Protein AF-0000000084805509 (afdb_homodimer)

Nearest PDB structures (foldseek):
  5auq-assembly4_F  TM=5.967E-01  e=1.387E-04  Thermococcus kodakarensis KOD1
  6g2g-assembly1_B  TM=5.019E-01  e=3.698E-04  Thermochaetoides thermophila DSM 1495
  4dzz-assembly3_A  TM=5.850E-01  e=2.343E-03  Escherichia coli
  4e07-assembly3_A  TM=5.932E-01  e=8.831E-03  Escherichia coli
  8p53-assembly1_A  TM=4.471E-01  e=2.087E-03  Pseudomonas aeruginosa PAO1

Solvent-accessible surface area (backbone atoms only — not comparable to full-atom values): 27156 Å² total; per-residue (Å²): 125,56,41,30,23,40,34,39,30,19,25,48,64,40,52,33,48,43,57,61,50,49,51,52,50,52,48,50,34,51,60,68,72,41,60,61,40,35,37,19,40,38,70,87,80,23,71,54,28,61,41,38,55,91,45,31,42,74,35,51,80,88,37,66,71,40,44,46,53,59,53,59,54,60,74,46,82,75,60,33,40,35,36,35,39,39,35,51,64,36,31,64,62,49,52,52,51,40,43,74,71,40,50,50,57,35,20,59,72,62,59,29,37,38,34,36,41,39,41,30,45,77,45,67,70,41,44,59,45,50,64,63,50,54,74,68,38,73,67,35,47,35,33,43,29,44,40,34,81,46,86,60,66,57,47,62,89,38,60,70,64,33,42,59,64,64,67,69,46,86,74,49,42,79,44,68,33,76,59,64,58,46,67,41,50,45,52,44,59,72,63,43,35,41,71,47,37,47,51,46,32,29,42,82,85,65,42,84,50,84,65,57,70,66,42,29,48,53,51,44,56,45,50,39,52,41,46,50,50,41,54,73,69,42,54,54,51,56,49,62,48,79,68,82,88,63,78,82,55,53,75,66,38,27,74,103,126,54,39,30,23,41,36,40,28,19,25,48,66,41,53,33,47,42,56,60,51,48,51,52,50,52,48,50,34,52,60,67,72,42,59,61,39,35,35,20,39,38,72,86,80,26,70,55,28,60,39,38,56,91,44,32,43,75,36,50,77,88,36,67,69,41,43,46,53,62,53,58,56,60,74,46,82,74,58,32,40,35,36,36,38,38,36,52,64,36,31,64,59,49,53,52,50,39,42,74,74,39,52,49,56,35,20,58,72,61,62,28,38,39,34,35,40,38,42,30,43,78,47,67,69,42,44,59,47,49,64,64,50,55,76,69,37,72,66,34,47,34,33,43,28,45,40,35,81,46,86,57,69,57,48,63,91,38,59,70,64,32,43,57,64,63,67,69,47,85,76,49,42,81,43,68,34,75,58,65,60,46,67,42,50,45,51,44,60,73,63,43,34,41,71,46,37,46,51,46,32,30,42,80,83,65,42,84,49,85,66,56,71,68,41,28,48,54,51,44,54,46,50,39,52,42,46,49,49,42,53,72,69,42,54,54,52,56,49,62,48,76,67,81,90,66,79,82,54,54,77,64,38,26,75,101

Secondary structure (DSSP, 8-state):
-PPPEEEEEE-SSSSS-HHHHHHHHHHHHHHTT--EEEEE-S-SS-HHHHH-TTTEEE--TTSHHHHHHHHHHHTSSS-PEEEEEPPTT-HHHHHHHHHHTTHHHHHHTTSSEEEEEEEE-SSHHHHHHHHHHHTT-TTSEEEEEEE-SSS--TTTT-HHHHHHHHSS-TTEEEEEEPPPPHHHHHHHHHHTS-HHHHHTTB-TTS-B----HHHHHHHHHHHHHHHHHHHHTTGGGGGT---TTPPPPHHHHHT-/-PPPEEEEEE-SSSSS-HHHHHHHHHHHHHHTT--EEEEE-S-SS-HHHHH-TTTEEE--TTSHHHHHHHHHHHTSSS-PEEEEEPPTT-HHHHHHHHHHTTHHHHHHTTSSEEEEEEEE-SSHHHHHHHHHHHTT-TTSEEEEEEE-SSS--TTTT-HHHHHHHHSS-TTEEEEEEPPPPHHHHHHHHHHTS-HHHHHTTB-TTS-B----HHHHHHHHHHHHHHHHHHHHTTGGGGGT---TTPPPPHHHHHT-

pLDDT: mean 86.61, std 10.71, range [47.91, 98.44]

Organism: Rhodopseudomonas palustris (strain HaA2) (NCBI:txid316058)

Sequence (512 aa):
MAKPAVIVVGADKGGVGKTTVSRTLLDYFSANNIPTRAFDTESPRGTLKRFHPGITEIVDMTTTADQMKIFDTLNTATPSVTVIDVRAGLLSPALASLRDIGFLDAARSGQITFAVFHILGPSIASLDEIAETANFMIGAKYYLVKNFINNTSFFEWDQATYNSYFHRIKDATELTIPKLNEMAYEQVEVSSVPFLKFVANKGVQDEPANYSFVLRGYVRHWLANVWSEFDRIKLTDLVGKDKGGRSTNVAEAGEKMAKPAVIVVGADKGGVGKTTVSRTLLDYFSANNIPTRAFDTESPRGTLKRFHPGITEIVDMTTTADQMKIFDTLNTATPSVTVIDVRAGLLSPALASLRDIGFLDAARSGQITFAVFHILGPSIASLDEIAETANFMIGAKYYLVKNFINNTSFFEWDQATYNSYFHRIKDATELTIPKLNEMAYEQVEVSSVPFLKFVANKGVQDEPANYSFVLRGYVRHWLANVWSEFDRIKLTDLVGKDKGGRSTNVAEAGEK

Foldseek 3Di:
DFFAEEEEFDDQDAPLCSLVLVLLVVLLCVLVVAAEAEEFAPPPPGLNCLAVVPRYDYANLVDPVRVCVLVVVSPDPDSYYYYYRDHHRCPLVNLVSCVVVCVLVCLQVPNYAYEYEQRADLDVSRLVRCVSCLVSCVSHAAEDEDEDQDDDPSPPVPVVNNCSSPVPRVRYHYHYQDHFDPVLVVVCSVQSYRLLQVLLQAGPVRHHHDDDPVSSVSSQVSSQRRQVRCLVVPVCVSRPPCPPSDGRHSNVSSND/DFFAEEEEFDDQDAPLCSLVLVLLVVLLCVLVVAAEAEEFAPPPPGLNCLAVVPRYDYAHLVDPVRVCVLVVVSPDPDNYYYYYRDHHRCPLVNLVSCVVVCVLVCLQVPNYAYEYEQRADLDVSRLVRCVSCLVSCVSHAAEDEDEDQDDDDSPPVPVVNNCSRPVPRVRYHYHYQDHFDPVLVVVCSVQSYRLLQVLLQAGPVRHHHDHDPVSSVSSQVSSLRRQVRCLVVPVVVSRPPCPPSDGRRSNVSSND

InterPro domains:
  IPR027417 P-loop containing nucleoside triphosphate hydrolase [G3DSA:3.40.50.300] (6-190)
  IPR027417 P-loop containing nucleoside triphosphate hydrolase [SSF52540] (4-179)

Radius of gyration: 23.4 Å; Cα contacts (8 Å, |Δi|>4): 948; chains: 2; bounding box: 48×68×58 Å

Structure (mmCIF, N/CA/C/O backbone):
data_AF-0000000084805509-model_v1
#
loop_
_entity.id
_entity.type
_entity.pdbx_description
1 polymer 'CobQ/CobB/MinD/ParA nucleotide binding domain-containing protein'
#
loop_
_atom_site.group_PDB
_atom_site.id
_atom_site.type_symbol
_atom_site.label_atom_id
_atom_site.label_alt_id
_atom_site.label_comp_id
_atom_site.label_asym_id
_atom_site.label_entity_id
_atom_site.label_seq_id
_atom_site.pdbx_PDB_ins_code
_atom_site.Cartn_x
_atom_site.Cartn_y
_atom_site.Cartn_z
_atom_site.occupancy
_atom_site.B_iso_or_equiv
_atom_site.auth_seq_id
_atom_site.auth_comp_id
_atom_site.auth_asym_id
_atom_site.auth_atom_id
_atom_site.pdbx_PDB_model_num
ATOM 1 N N . MET A 1 1 ? 10.461 35.469 13.797 1 49.62 1 MET A N 1
ATOM 2 C CA . MET A 1 1 ? 9.5 35.062 12.773 1 49.62 1 MET A CA 1
ATOM 3 C C . MET A 1 1 ? 9.305 33.562 12.758 1 49.62 1 MET A C 1
ATOM 5 O O .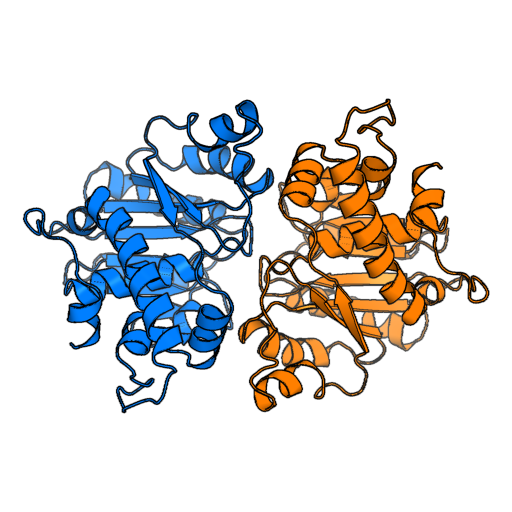 MET A 1 1 ? 10.203 32.812 13.156 1 49.62 1 MET A O 1
ATOM 9 N N . ALA A 1 2 ? 8.062 33.094 12.703 1 63 2 ALA A N 1
ATOM 10 C CA . ALA A 1 2 ? 7.84 31.656 12.789 1 63 2 ALA A CA 1
ATOM 11 C C . ALA A 1 2 ? 8.617 30.906 11.703 1 63 2 ALA A C 1
ATOM 13 O O . ALA A 1 2 ? 8.734 31.391 10.578 1 63 2 ALA A O 1
ATOM 14 N N . LYS A 1 3 ? 9.516 30.078 12.078 1 78.75 3 LYS A N 1
ATOM 15 C CA . LYS A 1 3 ? 10.32 29.266 11.172 1 78.75 3 LYS A CA 1
ATOM 16 C C . LYS A 1 3 ? 9.438 28.344 10.32 1 78.75 3 LYS A C 1
ATOM 18 O O . LYS A 1 3 ? 8.445 27.812 10.805 1 78.75 3 LYS A O 1
ATOM 23 N N . PRO A 1 4 ? 9.695 28.344 9.047 1 85.06 4 PRO A N 1
ATOM 24 C CA . PRO A 1 4 ? 8.938 27.406 8.203 1 85.06 4 PRO A CA 1
ATOM 25 C C . PRO A 1 4 ? 9.094 25.953 8.641 1 85.06 4 PRO A C 1
ATOM 27 O O . PRO A 1 4 ? 10.125 25.578 9.219 1 85.06 4 PRO A O 1
ATOM 30 N N . ALA A 1 5 ? 8.047 25.25 8.492 1 89.62 5 ALA A N 1
ATOM 31 C CA . ALA A 1 5 ? 8.078 23.828 8.867 1 89.62 5 ALA A CA 1
ATOM 32 C C . ALA A 1 5 ? 7.852 22.938 7.652 1 89.62 5 ALA A C 1
ATOM 34 O O . ALA A 1 5 ? 7.016 23.25 6.797 1 89.62 5 ALA A O 1
ATOM 35 N N . VAL A 1 6 ? 8.641 21.906 7.59 1 91.19 6 VAL A N 1
ATOM 36 C CA . VAL A 1 6 ? 8.484 20.891 6.551 1 91.19 6 VAL A CA 1
ATOM 37 C C . VAL A 1 6 ? 8.195 19.531 7.195 1 91.19 6 VAL A C 1
ATOM 39 O O . VAL A 1 6 ? 8.945 19.078 8.062 1 91.19 6 VAL A O 1
ATOM 42 N N . ILE A 1 7 ? 7.105 18.953 6.766 1 94.94 7 ILE A N 1
ATOM 43 C CA . ILE A 1 7 ? 6.703 17.641 7.258 1 94.94 7 ILE A CA 1
ATOM 44 C C . ILE A 1 7 ? 6.707 16.641 6.109 1 94.94 7 ILE A C 1
ATOM 46 O O . ILE A 1 7 ? 5.941 16.766 5.152 1 94.94 7 ILE A O 1
ATOM 50 N N . VAL A 1 8 ? 7.535 15.695 6.223 1 95.44 8 VAL A N 1
ATOM 51 C CA . VAL A 1 8 ? 7.562 14.594 5.262 1 95.44 8 VAL A CA 1
ATOM 52 C C . VAL A 1 8 ? 6.742 13.422 5.789 1 95.44 8 VAL A C 1
ATOM 54 O O . VAL A 1 8 ? 6.945 12.977 6.922 1 95.44 8 VAL A O 1
ATOM 57 N N . VAL A 1 9 ? 5.781 12.984 5.008 1 97.69 9 VAL A N 1
ATOM 58 C CA . VAL A 1 9 ? 5.012 11.781 5.316 1 97.69 9 VAL A CA 1
ATOM 59 C C . VAL A 1 9 ? 5.395 10.664 4.352 1 97.69 9 VAL A C 1
ATOM 61 O O . VAL A 1 9 ? 5.168 10.766 3.143 1 97.69 9 VAL A O 1
ATOM 64 N N . GLY A 1 10 ? 5.938 9.547 4.965 1 95.12 10 GLY A N 1
ATOM 65 C CA . GLY A 1 10 ? 6.414 8.555 4.02 1 95.12 10 GLY A CA 1
ATOM 66 C C . GLY A 1 10 ? 6.605 7.184 4.641 1 95.12 10 GLY A C 1
ATOM 67 O O . GLY A 1 10 ? 6.402 7.008 5.844 1 95.12 10 GLY A O 1
ATOM 68 N N . ALA A 1 11 ? 6.867 6.289 3.82 1 91.38 11 ALA A N 1
ATOM 69 C CA . ALA A 1 11 ? 7.25 4.898 4.027 1 91.38 11 ALA A CA 1
ATOM 70 C C . ALA A 1 11 ? 7.68 4.242 2.719 1 91.38 11 ALA A C 1
ATOM 72 O O . ALA A 1 11 ? 7.184 4.602 1.647 1 91.38 11 ALA A O 1
ATOM 73 N N . ASP A 1 12 ? 8.57 3.363 2.834 1 82.88 12 ASP A N 1
ATOM 74 C CA . ASP A 1 12 ? 8.93 2.654 1.61 1 82.88 12 ASP A CA 1
ATOM 75 C C . ASP A 1 12 ? 7.867 1.625 1.237 1 82.88 12 ASP A C 1
ATOM 77 O O . ASP A 1 12 ? 7.586 1.413 0.056 1 82.88 12 ASP A O 1
ATOM 81 N N . LYS A 1 13 ? 7.336 1.088 2.264 1 79.75 13 LYS A N 1
ATOM 82 C CA . LYS A 1 13 ? 6.246 0.146 2.016 1 79.75 13 LYS A CA 1
ATOM 83 C C . LYS A 1 13 ? 4.996 0.868 1.516 1 79.75 13 LYS A C 1
ATOM 85 O O . LYS A 1 13 ? 4.656 1.945 2.008 1 79.75 13 LYS A O 1
ATOM 90 N N . GLY A 1 14 ? 4.359 0.255 0.492 1 78.75 14 GLY A N 1
ATOM 91 C CA . GLY A 1 14 ? 3.115 0.808 -0.022 1 78.75 14 GLY A CA 1
ATOM 92 C C . GLY A 1 14 ? 1.892 0.339 0.744 1 78.75 14 GLY A C 1
ATOM 93 O O . GLY A 1 14 ? 1.92 -0.714 1.385 1 78.75 14 GLY A O 1
ATOM 94 N N . GLY A 1 15 ? 0.851 1.16 0.726 1 80.75 15 GLY A N 1
ATOM 95 C CA . GLY A 1 15 ? -0.447 0.741 1.231 1 80.75 15 GLY A CA 1
ATOM 96 C C . GLY A 1 15 ? -0.571 0.873 2.738 1 80.75 15 GLY A C 1
ATOM 97 O O . GLY A 1 15 ? -1.5 0.33 3.34 1 80.75 15 GLY A O 1
ATOM 98 N N . VAL A 1 16 ? 0.336 1.57 3.371 1 88.44 16 VAL A N 1
ATOM 99 C CA . VAL A 1 16 ? 0.323 1.667 4.828 1 88.44 16 VAL A CA 1
ATOM 100 C C . VAL A 1 16 ? -0.512 2.871 5.258 1 88.44 16 VAL A C 1
ATOM 102 O O . VAL A 1 16 ? -0.759 3.068 6.449 1 88.44 16 VAL A O 1
ATOM 105 N N . GLY A 1 17 ? -0.958 3.738 4.344 1 92.06 17 GLY A N 1
ATOM 106 C CA . GLY A 1 17 ? -1.859 4.836 4.656 1 92.06 17 GLY A CA 1
ATOM 107 C C . GLY A 1 17 ? -1.165 6.184 4.707 1 92.06 17 GLY A C 1
ATOM 108 O O . GLY A 1 17 ? -1.593 7.082 5.438 1 92.06 17 GLY A O 1
ATOM 109 N N . LYS A 1 18 ? -0.089 6.359 4.016 1 95.31 18 LYS A N 1
ATOM 110 C CA . LYS A 1 18 ? 0.655 7.617 3.984 1 95.31 18 LYS A CA 1
ATOM 111 C C . LYS A 1 18 ? -0.245 8.781 3.574 1 95.31 18 LYS A C 1
ATOM 113 O O . LYS A 1 18 ? -0.323 9.789 4.277 1 95.31 18 LYS A O 1
ATOM 118 N N . THR A 1 19 ? -0.953 8.625 2.502 1 94.88 19 THR A N 1
ATOM 119 C CA . THR A 1 19 ? -1.789 9.703 1.974 1 94.88 19 THR A CA 1
ATOM 120 C C . THR A 1 19 ? -2.945 10 2.924 1 94.88 19 THR A C 1
ATOM 122 O O . THR A 1 19 ? -3.338 11.156 3.082 1 94.88 19 THR A O 1
ATOM 125 N N . THR A 1 20 ? -3.477 8.984 3.477 1 95.88 20 THR A N 1
ATOM 126 C CA . THR A 1 20 ? -4.543 9.188 4.453 1 95.88 20 THR A CA 1
ATOM 127 C C . THR A 1 20 ? -4.062 10.078 5.598 1 95.88 20 THR A C 1
ATOM 129 O O . THR A 1 20 ? -4.758 11.016 5.996 1 95.88 20 THR A O 1
ATOM 132 N N . VAL A 1 21 ? -2.875 9.797 6.09 1 97.88 21 VAL A N 1
ATOM 133 C CA . VAL A 1 21 ? -2.322 10.586 7.184 1 97.88 21 VAL A CA 1
ATOM 134 C C . VAL A 1 21 ? -2.047 12.008 6.707 1 97.88 21 VAL A C 1
ATOM 136 O O . VAL A 1 21 ? -2.33 12.977 7.422 1 97.88 21 VAL A O 1
ATOM 139 N N . SER A 1 22 ? -1.527 12.141 5.566 1 98.25 22 SER A N 1
ATOM 140 C CA . SER A 1 22 ? -1.307 13.469 4.996 1 98.25 22 SER A CA 1
ATOM 141 C C . SER A 1 22 ? -2.602 14.273 4.953 1 98.25 22 SER A C 1
ATOM 143 O O . SER A 1 22 ? -2.607 15.461 5.27 1 98.25 22 SER A O 1
ATOM 145 N N . ARG A 1 23 ? -3.652 13.609 4.531 1 98.19 23 ARG A N 1
ATOM 146 C CA . ARG A 1 23 ? -4.953 14.266 4.457 1 98.19 23 ARG A CA 1
ATOM 147 C C . ARG A 1 23 ? -5.398 14.75 5.832 1 98.19 23 ARG A C 1
ATOM 149 O O . ARG A 1 23 ? -5.941 15.852 5.965 1 98.19 23 ARG A O 1
ATOM 156 N N . THR A 1 24 ? -5.176 13.992 6.867 1 98.38 24 THR A N 1
ATOM 157 C CA . THR A 1 24 ? -5.574 14.375 8.211 1 98.38 24 THR A CA 1
ATOM 158 C C . THR A 1 24 ? -4.727 15.547 8.711 1 98.38 24 THR A C 1
ATOM 160 O O . THR A 1 24 ? -5.219 16.406 9.438 1 98.38 24 THR A O 1
ATOM 163 N N . LEU A 1 25 ? -3.441 15.57 8.344 1 97.88 25 LEU A N 1
ATOM 164 C CA . LEU A 1 25 ? -2.57 16.688 8.695 1 97.88 25 LEU A CA 1
ATOM 165 C C . LEU A 1 25 ? -3.082 17.984 8.078 1 97.88 25 LEU A C 1
ATOM 167 O O . LEU A 1 25 ? -3.186 19 8.766 1 97.88 25 LEU A O 1
ATOM 171 N N . LEU A 1 26 ? -3.414 17.922 6.855 1 97.12 26 LEU A N 1
ATOM 172 C CA . LEU A 1 26 ? -3.891 19.109 6.156 1 97.12 26 LEU A CA 1
ATOM 173 C C . LEU A 1 26 ? -5.195 19.609 6.766 1 97.12 26 LEU A C 1
ATOM 175 O O . LEU A 1 26 ? -5.375 20.812 6.961 1 97.12 26 LEU A O 1
ATOM 179 N N . ASP A 1 27 ? -6.098 18.688 7.066 1 97.06 27 ASP A N 1
ATOM 180 C CA . ASP A 1 27 ? -7.344 19.047 7.73 1 97.06 27 ASP A CA 1
ATOM 181 C C . ASP A 1 27 ? -7.074 19.703 9.086 1 97.06 27 ASP A C 1
ATOM 183 O O . ASP A 1 27 ? -7.727 20.688 9.445 1 97.06 27 ASP A O 1
ATOM 187 N N . TYR A 1 28 ? -6.09 19.203 9.797 1 96.88 28 TYR A N 1
ATOM 188 C CA . TYR A 1 28 ? -5.75 19.688 11.125 1 96.88 28 TYR A CA 1
ATOM 189 C C . TYR A 1 28 ? -5.223 21.109 11.062 1 96.88 28 TYR A C 1
ATOM 191 O O . TYR A 1 28 ? -5.664 21.984 11.82 1 96.88 28 TYR A O 1
ATOM 199 N N . PHE A 1 29 ? -4.336 21.344 10.211 1 94.38 29 PHE A N 1
ATOM 200 C CA . PHE A 1 29 ? -3.76 22.672 10.078 1 94.38 29 PHE A CA 1
ATOM 201 C C . PHE A 1 29 ? -4.805 23.672 9.57 1 94.38 29 PHE A C 1
ATOM 203 O O . PHE A 1 29 ? -4.848 24.812 10.023 1 94.38 29 PHE A O 1
ATOM 210 N N . SER A 1 30 ? -5.598 23.203 8.648 1 92.81 30 SER A N 1
ATOM 211 C CA . SER A 1 30 ? -6.684 24.062 8.172 1 92.81 30 SER A CA 1
ATOM 212 C C . SER A 1 30 ? -7.613 24.453 9.312 1 92.81 30 SER A C 1
ATOM 214 O O . SER A 1 30 ? -7.969 25.641 9.445 1 92.81 30 SER A O 1
ATOM 216 N N . ALA A 1 31 ? -7.977 23.531 10.062 1 92.94 31 ALA A N 1
ATOM 217 C CA . ALA A 1 31 ? -8.883 23.766 11.188 1 92.94 31 ALA A CA 1
ATOM 218 C C . ALA A 1 31 ? -8.258 24.703 12.211 1 92.94 31 ALA A C 1
ATOM 220 O O . ALA A 1 31 ? -8.969 25.375 12.961 1 92.94 31 ALA A O 1
ATOM 221 N N . ASN A 1 32 ? -6.973 24.75 12.266 1 92 32 ASN A N 1
ATOM 222 C CA . ASN A 1 32 ? -6.262 25.625 13.195 1 92 32 ASN A CA 1
ATOM 223 C C . ASN A 1 32 ? -5.809 26.906 12.523 1 92 32 ASN A C 1
ATOM 225 O O . ASN A 1 32 ? -4.965 27.641 13.055 1 92 32 ASN A O 1
ATOM 229 N N . ASN A 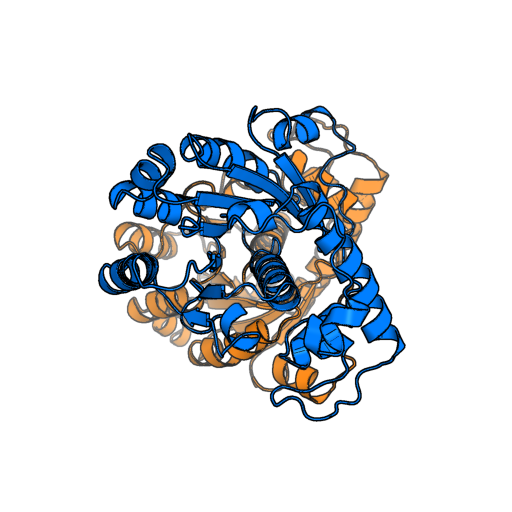1 33 ? -6.223 27.125 11.305 1 90 33 ASN A N 1
ATOM 230 C CA . ASN A 1 33 ? -5.953 28.344 10.547 1 90 33 ASN A CA 1
ATOM 231 C C . ASN A 1 33 ? -4.457 28.531 10.289 1 90 33 ASN A C 1
ATOM 233 O O . ASN A 1 33 ? -3.922 29.625 10.453 1 90 33 ASN A O 1
ATOM 237 N N . ILE A 1 34 ? -3.816 27.516 10.055 1 90 34 ILE A N 1
ATOM 238 C CA . ILE A 1 34 ? -2.404 27.531 9.695 1 90 34 ILE A CA 1
ATOM 239 C C . ILE A 1 34 ? -2.26 27.344 8.188 1 90 34 ILE A C 1
ATOM 241 O O . ILE A 1 34 ? -2.658 26.312 7.645 1 90 34 ILE A O 1
ATOM 245 N N . PRO A 1 35 ? -1.753 28.359 7.512 1 89.19 35 PRO A N 1
ATOM 246 C CA . PRO A 1 35 ? -1.564 28.219 6.066 1 89.19 35 PRO A CA 1
ATOM 247 C C . PRO A 1 35 ? -0.655 27.031 5.711 1 89.19 35 PRO A C 1
ATOM 249 O O . PRO A 1 35 ? 0.428 26.891 6.281 1 89.19 35 PRO A O 1
ATOM 252 N N . THR A 1 36 ? -1.132 26.234 4.793 1 92.06 36 THR A N 1
ATOM 253 C CA . THR A 1 36 ? -0.414 25 4.473 1 92.06 36 THR A CA 1
ATOM 254 C C . THR A 1 36 ? -0.336 24.797 2.963 1 92.06 36 THR A C 1
ATOM 256 O O . THR A 1 36 ? -1.24 25.203 2.229 1 92.06 36 THR A O 1
ATOM 259 N N . ARG A 1 37 ? 0.75 24.312 2.559 1 92.38 37 ARG A N 1
ATOM 260 C CA . ARG A 1 37 ? 0.92 23.812 1.199 1 92.38 37 ARG A CA 1
ATOM 261 C C . ARG A 1 37 ? 1.354 22.344 1.207 1 92.38 37 ARG A C 1
ATOM 263 O O . ARG A 1 37 ? 1.932 21.875 2.186 1 92.38 37 ARG A O 1
ATOM 270 N N . ALA A 1 38 ? 1.067 21.656 0.084 1 95.12 38 ALA A N 1
ATOM 271 C CA . ALA A 1 38 ? 1.383 20.234 0.058 1 95.12 38 ALA A CA 1
ATOM 272 C C . ALA A 1 38 ? 1.991 19.828 -1.282 1 95.12 38 ALA A C 1
ATOM 274 O O . ALA A 1 38 ? 1.721 20.453 -2.309 1 95.12 38 ALA A O 1
ATOM 275 N N . PHE A 1 39 ? 2.832 18.891 -1.229 1 94.38 39 PHE A N 1
ATO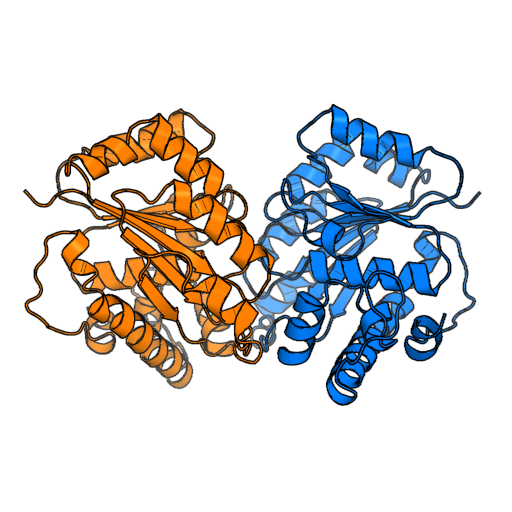M 276 C CA . PHE A 1 39 ? 3.396 18.25 -2.414 1 94.38 39 PHE A CA 1
ATOM 277 C C . PHE A 1 39 ? 3.072 16.766 -2.436 1 94.38 39 PHE A C 1
ATOM 279 O O . PHE A 1 39 ? 3.26 16.062 -1.436 1 94.38 39 PHE A O 1
ATOM 286 N N . ASP A 1 40 ? 2.531 16.297 -3.533 1 95.19 40 ASP A N 1
ATOM 287 C CA . ASP A 1 40 ? 2.186 14.914 -3.816 1 95.19 40 ASP A CA 1
ATOM 288 C C . ASP A 1 40 ? 3.193 14.281 -4.773 1 95.19 40 ASP A C 1
ATOM 290 O O . ASP A 1 40 ? 3.318 14.711 -5.922 1 95.19 40 ASP A O 1
ATOM 294 N N . THR A 1 41 ? 3.834 13.227 -4.324 1 91.38 41 THR A N 1
ATOM 295 C CA . THR A 1 41 ? 4.871 12.656 -5.176 1 91.38 41 THR A CA 1
ATOM 296 C C . THR A 1 41 ? 4.328 11.461 -5.965 1 91.38 41 THR A C 1
ATOM 298 O O . THR A 1 41 ? 5.074 10.797 -6.688 1 91.38 41 THR A O 1
ATOM 301 N N . GLU A 1 42 ? 3.068 11.109 -5.77 1 85.19 42 GLU A N 1
ATOM 302 C CA . GLU A 1 42 ? 2.43 10.109 -6.617 1 85.19 42 GLU A CA 1
ATOM 303 C C . GLU A 1 42 ? 2.137 10.672 -8.008 1 85.19 42 GLU A C 1
ATOM 305 O O . GLU A 1 42 ? 1.045 11.18 -8.258 1 85.19 42 GLU A O 1
ATOM 310 N N . SER A 1 43 ? 3.051 10.594 -8.922 1 76.81 43 SER A N 1
ATOM 311 C CA . SER A 1 43 ? 2.934 11.094 -10.281 1 76.81 43 SER A CA 1
ATOM 312 C C . SER A 1 43 ? 2.648 9.961 -11.266 1 76.81 43 SER A C 1
ATOM 314 O O . SER A 1 43 ? 3.256 8.891 -11.18 1 76.81 43 SER A O 1
ATOM 316 N N . PRO A 1 44 ? 1.697 10.031 -12.141 1 70.88 44 PRO A N 1
ATOM 317 C CA . PRO A 1 44 ? 1.059 11.281 -12.555 1 70.88 44 PRO A CA 1
ATOM 318 C C . PRO A 1 44 ? -0.305 11.492 -11.898 1 70.88 44 PRO A C 1
ATOM 320 O O . PRO A 1 44 ? -0.939 12.531 -12.109 1 70.88 44 PRO A O 1
ATOM 323 N N . ARG A 1 45 ? -0.909 10.578 -11.273 1 74.31 45 ARG A N 1
ATOM 324 C CA . ARG A 1 45 ? -2.277 10.68 -10.781 1 74.31 45 ARG A CA 1
ATOM 325 C C . ARG A 1 45 ? -2.352 11.602 -9.562 1 74.31 45 ARG A C 1
ATOM 327 O O . ARG A 1 45 ? -2.846 12.727 -9.656 1 74.31 45 ARG A O 1
ATOM 334 N N . GLY A 1 46 ? -1.721 11.258 -8.383 1 86.81 46 GLY A N 1
ATOM 335 C CA . GLY A 1 46 ? -1.697 12.023 -7.148 1 86.81 46 GLY A CA 1
ATOM 336 C C . GLY A 1 46 ? -2.971 11.883 -6.336 1 86.81 46 GLY A C 1
ATOM 337 O O . GLY A 1 46 ? -3.898 12.68 -6.488 1 86.81 46 GLY A O 1
ATOM 338 N N . THR A 1 47 ? -3.01 11.117 -5.426 1 89.06 47 THR A N 1
ATOM 339 C CA . THR A 1 47 ? -4.188 10.891 -4.594 1 89.06 47 THR A CA 1
ATOM 340 C C . THR A 1 47 ? -4.426 12.07 -3.658 1 89.06 47 THR A C 1
ATOM 342 O O . THR A 1 47 ? -5.566 12.508 -3.488 1 89.06 47 THR A O 1
ATOM 345 N N . LEU A 1 48 ? -3.354 12.602 -3.111 1 95.88 48 LEU A N 1
ATOM 346 C CA . LEU A 1 48 ? -3.516 13.734 -2.211 1 95.88 48 LEU A CA 1
ATOM 347 C C . LEU A 1 48 ? -4.102 14.938 -2.945 1 95.88 48 LEU A C 1
ATOM 349 O O . LEU A 1 48 ? -4.977 15.625 -2.418 1 95.88 48 LEU A O 1
ATOM 353 N N . LYS A 1 49 ? -3.633 15.156 -4.102 1 95.69 49 LYS A N 1
ATOM 354 C CA . LYS A 1 49 ? -4.117 16.266 -4.918 1 95.69 49 LYS A CA 1
ATOM 355 C C . LYS A 1 49 ? -5.617 16.141 -5.176 1 95.69 49 LYS A C 1
ATOM 357 O O . LYS A 1 49 ? -6.332 17.156 -5.207 1 95.69 49 LYS A O 1
ATOM 362 N N . ARG A 1 50 ? -6.094 15.023 -5.383 1 92.38 50 ARG A N 1
ATOM 363 C CA . ARG A 1 50 ? -7.516 14.797 -5.637 1 92.38 50 ARG A CA 1
ATOM 364 C C . ARG A 1 50 ? -8.367 15.328 -4.488 1 92.38 50 ARG A C 1
ATOM 366 O O . ARG A 1 50 ? -9.445 15.875 -4.711 1 92.38 50 ARG A O 1
ATOM 373 N N . PHE A 1 51 ? -7.926 15.148 -3.285 1 96.06 51 PHE A N 1
ATOM 374 C CA . PHE A 1 51 ? -8.711 15.531 -2.117 1 96.06 51 PHE A CA 1
ATOM 375 C C . PHE A 1 51 ? -8.461 16.984 -1.736 1 96.06 51 PHE A C 1
ATOM 377 O O . PHE A 1 51 ? -9.312 17.625 -1.128 1 96.06 51 PHE A O 1
ATOM 384 N N . HIS A 1 52 ? -7.266 17.453 -2.064 1 96.75 52 HIS A N 1
ATOM 385 C CA . HIS A 1 52 ? -6.879 18.812 -1.732 1 96.75 52 HIS A CA 1
ATOM 386 C C . HIS A 1 52 ? -6.273 19.531 -2.939 1 96.75 52 HIS A C 1
ATOM 388 O O . HIS A 1 52 ? -5.121 19.969 -2.895 1 96.75 52 HIS A O 1
ATOM 394 N N . PRO A 1 53 ? -7.031 19.688 -3.932 1 95.62 53 PRO A N 1
ATOM 395 C CA . PRO A 1 53 ? -6.484 20.219 -5.184 1 95.62 53 PRO A CA 1
ATOM 396 C C . PRO A 1 53 ? -6.027 21.672 -5.066 1 95.62 53 PRO A C 1
ATOM 398 O O . PRO A 1 53 ? -5.109 22.094 -5.773 1 95.62 53 PRO A O 1
ATOM 401 N N . GLY A 1 54 ? -6.547 22.438 -4.242 1 94.19 54 GLY A N 1
ATOM 402 C CA . GLY A 1 54 ? -6.254 23.859 -4.152 1 94.19 54 GLY A CA 1
ATOM 403 C C . GLY A 1 54 ? -4.906 24.156 -3.52 1 94.19 54 GLY A C 1
ATOM 404 O O . GLY A 1 54 ? -4.316 25.203 -3.76 1 94.19 54 GLY A O 1
ATOM 405 N N . ILE A 1 55 ? -4.379 23.203 -2.764 1 94.31 55 ILE A N 1
ATOM 406 C CA . ILE A 1 55 ? -3.164 23.531 -2.021 1 94.31 55 ILE A CA 1
ATOM 407 C C . ILE A 1 55 ? -2.086 22.484 -2.322 1 94.31 55 ILE A C 1
ATOM 409 O O . ILE A 1 55 ? -1.008 22.516 -1.724 1 94.31 55 ILE A O 1
ATOM 413 N N . THR A 1 56 ? -2.375 21.484 -3.211 1 96 56 THR A N 1
ATOM 414 C CA . THR A 1 56 ? -1.454 20.375 -3.455 1 96 56 THR A CA 1
ATOM 415 C C . THR A 1 56 ? -0.924 20.422 -4.887 1 96 56 THR A C 1
ATOM 417 O O . THR A 1 56 ? -1.695 20.578 -5.832 1 96 56 THR A O 1
ATOM 420 N N . GLU A 1 57 ? 0.343 20.328 -4.992 1 94.06 57 GLU A N 1
ATOM 421 C CA . GLU A 1 57 ? 0.984 20.188 -6.297 1 94.06 57 GLU A CA 1
ATOM 422 C C . GLU A 1 57 ? 1.647 18.812 -6.445 1 94.06 57 GLU A C 1
ATOM 424 O O . GLU A 1 57 ? 2.273 18.328 -5.504 1 94.06 57 GLU A O 1
ATOM 429 N N . ILE A 1 58 ? 1.471 18.219 -7.602 1 93.75 58 ILE A N 1
ATOM 430 C CA . ILE A 1 58 ? 2.162 16.969 -7.895 1 93.75 58 ILE A CA 1
ATOM 431 C C . ILE A 1 58 ? 3.609 17.266 -8.281 1 93.75 58 ILE A C 1
ATOM 433 O O . ILE A 1 58 ? 3.875 18.141 -9.102 1 93.75 58 ILE A O 1
ATOM 437 N N . VAL A 1 59 ? 4.531 16.531 -7.645 1 91 59 VAL A N 1
ATOM 438 C CA . VAL A 1 59 ? 5.945 16.75 -7.938 1 91 59 VAL A CA 1
ATOM 439 C C . VAL A 1 59 ? 6.652 15.414 -8.094 1 91 59 VAL A C 1
ATOM 441 O O . VAL A 1 59 ? 6.199 14.398 -7.559 1 91 59 VAL A O 1
ATOM 444 N N . ASP A 1 60 ? 7.691 15.43 -8.859 1 85.62 60 ASP A N 1
ATOM 445 C CA . ASP A 1 60 ? 8.633 14.32 -8.977 1 85.62 60 ASP A CA 1
ATOM 446 C C . ASP A 1 60 ? 9.969 14.656 -8.305 1 85.62 60 ASP A C 1
ATOM 448 O O . ASP A 1 60 ? 10.797 15.367 -8.875 1 85.62 60 ASP A O 1
ATOM 452 N N . MET A 1 61 ? 10.242 14.07 -7.152 1 81.12 61 MET A N 1
ATOM 453 C CA . MET A 1 61 ? 11.398 14.43 -6.332 1 81.12 61 MET A CA 1
ATOM 454 C C . MET A 1 61 ? 12.695 13.984 -6.996 1 81.12 61 MET A C 1
ATOM 456 O O . MET A 1 61 ? 13.781 14.375 -6.559 1 81.12 61 MET A O 1
ATOM 460 N N . THR A 1 62 ? 12.594 13.211 -8.031 1 75.44 62 THR A N 1
ATOM 461 C CA . THR A 1 62 ? 13.805 12.758 -8.711 1 75.44 62 THR A CA 1
ATOM 462 C C . THR A 1 62 ? 14.281 13.797 -9.719 1 75.44 62 THR A C 1
ATOM 464 O O . THR A 1 62 ? 15.391 13.695 -10.25 1 75.44 62 THR A O 1
ATOM 467 N N . THR A 1 63 ? 13.5 14.797 -9.922 1 84.19 63 THR A N 1
ATOM 468 C CA . THR A 1 63 ? 13.891 15.82 -10.883 1 84.19 63 THR A CA 1
ATOM 469 C C . THR A 1 63 ? 14.383 17.078 -10.164 1 84.19 63 THR A C 1
ATOM 471 O O . THR A 1 63 ? 13.859 17.453 -9.117 1 84.19 63 THR A O 1
ATOM 474 N N . THR A 1 64 ? 15.32 17.75 -10.758 1 83.06 64 THR A N 1
ATOM 475 C CA . THR A 1 64 ? 15.898 18.969 -10.195 1 83.06 64 THR A CA 1
ATOM 476 C C . THR A 1 64 ? 14.875 20.094 -10.188 1 83.06 64 THR A C 1
ATOM 478 O O . THR A 1 64 ? 14.797 20.859 -9.227 1 83.06 64 THR A O 1
ATOM 481 N N . ALA A 1 65 ? 14.141 20.141 -11.258 1 86.69 65 ALA A N 1
ATOM 482 C CA . ALA A 1 65 ? 13.148 21.203 -11.375 1 86.69 65 ALA A CA 1
ATOM 483 C C . ALA A 1 65 ? 12.148 21.141 -10.227 1 86.69 65 ALA A C 1
ATOM 485 O O . ALA A 1 65 ? 11.828 22.172 -9.625 1 86.69 65 ALA A O 1
ATOM 486 N N . ASP A 1 66 ? 11.695 19.984 -9.898 1 86.12 66 ASP A N 1
ATOM 487 C CA . ASP A 1 66 ? 10.695 19.828 -8.844 1 86.12 66 ASP A CA 1
ATOM 488 C C . ASP A 1 66 ? 11.328 19.984 -7.465 1 86.12 66 ASP A C 1
ATOM 490 O O . ASP A 1 66 ? 10.695 20.484 -6.535 1 86.12 66 ASP A O 1
ATOM 494 N N . GLN A 1 67 ? 12.578 19.562 -7.355 1 81.88 67 GLN A N 1
ATOM 495 C CA . GLN A 1 67 ? 13.312 19.828 -6.117 1 81.88 67 GLN A CA 1
ATOM 496 C C . GLN A 1 67 ? 13.406 21.312 -5.836 1 81.88 67 GLN A C 1
ATOM 498 O O . GLN A 1 67 ? 13.18 21.766 -4.711 1 81.88 67 GLN A O 1
ATOM 503 N N . MET A 1 68 ? 13.688 22.047 -6.848 1 82.25 68 MET A N 1
ATOM 504 C CA . MET A 1 68 ? 13.773 23.5 -6.727 1 82.25 68 MET A CA 1
ATOM 505 C C . MET A 1 68 ? 12.43 24.094 -6.32 1 82.25 68 MET A C 1
ATOM 507 O O . MET A 1 68 ? 12.367 25.016 -5.5 1 82.25 68 MET A O 1
ATOM 511 N N . LYS A 1 69 ? 11.438 23.594 -6.906 1 81.88 69 LYS A N 1
ATOM 512 C CA . LYS A 1 69 ? 10.094 24.062 -6.582 1 81.88 69 LYS A CA 1
ATOM 513 C C . LYS A 1 69 ? 9.789 23.875 -5.098 1 81.88 69 LYS A C 1
ATOM 515 O O . LYS A 1 69 ? 9.242 24.781 -4.457 1 81.88 69 LYS A O 1
ATOM 520 N N . ILE A 1 70 ? 10.078 22.75 -4.582 1 80.19 70 ILE A N 1
ATOM 521 C CA . ILE A 1 70 ? 9.828 22.453 -3.176 1 80.19 70 ILE A CA 1
ATOM 522 C C . ILE A 1 70 ? 10.625 23.406 -2.291 1 80.19 70 ILE A C 1
ATOM 524 O O . ILE A 1 70 ? 10.086 23.984 -1.348 1 80.19 70 ILE A O 1
ATOM 528 N N . PHE A 1 71 ? 11.836 23.672 -2.648 1 74.5 71 PHE A N 1
ATOM 529 C CA . PHE A 1 71 ? 12.727 24.484 -1.813 1 74.5 71 PHE A CA 1
ATOM 530 C C . PHE A 1 71 ? 12.43 25.969 -1.968 1 74.5 71 PHE A C 1
ATOM 532 O O . PHE A 1 71 ? 12.508 26.719 -1.001 1 74.5 71 PHE A O 1
ATOM 539 N N . ASP A 1 72 ? 12.242 26.391 -3.158 1 75.94 72 ASP A N 1
ATOM 540 C CA . ASP A 1 72 ? 12.008 27.797 -3.41 1 75.94 72 ASP A CA 1
ATOM 541 C C . ASP A 1 72 ? 10.742 28.281 -2.699 1 75.94 72 ASP A C 1
ATOM 543 O O . ASP A 1 72 ? 10.672 29.438 -2.273 1 75.94 72 ASP A O 1
ATOM 547 N N . THR A 1 73 ? 9.906 27.469 -2.572 1 71.88 73 THR A N 1
ATOM 548 C CA . THR A 1 73 ? 8.648 27.859 -1.938 1 71.88 73 THR A CA 1
ATOM 549 C C . THR A 1 73 ? 8.82 27.969 -0.426 1 71.88 73 THR A C 1
ATOM 551 O O . THR A 1 73 ? 8.102 28.719 0.23 1 71.88 73 THR A O 1
ATOM 554 N N . LEU A 1 74 ? 9.75 27.281 0.096 1 71.12 74 LEU A N 1
ATOM 555 C CA . LEU A 1 74 ? 9.977 27.312 1.537 1 71.12 74 LEU A CA 1
ATOM 556 C C . LEU A 1 74 ? 10.445 28.688 1.993 1 71.12 74 LEU A C 1
ATOM 558 O O . LEU A 1 74 ? 10.188 29.094 3.129 1 71.12 74 LEU A O 1
ATOM 562 N N . ASN A 1 75 ? 11.156 29.344 1.105 1 63.66 75 ASN A N 1
ATOM 563 C CA . ASN A 1 75 ? 11.703 30.656 1.443 1 63.66 75 ASN A CA 1
ATOM 564 C C . ASN A 1 75 ? 10.68 31.766 1.217 1 63.66 75 ASN A C 1
ATOM 566 O O . ASN A 1 75 ? 10.938 32.938 1.536 1 63.66 75 ASN A O 1
ATOM 570 N N . THR A 1 76 ? 9.719 31.344 0.577 1 61.09 76 THR A N 1
ATOM 571 C CA . THR A 1 76 ? 8.742 32.406 0.377 1 61.09 76 THR A CA 1
ATOM 572 C C . THR A 1 76 ? 8.016 32.719 1.682 1 61.09 76 THR A C 1
ATOM 574 O O . THR A 1 76 ? 8.047 31.938 2.625 1 61.09 76 THR A O 1
ATOM 577 N N . ALA A 1 77 ? 7.359 34.031 1.858 1 54.31 77 ALA A N 1
ATOM 578 C CA . ALA A 1 77 ? 6.914 34.875 2.955 1 54.31 77 ALA A CA 1
ATOM 579 C C . ALA A 1 77 ? 6.23 34.062 4.047 1 54.31 77 ALA A C 1
ATOM 581 O O . ALA A 1 77 ? 6.559 34.188 5.23 1 54.31 77 ALA A O 1
ATOM 582 N N . THR A 1 78 ? 4.844 33.875 4.043 1 56.91 78 THR A N 1
ATOM 583 C CA . THR A 1 78 ? 4.059 33.562 5.23 1 56.91 78 THR A CA 1
ATOM 584 C C . THR A 1 78 ? 4.363 32.156 5.711 1 56.91 78 THR A C 1
ATOM 586 O O . THR A 1 78 ? 4.426 31.219 4.91 1 56.91 78 THR A O 1
ATOM 589 N N . PRO A 1 79 ? 5.051 32.094 6.996 1 58.56 79 PRO A N 1
ATOM 590 C CA . PRO A 1 79 ? 5.488 30.891 7.691 1 58.56 79 PRO A CA 1
ATOM 591 C C . PRO A 1 79 ? 4.535 29.719 7.477 1 58.56 79 PRO A C 1
ATOM 593 O O . PRO A 1 79 ? 3.389 29.75 7.93 1 58.56 79 PRO A O 1
ATOM 596 N N . SER A 1 80 ? 4.723 28.984 6.32 1 79.12 80 SER A N 1
ATOM 597 C CA . SER A 1 80 ? 3.795 28 5.773 1 79.12 80 SER A CA 1
ATOM 598 C C . SER A 1 80 ? 4.27 26.578 6.055 1 79.12 80 SER A C 1
ATOM 600 O O . SER A 1 80 ? 5.453 26.359 6.32 1 79.12 80 SER A O 1
ATOM 602 N N . VAL A 1 81 ? 3.418 25.797 6.688 1 89.44 81 VAL A N 1
ATOM 603 C CA . VAL A 1 81 ? 3.654 24.359 6.781 1 89.44 81 VAL A CA 1
ATOM 604 C C . VAL A 1 81 ? 3.613 23.734 5.387 1 89.44 81 VAL A C 1
ATOM 606 O O . VAL A 1 81 ? 2.703 24.016 4.605 1 89.44 81 VAL A O 1
ATOM 609 N N . THR A 1 82 ? 4.773 23.109 5.109 1 91.94 82 THR A N 1
ATOM 610 C CA . THR A 1 82 ? 4.812 22.328 3.885 1 91.94 82 THR A CA 1
ATOM 611 C C . THR A 1 82 ? 4.711 20.828 4.203 1 91.94 82 THR A C 1
ATOM 613 O O . THR A 1 82 ? 5.504 20.297 4.988 1 91.94 82 THR A O 1
ATOM 616 N N . VAL A 1 83 ? 3.717 20.172 3.65 1 95.5 83 VAL A N 1
ATOM 617 C CA . VAL A 1 83 ? 3.562 18.734 3.811 1 95.5 83 VAL A CA 1
ATOM 618 C C . VAL A 1 83 ? 3.947 18.016 2.516 1 95.5 83 VAL A C 1
ATOM 620 O O . VAL A 1 83 ? 3.441 18.359 1.441 1 95.5 83 VAL A O 1
ATOM 623 N N . ILE A 1 84 ? 4.848 17.094 2.609 1 94.94 84 ILE A N 1
ATOM 624 C CA . ILE A 1 84 ? 5.258 16.297 1.451 1 94.94 84 ILE A CA 1
ATOM 625 C C . ILE A 1 84 ? 4.805 14.852 1.623 1 94.94 84 ILE A C 1
ATOM 627 O O . ILE A 1 84 ? 5.305 14.141 2.496 1 94.94 84 ILE A O 1
ATOM 631 N N . ASP A 1 85 ? 3.85 14.438 0.823 1 96.5 85 ASP A N 1
ATOM 632 C CA . ASP A 1 85 ? 3.396 13.047 0.78 1 96.5 85 ASP A CA 1
ATOM 633 C C . ASP A 1 85 ? 4.254 12.219 -0.172 1 96.5 85 ASP A C 1
ATOM 635 O O . ASP A 1 85 ? 4.105 12.312 -1.393 1 96.5 85 ASP A O 1
ATOM 639 N N . VAL A 1 86 ? 5.02 11.367 0.413 1 93.38 86 VAL A N 1
ATOM 640 C CA . VAL A 1 86 ? 6.004 10.625 -0.371 1 93.38 86 VAL A CA 1
ATOM 641 C C . VAL A 1 86 ? 5.438 9.258 -0.757 1 93.38 86 VAL A C 1
ATOM 643 O O . VAL A 1 86 ? 4.984 8.5 0.104 1 93.38 86 VAL A O 1
ATOM 646 N N . ARG A 1 87 ? 5.449 8.922 -1.995 1 87.62 87 ARG A N 1
ATOM 647 C CA . ARG A 1 87 ? 4.902 7.66 -2.479 1 87.62 87 ARG A CA 1
ATOM 648 C C . ARG A 1 87 ? 5.758 6.48 -2.021 1 87.62 87 ARG A C 1
ATOM 650 O O . ARG A 1 87 ? 6.871 6.672 -1.531 1 87.62 87 ARG A O 1
ATOM 657 N N . ALA A 1 88 ? 5.27 5.328 -2.248 1 83.69 88 ALA A N 1
ATOM 658 C CA . ALA A 1 88 ? 5.934 4.098 -1.817 1 83.69 88 ALA A CA 1
ATOM 659 C C . ALA A 1 88 ? 7.301 3.953 -2.479 1 83.69 88 ALA A C 1
ATOM 661 O O . ALA A 1 88 ? 7.461 4.266 -3.662 1 83.69 88 ALA A O 1
ATOM 662 N N . GLY A 1 89 ? 8.258 3.512 -1.658 1 79.94 89 GLY A N 1
ATOM 663 C CA . GLY A 1 89 ? 9.578 3.209 -2.182 1 79.94 89 GLY A CA 1
ATOM 664 C C . GLY A 1 89 ? 10.484 4.422 -2.254 1 79.94 89 GLY A C 1
ATOM 665 O O . GLY A 1 89 ? 11.664 4.305 -2.604 1 79.94 89 GLY A O 1
ATOM 666 N N . LEU A 1 90 ? 10 5.582 -1.838 1 83.62 90 LEU A N 1
ATOM 667 C CA . LEU A 1 90 ? 10.789 6.777 -2.119 1 83.62 90 LEU A CA 1
ATOM 668 C C . LEU A 1 90 ? 11.109 7.531 -0.835 1 83.62 90 LEU A C 1
ATOM 670 O O . LEU A 1 90 ? 11.648 8.641 -0.879 1 83.62 90 LEU A O 1
ATOM 674 N N . LEU A 1 91 ? 10.805 6.961 0.302 1 89.88 91 LEU A N 1
ATOM 675 C CA . LEU A 1 91 ? 11.07 7.711 1.523 1 89.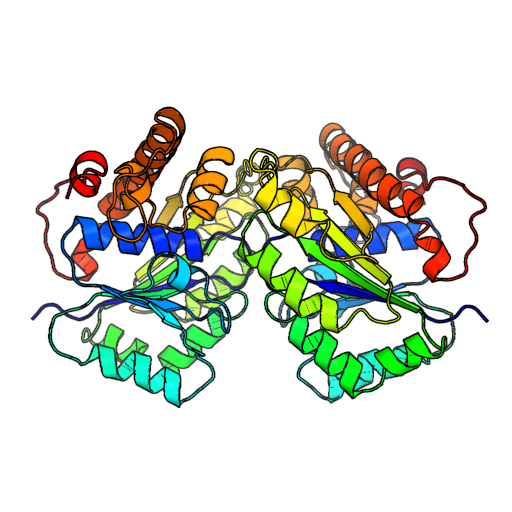88 91 LEU A CA 1
ATOM 676 C C . LEU A 1 91 ? 12.57 7.961 1.691 1 89.88 91 LEU A C 1
ATOM 678 O O . LEU A 1 91 ? 13 9.109 1.82 1 89.88 91 LEU A O 1
ATOM 682 N N . SER A 1 92 ? 13.367 6.941 1.565 1 87 92 SER A N 1
ATOM 683 C CA . SER A 1 92 ? 14.805 7.074 1.793 1 87 92 SER A CA 1
ATOM 684 C C . SER A 1 92 ? 15.453 7.949 0.727 1 87 92 SER A C 1
ATOM 686 O O . SER A 1 92 ? 16.188 8.891 1.048 1 87 92 SER A O 1
ATOM 688 N N . PRO A 1 93 ? 15.125 7.723 -0.514 1 85.12 93 PRO A N 1
ATOM 689 C CA . PRO A 1 93 ? 15.664 8.617 -1.544 1 85.12 93 PRO A CA 1
ATOM 690 C C . PRO A 1 93 ? 15.242 10.07 -1.337 1 85.12 93 PRO A C 1
ATOM 692 O O . PRO A 1 93 ? 16.031 10.984 -1.584 1 85.12 93 PRO A O 1
ATOM 695 N N . ALA A 1 94 ? 14.016 10.242 -0.937 1 89 94 ALA A N 1
ATOM 696 C CA . ALA A 1 94 ? 13.531 11.602 -0.705 1 89 94 ALA A CA 1
ATOM 697 C C . ALA A 1 94 ? 14.32 12.273 0.414 1 89 94 ALA A C 1
ATOM 699 O O . ALA A 1 94 ? 14.734 13.43 0.28 1 89 94 ALA A O 1
ATOM 700 N N . LEU A 1 95 ? 14.578 11.578 1.467 1 90.19 95 LEU A N 1
ATOM 701 C CA . LEU A 1 95 ? 15.328 12.133 2.59 1 90.19 95 LEU A CA 1
ATOM 702 C C . LEU A 1 95 ? 16.781 12.391 2.197 1 90.19 95 LEU A C 1
ATOM 704 O O . LEU A 1 95 ? 17.359 13.406 2.6 1 90.19 95 LEU A O 1
ATOM 708 N N . ALA A 1 96 ? 17.312 11.508 1.412 1 87.44 96 ALA A N 1
ATOM 709 C CA . ALA A 1 96 ? 18.672 11.711 0.912 1 87.44 96 ALA A CA 1
ATOM 710 C C . ALA A 1 96 ? 18.75 12.961 0.038 1 87.44 96 ALA A C 1
ATOM 712 O O . ALA A 1 96 ? 19.703 13.734 0.138 1 87.44 96 ALA A O 1
ATOM 713 N N . SER A 1 97 ? 17.734 13.109 -0.768 1 85.19 97 SER A N 1
ATOM 714 C CA . SER A 1 97 ? 17.688 14.289 -1.632 1 85.19 97 SER A CA 1
ATOM 715 C C . SER A 1 97 ? 17.594 15.57 -0.815 1 85.19 97 SER A C 1
ATOM 717 O O . SER A 1 97 ? 18.266 16.562 -1.114 1 85.19 97 SER A O 1
ATOM 719 N N . LEU A 1 98 ? 16.75 15.539 0.163 1 84.31 98 LEU A N 1
ATOM 720 C CA . LEU A 1 98 ? 16.594 16.703 1.024 1 84.31 98 LEU A CA 1
ATOM 721 C C . LEU A 1 98 ? 17.875 17 1.789 1 84.31 98 LEU A C 1
ATOM 723 O O . LEU A 1 98 ? 18.234 18.172 1.989 1 84.31 98 LEU A O 1
ATOM 727 N N . ARG A 1 99 ? 18.547 16 2.15 1 84.06 99 ARG A N 1
ATOM 728 C CA . ARG A 1 99 ? 19.844 16.156 2.797 1 84.06 99 ARG A CA 1
ATOM 729 C C . ARG A 1 99 ? 20.859 16.781 1.849 1 84.06 99 ARG A C 1
ATOM 731 O O . ARG A 1 99 ? 21.562 17.734 2.221 1 84.06 99 ARG A O 1
ATOM 738 N N . ASP A 1 100 ? 20.922 16.328 0.708 1 83.5 100 ASP A N 1
ATOM 739 C CA . ASP A 1 100 ? 21.906 16.781 -0.279 1 83.5 100 ASP A CA 1
ATOM 740 C C . ASP A 1 100 ? 21.703 18.25 -0.641 1 83.5 100 ASP A C 1
ATOM 742 O O . ASP A 1 100 ? 22.656 18.953 -0.973 1 83.5 100 ASP A O 1
ATOM 746 N N . ILE A 1 101 ? 20.531 18.672 -0.523 1 79.56 101 ILE A N 1
ATOM 747 C CA . ILE A 1 101 ? 20.281 20.062 -0.9 1 79.56 101 ILE A CA 1
ATOM 748 C C . ILE A 1 101 ? 20.344 20.953 0.337 1 79.56 101 ILE A C 1
ATOM 750 O O . ILE A 1 101 ? 20.016 22.141 0.269 1 79.56 101 ILE A O 1
ATOM 754 N N . GLY A 1 102 ? 20.594 20.391 1.507 1 78.5 102 GLY A N 1
ATOM 755 C CA . GLY A 1 102 ? 20.922 21.188 2.68 1 78.5 102 GLY A CA 1
ATOM 756 C C . GLY A 1 102 ? 19.734 21.391 3.615 1 78.5 102 GLY A C 1
ATOM 757 O O . GLY A 1 102 ? 19.812 22.188 4.551 1 78.5 102 GLY A O 1
ATOM 758 N N . PHE A 1 103 ? 18.656 20.656 3.391 1 76.81 103 PHE A N 1
ATOM 759 C CA . PHE A 1 103 ? 17.484 20.812 4.238 1 76.81 103 PHE A CA 1
ATOM 760 C C . PHE A 1 103 ? 17.781 20.359 5.664 1 76.81 103 PHE A C 1
ATOM 762 O O . PHE A 1 103 ? 17.359 21.016 6.625 1 76.81 103 PHE A O 1
ATOM 769 N N . LEU A 1 104 ? 18.453 19.359 5.734 1 81.88 104 LEU A N 1
ATOM 770 C CA . LEU A 1 104 ? 18.75 18.828 7.059 1 81.88 104 LEU A CA 1
ATOM 771 C C . LEU A 1 104 ? 19.703 19.734 7.816 1 81.88 104 LEU A C 1
ATOM 773 O O . LEU A 1 104 ? 19.578 19.906 9.031 1 81.88 104 LEU A O 1
ATOM 777 N N . ASP A 1 105 ? 20.594 20.328 7.102 1 83.12 105 ASP A N 1
ATOM 778 C CA . ASP A 1 105 ? 21.484 21.312 7.723 1 83.12 105 ASP A CA 1
ATOM 779 C C . ASP A 1 105 ? 20.703 22.547 8.188 1 83.12 105 ASP A C 1
ATOM 781 O O . ASP A 1 105 ? 20.984 23.078 9.258 1 83.12 105 ASP A O 1
ATOM 785 N N . ALA A 1 106 ? 19.781 22.984 7.383 1 83.75 106 ALA A N 1
ATOM 786 C CA . ALA A 1 106 ? 18.922 24.109 7.75 1 83.75 106 ALA A CA 1
ATOM 787 C C . ALA A 1 106 ? 18.109 23.781 9 1 83.75 106 ALA A C 1
ATOM 789 O O . ALA A 1 106 ? 17.891 24.656 9.844 1 83.75 106 ALA A O 1
ATOM 790 N N . ALA A 1 107 ? 17.734 22.562 9.141 1 83.94 107 ALA A N 1
ATOM 791 C CA . ALA A 1 107 ? 16.984 22.125 10.312 1 83.94 107 ALA A CA 1
ATOM 792 C C . ALA A 1 107 ? 17.875 22.109 11.555 1 83.94 107 ALA A C 1
ATOM 794 O O . ALA A 1 107 ? 17.484 22.609 12.609 1 83.94 107 ALA A O 1
ATOM 795 N N . ARG A 1 108 ? 19.031 21.656 11.336 1 84.69 108 ARG A N 1
ATOM 796 C CA . ARG A 1 108 ? 19.984 21.562 12.438 1 84.69 108 ARG A CA 1
ATOM 797 C C . ARG A 1 108 ? 20.359 22.953 12.945 1 84.69 108 ARG A C 1
ATOM 799 O O . ARG A 1 108 ? 20.562 23.141 14.148 1 84.69 108 ARG A O 1
ATOM 806 N N . SER A 1 109 ? 20.438 23.844 12.047 1 86 109 SER A N 1
ATOM 807 C CA . SER A 1 109 ? 20.812 25.203 12.414 1 86 109 SER A CA 1
ATOM 808 C C . SER A 1 109 ? 19.594 26 12.906 1 86 109 SER A C 1
ATOM 810 O O . SER A 1 109 ? 19.719 27.172 13.266 1 86 109 SER A O 1
ATOM 812 N N . GLY A 1 110 ? 18.438 25.406 12.805 1 82.81 110 GLY A N 1
ATOM 813 C CA . GLY A 1 110 ? 17.25 26.047 13.344 1 82.81 110 GLY A CA 1
ATOM 814 C C . GLY A 1 110 ? 16.578 26.984 12.352 1 82.81 110 GLY A C 1
ATOM 815 O O . GLY A 1 110 ? 15.711 27.781 12.734 1 82.81 110 GLY A O 1
ATOM 816 N N . GLN A 1 111 ? 16.922 26.906 11.102 1 82.81 111 GLN A N 1
ATOM 817 C CA . GLN A 1 111 ? 16.328 27.766 10.086 1 82.81 111 GLN A CA 1
ATOM 818 C C . GLN A 1 111 ? 14.945 27.25 9.68 1 82.81 111 GLN A C 1
ATOM 820 O O . GLN A 1 111 ? 14.086 28.031 9.266 1 82.81 111 GLN A O 1
ATOM 825 N N . ILE A 1 112 ? 14.836 25.953 9.766 1 85.25 112 ILE A N 1
ATOM 826 C CA . ILE A 1 112 ? 13.562 25.312 9.445 1 85.25 112 ILE A CA 1
ATOM 827 C C . ILE A 1 112 ? 13.242 24.234 10.477 1 85.25 112 ILE A C 1
ATOM 829 O O . ILE A 1 112 ? 14.148 23.688 11.102 1 85.25 112 ILE A O 1
ATOM 833 N N . THR A 1 113 ? 11.984 24.062 10.695 1 89.19 113 THR A N 1
ATOM 834 C CA . THR A 1 113 ? 11.562 22.891 11.445 1 89.19 113 THR A CA 1
ATOM 835 C C . THR A 1 113 ? 11.305 21.703 10.508 1 89.19 113 THR A C 1
ATOM 837 O O . THR A 1 113 ? 10.594 21.844 9.508 1 89.19 113 THR A O 1
ATOM 840 N N . PHE A 1 114 ? 11.977 20.641 10.805 1 91.38 114 PHE A N 1
ATOM 841 C CA . PHE A 1 114 ? 11.867 19.469 9.953 1 91.38 114 PHE A CA 1
ATOM 842 C C . PHE A 1 114 ? 11.32 18.281 10.734 1 91.38 114 PHE A C 1
ATOM 844 O O . PHE A 1 114 ? 11.852 17.938 11.789 1 91.38 114 PHE A O 1
ATOM 851 N N . ALA A 1 115 ? 10.266 17.703 10.211 1 94 115 ALA A N 1
ATOM 852 C CA . ALA A 1 115 ? 9.648 16.547 10.859 1 94 115 ALA A CA 1
ATOM 853 C C . ALA A 1 115 ? 9.359 15.445 9.844 1 94 115 ALA A C 1
ATOM 855 O O . ALA A 1 115 ? 9.055 15.727 8.68 1 94 115 ALA A O 1
ATOM 856 N N . VAL A 1 116 ? 9.461 14.234 10.32 1 95.31 116 VAL A N 1
ATOM 857 C CA . VAL A 1 116 ? 9.141 13.078 9.492 1 95.31 116 VAL A CA 1
ATOM 858 C C . VAL A 1 116 ? 8.07 12.234 10.18 1 95.31 116 VAL A C 1
ATOM 860 O O . VAL A 1 116 ? 8.234 11.836 11.336 1 95.31 116 VAL A O 1
ATOM 863 N N . PHE A 1 117 ? 6.988 12.086 9.5 1 97.25 117 PHE A N 1
ATOM 864 C CA . PHE A 1 117 ? 6 11.078 9.859 1 97.25 117 PHE A CA 1
ATOM 865 C C . PHE A 1 117 ? 6.246 9.781 9.094 1 97.25 117 PHE A C 1
ATOM 867 O O . PHE A 1 117 ? 5.902 9.672 7.914 1 97.25 117 PHE A O 1
ATOM 874 N N . HIS A 1 118 ? 6.812 8.852 9.742 1 95.75 118 HIS A N 1
ATOM 875 C CA . HIS A 1 118 ? 7.086 7.539 9.164 1 95.75 118 HIS A CA 1
ATOM 876 C C . HIS A 1 118 ? 5.938 6.57 9.422 1 95.75 118 HIS A C 1
ATOM 878 O O . HIS A 1 118 ? 5.773 6.078 10.539 1 95.75 118 HIS A O 1
ATOM 884 N N . ILE A 1 119 ? 5.176 6.281 8.367 1 95.88 119 ILE A N 1
ATOM 885 C CA . ILE A 1 119 ? 3.982 5.457 8.5 1 95.88 119 ILE A CA 1
ATOM 886 C C . ILE A 1 119 ? 4.367 3.979 8.469 1 95.88 119 ILE A C 1
ATOM 888 O O . ILE A 1 119 ? 5.035 3.527 7.535 1 95.88 119 ILE A O 1
ATOM 892 N N . LEU A 1 120 ? 3.912 3.316 9.492 1 91.19 120 LEU A N 1
ATOM 893 C CA . LEU A 1 120 ? 4.301 1.921 9.656 1 91.19 120 LEU A CA 1
ATOM 894 C C . LEU A 1 120 ? 3.131 0.991 9.367 1 91.19 120 LEU A C 1
ATOM 896 O O . LEU A 1 120 ? 1.992 1.279 9.742 1 91.19 120 LEU A O 1
ATOM 900 N N . GLY A 1 121 ? 3.418 -0.016 8.555 1 83.56 121 GLY A N 1
ATOM 901 C CA . GLY A 1 121 ? 2.475 -1.107 8.375 1 83.56 121 GLY A CA 1
ATOM 902 C C . GLY A 1 121 ? 2.801 -2.324 9.219 1 83.56 121 GLY A C 1
ATOM 903 O O . GLY A 1 121 ? 3.836 -2.363 9.883 1 83.56 121 GLY A O 1
ATOM 904 N N . PRO A 1 122 ? 1.857 -3.256 9.227 1 80 122 PRO A N 1
ATOM 905 C CA . PRO A 1 122 ? 2.066 -4.48 10 1 80 122 PRO A CA 1
ATOM 906 C C . PRO A 1 122 ? 2.938 -5.5 9.273 1 80 122 PRO A C 1
ATOM 908 O O . PRO A 1 122 ? 2.498 -6.625 9.023 1 80 122 PRO A O 1
ATOM 911 N N . SER A 1 123 ? 4.113 -5.176 8.961 1 82.31 123 SER A N 1
ATOM 912 C CA . SER A 1 123 ? 5.031 -6.062 8.258 1 82.31 123 SER A CA 1
ATOM 913 C C . SER A 1 123 ? 6.465 -5.875 8.742 1 82.31 123 SER A C 1
ATOM 915 O O . SER A 1 123 ? 6.812 -4.816 9.273 1 82.31 123 SER A O 1
ATOM 917 N N . ILE A 1 124 ? 7.211 -6.852 8.531 1 77.06 124 ILE A N 1
ATOM 918 C CA . ILE A 1 124 ? 8.617 -6.816 8.93 1 77.06 124 ILE A CA 1
ATOM 919 C C . ILE A 1 124 ? 9.367 -5.793 8.078 1 77.06 124 ILE A C 1
ATOM 921 O O . ILE A 1 124 ? 10.281 -5.125 8.562 1 77.06 124 ILE A O 1
ATOM 925 N N . ALA A 1 125 ? 8.945 -5.684 6.84 1 79.06 125 ALA A N 1
ATOM 926 C CA . ALA A 1 125 ? 9.555 -4.695 5.953 1 79.06 125 ALA A CA 1
ATOM 927 C C . ALA A 1 125 ? 9.492 -3.301 6.566 1 79.06 125 ALA A C 1
ATOM 929 O O . ALA A 1 125 ? 10.438 -2.514 6.426 1 79.06 125 ALA A O 1
ATOM 930 N N . SER A 1 126 ? 8.453 -3.008 7.23 1 83.38 126 SER A N 1
ATOM 931 C CA . SER A 1 126 ? 8.312 -1.71 7.883 1 83.38 126 SER A CA 1
ATOM 932 C C . SER A 1 126 ? 9.328 -1.54 9.008 1 83.38 126 SER A C 1
ATOM 934 O O . SER A 1 126 ? 9.859 -0.445 9.211 1 83.38 126 SER A O 1
ATOM 936 N N . LEU A 1 127 ? 9.664 -2.611 9.695 1 79.19 127 LEU A N 1
ATOM 937 C CA . LEU A 1 127 ? 10.672 -2.58 10.75 1 79.19 127 LEU A CA 1
ATOM 938 C C . LEU A 1 127 ? 12.047 -2.27 10.188 1 79.19 127 LEU A C 1
ATOM 940 O O . LEU A 1 127 ? 12.781 -1.437 10.727 1 79.19 127 LEU A O 1
ATOM 944 N N . ASP A 1 128 ? 12.375 -2.893 9.195 1 81.31 128 ASP A N 1
ATOM 945 C CA . ASP A 1 128 ? 13.672 -2.695 8.555 1 81.31 128 ASP A CA 1
ATOM 946 C C . ASP A 1 128 ? 13.828 -1.261 8.055 1 81.31 128 ASP A C 1
ATOM 948 O O . ASP A 1 128 ? 14.93 -0.7 8.094 1 81.31 128 ASP A O 1
ATOM 952 N N . GLU A 1 129 ? 12.766 -0.708 7.633 1 86.69 129 GLU A N 1
ATOM 953 C CA . GLU A 1 129 ? 12.766 0.662 7.129 1 86.69 129 GLU A CA 1
ATOM 954 C C . GLU A 1 129 ? 13.117 1.654 8.234 1 86.69 129 GLU A C 1
ATOM 956 O O . GLU A 1 129 ? 13.742 2.686 7.977 1 86.69 129 GLU A O 1
ATOM 961 N N . ILE A 1 130 ? 12.703 1.351 9.422 1 86.94 130 ILE A N 1
ATOM 962 C CA . ILE A 1 130 ? 12.938 2.252 10.539 1 86.94 130 ILE A CA 1
ATOM 963 C C . ILE A 1 130 ? 14.438 2.463 10.734 1 86.94 130 ILE A C 1
ATOM 965 O O . ILE A 1 130 ? 14.898 3.598 10.891 1 86.94 130 ILE A O 1
ATOM 969 N N . ALA A 1 131 ? 15.172 1.391 10.664 1 81.88 131 ALA A N 1
ATOM 970 C CA . ALA A 1 131 ? 16.625 1.479 10.844 1 81.88 131 ALA A CA 1
ATOM 971 C C . ALA A 1 131 ? 17.25 2.348 9.766 1 81.88 131 ALA A C 1
ATOM 973 O O . ALA A 1 131 ? 18.141 3.16 10.055 1 81.88 131 ALA A O 1
ATOM 974 N N . GLU A 1 132 ? 16.812 2.225 8.648 1 83.5 132 GLU A N 1
ATOM 975 C CA . GLU A 1 132 ? 17.344 2.979 7.516 1 83.5 132 GLU A CA 1
ATOM 976 C C . GLU A 1 132 ? 17.016 4.461 7.629 1 83.5 132 GLU A C 1
ATOM 978 O O . GLU A 1 132 ? 17.844 5.32 7.355 1 83.5 132 GLU A O 1
ATOM 983 N N . THR A 1 133 ? 15.852 4.746 8.047 1 88.75 133 THR A N 1
ATOM 984 C CA . THR A 1 133 ? 15.367 6.121 8.117 1 88.75 133 THR A CA 1
ATOM 985 C C . THR A 1 133 ? 15.984 6.855 9.297 1 88.75 133 THR A C 1
ATOM 987 O O . THR A 1 133 ? 16.219 8.062 9.234 1 88.75 133 THR A O 1
ATOM 990 N N . ALA A 1 134 ? 16.312 6.09 10.328 1 85 134 ALA A N 1
ATOM 991 C CA . ALA A 1 134 ? 16.844 6.668 11.562 1 85 134 ALA A CA 1
ATOM 992 C C . ALA A 1 134 ? 18.125 7.445 11.289 1 85 134 ALA A C 1
ATOM 994 O O . ALA A 1 134 ? 18.391 8.461 11.938 1 85 134 ALA A O 1
ATOM 995 N N . ASN A 1 135 ? 18.781 7.105 10.289 1 83.75 135 ASN A N 1
ATOM 996 C CA . ASN A 1 135 ? 20.062 7.738 9.945 1 83.75 135 ASN A CA 1
ATOM 997 C C . ASN A 1 135 ? 19.859 9.164 9.453 1 83.75 135 ASN A C 1
ATOM 999 O O . ASN A 1 135 ? 20.797 9.969 9.469 1 83.75 135 ASN A O 1
ATOM 1003 N N . PHE A 1 136 ? 18.688 9.492 9.125 1 85.88 136 PHE A N 1
ATOM 1004 C CA . PHE A 1 136 ? 18.406 10.82 8.586 1 85.88 136 PHE A CA 1
ATOM 1005 C C . PHE A 1 136 ? 17.797 11.711 9.656 1 85.88 136 PHE A C 1
ATOM 1007 O O . PHE A 1 136 ? 17.531 12.898 9.414 1 85.88 136 PHE A O 1
ATOM 1014 N N . MET A 1 137 ? 17.609 11.234 10.828 1 87.31 137 MET A N 1
ATOM 1015 C CA . MET A 1 137 ? 16.688 11.922 11.734 1 87.31 137 MET A CA 1
ATOM 1016 C C . MET A 1 137 ? 17.453 12.742 12.766 1 87.31 137 MET A C 1
ATOM 1018 O O . MET A 1 137 ? 16.859 13.328 13.672 1 87.31 137 MET A O 1
ATOM 1022 N N . ILE A 1 138 ? 18.688 12.883 12.562 1 82.19 138 ILE A N 1
ATOM 1023 C CA . ILE A 1 138 ? 19.438 13.75 13.469 1 82.19 138 ILE A CA 1
ATOM 1024 C C . ILE A 1 138 ? 18.984 15.195 13.289 1 82.19 138 ILE A C 1
ATOM 1026 O O . ILE A 1 138 ? 19.062 15.742 12.188 1 82.19 138 ILE A O 1
ATOM 1030 N N . GLY A 1 139 ? 18.484 15.852 14.336 1 80.12 139 GLY A N 1
ATOM 1031 C CA . GLY A 1 139 ? 18.031 17.234 14.289 1 80.12 139 GLY A CA 1
ATOM 1032 C C . GLY A 1 139 ? 16.609 17.391 13.797 1 80.12 139 GLY A C 1
ATOM 1033 O O . GLY A 1 139 ? 16.125 18.5 13.602 1 80.12 139 GLY A O 1
ATOM 1034 N N . ALA A 1 140 ? 15.969 16.328 13.547 1 86.94 140 ALA A N 1
ATOM 1035 C CA . ALA A 1 140 ? 14.594 16.344 13.055 1 86.94 140 ALA A CA 1
ATOM 1036 C C . ALA A 1 140 ? 13.648 15.664 14.031 1 86.94 140 ALA A C 1
ATOM 1038 O O . ALA A 1 140 ? 14.078 14.898 14.898 1 86.94 140 ALA A O 1
ATOM 1039 N N . LYS A 1 141 ? 12.477 16.062 13.984 1 91.44 141 LYS A N 1
ATOM 1040 C CA . LYS A 1 141 ? 11.445 15.352 14.734 1 91.44 141 LYS A CA 1
ATOM 1041 C C . LYS A 1 141 ? 11.023 14.078 14.008 1 91.44 141 LYS A C 1
ATOM 1043 O O . LYS A 1 141 ? 10.703 14.117 12.812 1 91.44 141 LYS A O 1
ATOM 1048 N N . TYR A 1 142 ? 11.125 13.055 14.719 1 93.5 142 TYR A N 1
ATOM 1049 C CA . TYR A 1 142 ? 10.836 11.758 14.117 1 93.5 142 TYR A CA 1
ATOM 1050 C C . TYR A 1 142 ? 9.602 11.125 14.75 1 93.5 142 TYR A C 1
ATOM 1052 O O . TYR A 1 142 ? 9.625 10.75 15.922 1 93.5 142 TYR A O 1
ATOM 1060 N N . TYR A 1 143 ? 8.547 11.023 14.008 1 95.38 143 TYR A N 1
ATOM 1061 C CA . TYR A 1 143 ? 7.309 10.414 14.469 1 95.38 143 TYR A CA 1
ATOM 1062 C C . TYR A 1 143 ? 7.098 9.055 13.812 1 95.38 143 TYR A C 1
ATOM 1064 O O . TYR A 1 143 ? 6.98 8.953 12.594 1 95.38 143 TYR A O 1
ATOM 1072 N N . LEU A 1 144 ? 7.105 8.008 14.594 1 94.19 144 LEU A N 1
ATOM 1073 C CA . LEU A 1 144 ? 6.746 6.664 14.148 1 94.19 144 LEU A CA 1
ATOM 1074 C C . LEU A 1 144 ? 5.242 6.434 14.289 1 94.19 144 LEU A C 1
ATOM 1076 O O . LEU A 1 144 ? 4.723 6.336 15.398 1 94.19 144 LEU A O 1
ATOM 1080 N N . VAL A 1 145 ? 4.535 6.309 13.133 1 95.56 145 VAL A N 1
ATOM 1081 C CA . VAL A 1 145 ? 3.076 6.316 13.133 1 95.56 145 VAL A CA 1
ATOM 1082 C C . VAL A 1 145 ? 2.549 4.91 12.867 1 95.56 145 VAL A C 1
ATOM 1084 O O . VAL A 1 145 ? 2.703 4.383 11.758 1 95.56 145 VAL A O 1
ATOM 1087 N N . LYS A 1 146 ? 1.966 4.32 13.844 1 92.62 146 LYS A N 1
ATOM 1088 C CA . LYS A 1 146 ? 1.199 3.094 13.656 1 92.62 146 LYS A CA 1
ATOM 1089 C C . LYS A 1 146 ? -0.184 3.393 13.078 1 92.62 146 LYS A C 1
ATOM 1091 O O . LYS A 1 146 ? -1.088 3.803 13.812 1 92.62 146 LYS A O 1
ATOM 1096 N N . ASN A 1 147 ? -0.338 3.115 11.805 1 93.31 147 ASN A N 1
ATOM 1097 C CA . ASN A 1 147 ? -1.613 3.396 11.156 1 93.31 147 ASN A CA 1
ATOM 1098 C C . ASN A 1 147 ? -2.414 2.121 10.914 1 93.31 147 ASN A C 1
ATOM 1100 O O . ASN A 1 147 ? -1.985 1.246 10.164 1 93.31 147 ASN A O 1
ATOM 1104 N N . PHE A 1 148 ? -3.58 2.039 11.57 1 91 148 PHE A N 1
ATOM 1105 C CA . PHE A 1 148 ? -4.418 0.854 11.43 1 91 148 PHE A CA 1
ATOM 1106 C C . PHE A 1 148 ? -5.328 0.975 10.211 1 91 148 PHE A C 1
ATOM 1108 O O . PHE A 1 148 ? -6.238 1.807 10.195 1 91 148 PHE A O 1
ATOM 1115 N N . ILE A 1 149 ? -5.02 0.146 9.242 1 87.69 149 ILE A N 1
ATOM 1116 C CA . ILE A 1 149 ? -5.863 0.1 8.055 1 87.69 149 ILE A CA 1
ATOM 1117 C C . ILE A 1 149 ? -6.742 -1.148 8.094 1 87.69 149 ILE A C 1
ATOM 1119 O O . ILE A 1 149 ? -7.609 -1.33 7.234 1 87.69 149 ILE A O 1
ATOM 1123 N N . ASN A 1 150 ? -6.43 -2.033 8.977 1 87.06 150 ASN A N 1
ATOM 1124 C CA . ASN A 1 150 ? -7.168 -3.254 9.281 1 87.06 150 ASN A CA 1
ATOM 1125 C C . ASN A 1 150 ? -7.039 -3.639 10.75 1 87.06 150 ASN A C 1
ATOM 1127 O O . ASN A 1 150 ? -6.633 -2.82 11.578 1 87.06 150 ASN A O 1
ATOM 1131 N N . ASN A 1 151 ? -7.441 -4.848 11.039 1 85.38 151 ASN A N 1
ATOM 1132 C CA . ASN A 1 151 ? -7.5 -5.238 12.438 1 85.38 151 ASN A CA 1
ATOM 1133 C C . ASN A 1 151 ? -6.219 -5.949 12.875 1 85.38 151 ASN A C 1
ATOM 1135 O O . ASN A 1 151 ? -6.258 -6.824 13.742 1 85.38 151 ASN A O 1
ATOM 1139 N N . THR A 1 152 ? -5.129 -5.625 12.312 1 84.56 152 THR A N 1
ATOM 1140 C CA . THR A 1 152 ? -3.84 -6.172 12.727 1 84.56 152 THR A CA 1
ATOM 1141 C C . THR A 1 152 ? -3.467 -5.688 14.125 1 84.56 152 THR A C 1
ATOM 1143 O O . THR A 1 152 ? -4.059 -4.73 14.633 1 84.56 152 THR A O 1
ATOM 1146 N N . SER A 1 153 ? -2.486 -6.332 14.719 1 82.75 153 SER A N 1
ATOM 1147 C CA . SER A 1 153 ? -2.082 -5.965 16.078 1 82.75 153 SER A CA 1
ATOM 1148 C C . SER A 1 153 ? -0.681 -5.359 16.078 1 82.75 153 SER A C 1
ATOM 1150 O O . SER A 1 153 ? -0.167 -4.988 17.141 1 82.75 153 SER A O 1
ATOM 1152 N N . PHE A 1 154 ? -0.06 -5.316 14.883 1 85.44 154 PHE A N 1
ATOM 1153 C CA . PHE A 1 154 ? 1.322 -4.863 14.789 1 85.44 154 PHE A CA 1
ATOM 1154 C C . PHE A 1 154 ? 2.232 -5.703 15.672 1 85.44 154 PHE A C 1
ATOM 1156 O O . PHE A 1 154 ? 3.088 -5.164 16.375 1 85.44 154 PHE A O 1
ATOM 1163 N N . PHE A 1 155 ? 2.008 -6.953 15.758 1 80.75 155 PHE A N 1
ATOM 1164 C CA . PHE A 1 155 ? 2.824 -7.977 16.406 1 80.75 155 PHE A CA 1
ATOM 1165 C C . PHE A 1 155 ? 2.836 -7.789 17.906 1 80.75 155 PHE A C 1
ATOM 1167 O O . PHE A 1 155 ? 3.82 -8.125 18.578 1 80.75 155 PHE A O 1
ATOM 1174 N N . GLU A 1 156 ? 1.893 -7.207 18.422 1 83.44 156 GLU A N 1
ATOM 1175 C CA . GLU A 1 156 ? 1.822 -7.023 19.875 1 83.44 156 GLU A CA 1
ATOM 1176 C C . GLU A 1 156 ? 1.975 -8.352 20.609 1 83.44 156 GLU A C 1
ATOM 1178 O O . GLU A 1 156 ? 2.451 -8.391 21.75 1 83.44 156 GLU A O 1
ATOM 1183 N N . TRP A 1 157 ? 1.58 -9.422 19.938 1 81.94 157 TRP A N 1
ATOM 1184 C CA . TRP A 1 157 ? 1.65 -10.766 20.516 1 81.94 157 TRP A CA 1
ATOM 1185 C C . TRP A 1 157 ? 3.092 -11.258 20.562 1 81.94 157 TRP A C 1
ATOM 1187 O O . TRP A 1 157 ? 3.395 -12.242 21.25 1 81.94 157 TRP A O 1
ATOM 1197 N N . ASP A 1 158 ? 3.977 -10.664 19.875 1 84.88 158 ASP A N 1
ATOM 1198 C CA . ASP A 1 158 ? 5.41 -10.945 19.891 1 84.88 158 ASP A CA 1
ATOM 1199 C C . ASP A 1 158 ? 6.199 -9.734 20.391 1 84.88 158 ASP A C 1
ATOM 1201 O O . ASP A 1 158 ? 6.605 -8.883 19.594 1 84.88 158 ASP A O 1
ATOM 1205 N N . GLN A 1 159 ? 6.574 -9.781 21.578 1 82.5 159 GLN A N 1
ATOM 1206 C CA . GLN A 1 159 ? 7.156 -8.625 22.25 1 82.5 159 GLN A CA 1
ATOM 1207 C C . GLN A 1 159 ? 8.484 -8.234 21.609 1 82.5 159 GLN A C 1
ATOM 1209 O O . GLN A 1 159 ? 8.805 -7.047 21.516 1 82.5 159 GLN A O 1
ATOM 1214 N N . ALA A 1 160 ? 9.18 -9.211 21.25 1 82.69 160 ALA A N 1
ATOM 1215 C CA . ALA A 1 160 ? 10.477 -8.93 20.641 1 82.69 160 ALA A CA 1
ATOM 1216 C C . ALA A 1 160 ? 10.32 -8.133 19.344 1 82.69 160 ALA A C 1
ATOM 1218 O O . ALA A 1 160 ? 10.984 -7.117 19.141 1 82.69 160 ALA A O 1
ATOM 1219 N N . THR A 1 161 ? 9.469 -8.57 18.562 1 81.31 161 THR A N 1
ATOM 1220 C CA . THR A 1 161 ? 9.219 -7.883 17.297 1 81.31 161 THR A CA 1
ATOM 1221 C C . THR A 1 161 ? 8.594 -6.512 17.531 1 81.31 161 THR A C 1
ATOM 1223 O O . THR A 1 161 ? 8.992 -5.523 16.922 1 81.31 161 THR A O 1
ATOM 1226 N N . TYR A 1 162 ? 7.703 -6.492 18.438 1 79.56 162 TYR A N 1
ATOM 1227 C CA . TYR A 1 162 ? 7.043 -5.238 18.766 1 79.56 162 TYR A CA 1
ATOM 1228 C C . TYR A 1 162 ? 8.055 -4.199 19.25 1 79.56 162 TYR A C 1
ATOM 1230 O O . TYR A 1 162 ? 8.016 -3.045 18.812 1 79.56 162 TYR A O 1
ATOM 1238 N N . ASN A 1 163 ? 8.961 -4.594 20.047 1 81.19 163 ASN A N 1
ATOM 1239 C CA . ASN A 1 163 ? 9.961 -3.693 20.609 1 81.19 163 ASN A CA 1
ATOM 1240 C C . ASN A 1 163 ? 10.93 -3.182 19.547 1 81.19 163 ASN A C 1
ATOM 1242 O O . ASN A 1 163 ? 11.469 -2.082 19.672 1 81.19 163 ASN A O 1
ATOM 1246 N N . SER A 1 164 ? 11.07 -3.973 18.594 1 77.75 164 SER A N 1
ATOM 1247 C CA . SER A 1 164 ? 11.969 -3.566 17.516 1 77.75 164 SER A CA 1
ATOM 1248 C C . SER A 1 164 ? 11.398 -2.381 16.734 1 77.75 164 SER A C 1
ATOM 1250 O O . SER A 1 164 ? 12.148 -1.614 16.125 1 77.75 164 SER A O 1
ATOM 1252 N N . TYR A 1 165 ? 10.102 -2.227 16.719 1 72.56 165 TYR A N 1
ATOM 1253 C CA . TYR A 1 165 ? 9.438 -1.097 16.062 1 72.56 165 TYR A CA 1
ATOM 1254 C C . TYR A 1 165 ? 9.695 0.194 16.844 1 72.56 165 TYR A C 1
ATOM 1256 O O . TYR A 1 165 ? 10.055 1.216 16.25 1 72.56 165 TYR A O 1
ATOM 1264 N N . PHE A 1 166 ? 9.664 0.185 18.141 1 72.81 166 PHE A N 1
ATOM 1265 C CA . PHE A 1 166 ? 9.445 1.445 18.844 1 72.81 166 PHE A CA 1
ATOM 1266 C C . PHE A 1 166 ? 10.562 1.712 19.844 1 72.81 166 PHE A C 1
ATOM 1268 O O . PHE A 1 166 ? 10.766 2.854 20.266 1 72.81 166 PHE A O 1
ATOM 1275 N N . HIS A 1 167 ? 11.305 0.838 20.203 1 73.06 167 HIS A N 1
ATOM 1276 C CA . HIS A 1 167 ? 12.234 1.09 21.297 1 73.06 167 HIS A CA 1
ATOM 1277 C C . HIS A 1 167 ? 13.664 1.228 20.781 1 73.06 167 HIS A C 1
ATOM 1279 O O . HIS A 1 167 ? 14.57 1.573 21.547 1 73.06 167 HIS A O 1
ATOM 1285 N N . ARG A 1 168 ? 13.727 1.187 19.547 1 67.12 168 ARG A N 1
ATOM 1286 C CA . ARG A 1 168 ? 15.102 1.206 19.062 1 67.12 168 ARG A CA 1
ATOM 1287 C C . ARG A 1 168 ? 15.562 2.631 18.766 1 67.12 168 ARG A C 1
ATOM 1289 O O . ARG A 1 168 ? 16.766 2.92 18.797 1 67.12 168 ARG A O 1
ATOM 1296 N N . ILE A 1 169 ? 14.602 3.416 18.672 1 75.5 169 ILE A N 1
ATOM 1297 C CA . ILE A 1 169 ? 15.031 4.734 18.219 1 75.5 169 ILE A CA 1
ATOM 1298 C C . ILE A 1 169 ? 14.789 5.766 19.312 1 75.5 169 ILE A C 1
ATOM 1300 O O . ILE A 1 169 ? 13.641 6.094 19.625 1 75.5 169 ILE A O 1
ATOM 1304 N N . LYS A 1 170 ? 15.758 6.18 19.969 1 70.25 170 LYS A N 1
ATOM 1305 C CA . LYS A 1 170 ? 15.734 7.004 21.188 1 70.25 170 LYS A CA 1
ATOM 1306 C C . LYS A 1 170 ? 14.891 8.258 20.969 1 70.25 170 LYS A C 1
ATOM 1308 O O . LYS A 1 170 ? 14.102 8.633 21.828 1 70.25 170 LYS A O 1
ATOM 1313 N N . ASP A 1 171 ? 14.961 8.922 19.891 1 79.31 171 ASP A N 1
ATOM 1314 C CA . ASP A 1 171 ? 14.305 10.227 19.781 1 79.31 171 ASP A CA 1
ATOM 1315 C C . ASP A 1 171 ? 13.094 10.156 18.844 1 79.31 171 ASP A C 1
ATOM 1317 O O . ASP A 1 171 ? 12.594 11.188 18.406 1 79.31 171 ASP A O 1
ATOM 1321 N N . ALA A 1 172 ? 12.633 9.031 18.812 1 89.31 172 ALA A N 1
ATOM 1322 C CA . ALA A 1 172 ? 11.422 8.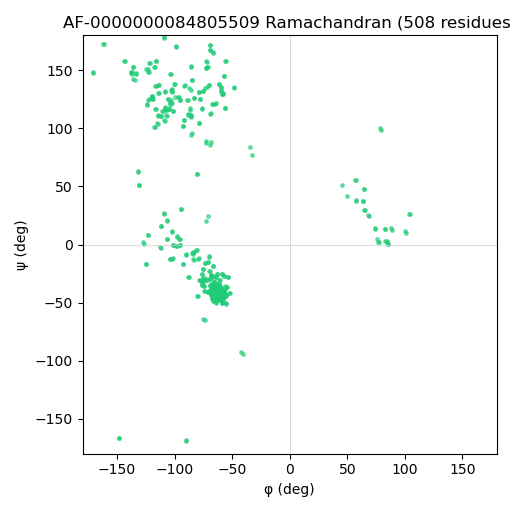906 18.016 1 89.31 172 ALA A CA 1
ATOM 1323 C C . ALA A 1 172 ? 10.18 8.906 18.906 1 89.31 172 ALA A C 1
ATOM 1325 O O . ALA A 1 172 ? 10.211 8.406 20.031 1 89.31 172 ALA A O 1
ATOM 1326 N N . THR A 1 173 ? 9.141 9.586 18.516 1 92.62 173 THR A N 1
ATOM 1327 C CA . THR A 1 173 ? 7.855 9.602 19.203 1 92.62 173 THR A CA 1
ATOM 1328 C C . THR A 1 173 ? 6.84 8.727 18.469 1 92.62 173 THR A C 1
ATOM 1330 O O . THR A 1 173 ? 6.695 8.82 17.25 1 92.62 173 THR A O 1
ATOM 1333 N N . GLU A 1 174 ? 6.168 7.922 19.203 1 92.19 174 GLU A N 1
ATOM 1334 C CA . GLU A 1 174 ? 5.188 7.02 18.594 1 92.19 174 GLU A CA 1
ATOM 1335 C C . GLU A 1 174 ? 3.805 7.664 18.547 1 92.19 174 GLU A C 1
ATOM 1337 O O . GLU A 1 174 ? 3.379 8.305 19.516 1 92.19 174 GLU A O 1
ATOM 1342 N N . LEU A 1 175 ? 3.109 7.523 17.438 1 95.12 175 LEU A N 1
ATOM 1343 C CA . LEU A 1 175 ? 1.711 7.898 17.266 1 95.12 175 LEU A CA 1
ATOM 1344 C C . LEU A 1 175 ? 0.876 6.703 16.828 1 95.12 175 LEU A C 1
ATOM 1346 O O . LEU A 1 175 ? 1.377 5.812 16.141 1 95.12 175 LEU A O 1
ATOM 1350 N N . THR A 1 176 ? -0.388 6.699 17.25 1 94.69 176 THR A N 1
ATOM 1351 C CA . THR A 1 176 ? -1.323 5.664 16.828 1 94.69 176 THR A CA 1
ATOM 1352 C C . THR A 1 176 ? -2.543 6.281 16.156 1 94.69 176 THR A C 1
ATOM 1354 O O . THR A 1 176 ? -3.193 7.164 16.719 1 94.69 176 THR A O 1
ATOM 1357 N N . ILE A 1 177 ? -2.791 5.852 14.992 1 96.62 177 ILE A N 1
ATOM 1358 C CA . ILE A 1 177 ? -3.994 6.238 14.258 1 96.62 177 ILE A CA 1
ATOM 1359 C C . ILE A 1 177 ? -4.934 5.039 14.141 1 96.62 177 ILE A C 1
ATOM 1361 O O . ILE A 1 177 ? -4.605 4.047 13.492 1 96.62 177 ILE A O 1
ATOM 1365 N N . PRO A 1 178 ? -6.055 5.172 14.773 1 96.19 178 PRO A N 1
ATOM 1366 C CA . PRO A 1 178 ? -6.969 4.023 14.758 1 96.19 178 PRO A CA 1
ATOM 1367 C C . PRO A 1 178 ? -7.566 3.764 13.383 1 96.19 178 PRO A C 1
ATOM 1369 O O . PRO A 1 178 ? -7.484 4.617 12.492 1 96.19 178 PRO A O 1
ATOM 1372 N N . LYS A 1 179 ? -8.156 2.643 13.273 1 95.19 179 LYS A N 1
ATOM 1373 C CA . LYS A 1 179 ? -8.789 2.242 12.016 1 95.19 179 LYS A CA 1
ATOM 1374 C C . LYS A 1 179 ? -10.102 2.986 11.805 1 95.19 179 LYS A C 1
ATOM 1376 O O . LYS A 1 179 ? -10.906 3.109 12.727 1 95.19 179 LYS A O 1
ATOM 1381 N N . LEU A 1 180 ? -10.281 3.523 10.648 1 96.19 180 LEU A N 1
ATOM 1382 C CA . LEU A 1 180 ? -11.562 4.078 10.25 1 96.19 180 LEU A CA 1
ATOM 1383 C C . LEU A 1 180 ? -12.477 2.988 9.688 1 96.19 180 LEU A C 1
ATOM 1385 O O . LEU A 1 180 ? -12.016 2.09 8.984 1 96.19 180 LEU A O 1
ATOM 1389 N N . ASN A 1 181 ? -13.734 3.158 10.062 1 93.88 181 ASN A N 1
ATOM 1390 C CA . ASN A 1 181 ? -14.711 2.25 9.477 1 93.88 181 ASN A CA 1
ATOM 1391 C C . ASN A 1 181 ? -14.547 2.15 7.961 1 93.88 181 ASN A C 1
ATOM 1393 O O . ASN A 1 181 ? -14.422 3.17 7.281 1 93.88 181 ASN A O 1
ATOM 1397 N N . GLU A 1 182 ? -14.586 0.945 7.402 1 91.06 182 GLU A N 1
ATOM 1398 C CA . GLU A 1 182 ? -14.25 0.714 5.996 1 91.06 182 GLU A CA 1
ATOM 1399 C C . GLU A 1 182 ? -15.289 1.35 5.074 1 91.06 182 GLU A C 1
ATOM 1401 O O . GLU A 1 182 ? -14.938 1.928 4.043 1 91.06 182 GLU A O 1
ATOM 1406 N N . MET A 1 183 ? -16.484 1.159 5.453 1 88.38 183 MET A N 1
ATOM 1407 C CA . MET A 1 183 ? -17.531 1.755 4.625 1 88.38 183 MET A CA 1
ATOM 1408 C C . MET A 1 183 ? -17.422 3.275 4.621 1 88.38 183 MET A C 1
ATOM 1410 O O . MET A 1 183 ? -17.609 3.916 3.586 1 88.38 183 MET A O 1
ATOM 1414 N N . ALA A 1 184 ? -17.203 3.836 5.793 1 94.38 184 ALA A N 1
ATOM 1415 C CA . ALA A 1 184 ? -17 5.277 5.879 1 94.38 184 ALA A CA 1
ATOM 1416 C C . ALA A 1 184 ? -15.836 5.719 4.996 1 94.38 184 ALA A C 1
ATOM 1418 O O . ALA A 1 184 ? -15.945 6.699 4.258 1 94.38 184 ALA A O 1
ATOM 1419 N N . TYR A 1 185 ? -14.781 4.965 5.035 1 94.38 185 TYR A N 1
ATOM 1420 C CA . TYR A 1 185 ? -13.617 5.301 4.219 1 94.38 185 TYR A CA 1
ATOM 1421 C C . TYR A 1 185 ? -13.969 5.27 2.736 1 94.38 185 TYR A C 1
ATOM 1423 O O . TYR A 1 185 ? -13.562 6.152 1.978 1 94.38 185 TYR A O 1
ATOM 1431 N N . GLU A 1 186 ? -14.68 4.293 2.314 1 90.12 186 GLU A N 1
ATOM 1432 C CA . GLU A 1 186 ? -15.07 4.16 0.915 1 90.12 186 GLU A CA 1
ATOM 1433 C C . GLU A 1 186 ? -15.93 5.336 0.469 1 90.12 186 GLU A C 1
ATOM 1435 O O . GLU A 1 186 ? -15.797 5.82 -0.656 1 90.12 186 GLU A O 1
ATOM 1440 N N . GLN A 1 187 ? -16.797 5.738 1.362 1 91.81 187 GLN A N 1
ATOM 1441 C CA . GLN A 1 187 ? -17.672 6.844 1.001 1 91.81 187 GLN A CA 1
ATOM 1442 C C . GLN A 1 187 ? -16.891 8.148 0.871 1 91.81 187 GLN A C 1
ATOM 1444 O O . GLN A 1 187 ? -17.172 8.953 -0.019 1 91.81 187 GLN A O 1
ATOM 1449 N N . VAL A 1 188 ? -15.984 8.32 1.75 1 94.25 188 VAL A N 1
ATOM 1450 C CA . VAL A 1 188 ? -15.141 9.516 1.634 1 94.25 188 VAL A CA 1
ATOM 1451 C C . VAL A 1 188 ? -14.344 9.453 0.333 1 94.25 188 VAL A C 1
ATOM 1453 O O . VAL A 1 188 ? -14.203 10.469 -0.359 1 94.25 188 VAL A O 1
ATOM 1456 N N . GLU A 1 189 ? -13.844 8.289 -0.002 1 90.75 189 GLU A N 1
ATOM 1457 C CA . GLU A 1 189 ? -13.078 8.094 -1.229 1 90.75 189 GLU A CA 1
ATOM 1458 C C . GLU A 1 189 ? -13.883 8.508 -2.457 1 90.75 189 GLU A C 1
ATOM 1460 O O . GLU A 1 189 ? -13.375 9.203 -3.34 1 90.75 189 GLU A O 1
ATOM 1465 N N . VAL A 1 190 ? -15.094 8.148 -2.467 1 88.12 190 VAL A N 1
ATOM 1466 C CA . VAL A 1 190 ? -15.938 8.398 -3.633 1 88.12 190 VAL A CA 1
ATOM 1467 C C . VAL A 1 190 ? -16.312 9.875 -3.682 1 88.12 190 VAL A C 1
ATOM 1469 O O . VAL A 1 190 ? -16.438 10.453 -4.766 1 88.12 190 VAL A O 1
ATOM 1472 N N . SER A 1 191 ? -16.422 10.508 -2.584 1 92 191 SER A N 1
ATOM 1473 C CA . SER A 1 191 ? -16.875 11.898 -2.529 1 92 191 SER A CA 1
ATOM 1474 C C . SER A 1 191 ? -15.781 12.844 -3.021 1 92 191 SER A C 1
ATOM 1476 O O . SER A 1 191 ? -16.062 13.984 -3.395 1 92 191 SER A O 1
ATOM 1478 N N . SER A 1 192 ? -14.516 12.422 -2.836 1 92.38 192 SER A N 1
ATOM 1479 C CA . SER A 1 192 ? -13.352 13.172 -3.295 1 92.38 192 SER A CA 1
ATOM 1480 C C . SER A 1 192 ? -13.227 14.508 -2.576 1 92.38 192 SER A C 1
ATOM 1482 O O . SER A 1 192 ? -12.812 15.5 -3.17 1 92.38 192 SER A O 1
ATOM 1484 N N . VAL A 1 193 ? -13.688 14.609 -1.354 1 96.5 193 VAL A N 1
ATOM 1485 C CA . VAL A 1 193 ? -13.531 15.805 -0.535 1 96.5 193 VAL A CA 1
ATOM 1486 C C . VAL A 1 193 ? -12.672 15.492 0.687 1 96.5 193 VAL A C 1
ATOM 1488 O O . VAL A 1 193 ? -12.531 14.328 1.07 1 96.5 193 VAL A O 1
ATOM 1491 N N . PRO A 1 194 ? -12.062 16.5 1.289 1 97.75 194 PRO A N 1
ATOM 1492 C CA . PRO A 1 194 ? -11.367 16.281 2.557 1 97.75 194 PRO A CA 1
ATOM 1493 C C . PRO A 1 194 ? -12.266 15.672 3.631 1 97.75 194 PRO A C 1
ATOM 1495 O O . PRO A 1 194 ? -13.492 15.758 3.525 1 97.75 194 PRO A O 1
ATOM 1498 N N . PHE A 1 195 ? -11.664 15.016 4.645 1 98.19 195 PHE A N 1
ATOM 1499 C CA . PHE A 1 195 ? -12.438 14.414 5.723 1 98.19 195 PHE A CA 1
ATOM 1500 C C . PHE A 1 195 ? -13.32 15.453 6.395 1 98.19 195 PHE A C 1
ATOM 1502 O O . PHE A 1 195 ? -14.484 15.18 6.695 1 98.19 195 PHE A O 1
ATOM 1509 N N . LEU A 1 196 ? -12.781 16.656 6.66 1 96.56 196 LEU A N 1
ATOM 1510 C CA . LEU A 1 196 ? -13.5 17.719 7.336 1 96.56 196 LEU A CA 1
ATOM 1511 C C . LEU A 1 196 ? -14.742 18.125 6.543 1 96.56 196 LEU A C 1
ATOM 1513 O O . LEU A 1 196 ? -15.805 18.359 7.121 1 96.56 196 LEU A O 1
ATOM 1517 N N . LYS A 1 197 ? -14.594 18.219 5.309 1 96.44 197 LYS A N 1
ATOM 1518 C CA . LYS A 1 197 ? -15.719 18.609 4.457 1 96.44 197 LYS A CA 1
ATOM 1519 C C . LYS A 1 197 ? -16.781 17.531 4.426 1 96.44 197 LYS A C 1
ATOM 1521 O O . LYS A 1 197 ? -17.984 17.828 4.387 1 96.44 197 LYS A O 1
ATOM 1526 N N . PHE A 1 198 ? -16.328 16.281 4.402 1 97.81 198 PHE A N 1
ATOM 1527 C CA . PHE A 1 198 ? -17.266 15.164 4.477 1 97.81 198 PHE A CA 1
ATOM 1528 C C . PHE A 1 198 ? -18.078 15.227 5.758 1 97.81 198 PHE A C 1
ATOM 1530 O O . PHE A 1 198 ? -19.297 15.07 5.73 1 97.81 198 PHE A O 1
ATOM 1537 N N . VAL A 1 199 ? -17.453 15.5 6.828 1 97.31 199 VAL A N 1
ATOM 1538 C CA . VAL A 1 199 ? -18.094 15.602 8.133 1 97.31 199 VAL A CA 1
ATOM 1539 C C . VAL A 1 199 ? -19.094 16.75 8.117 1 97.31 199 VAL A C 1
ATOM 1541 O O . VAL A 1 199 ? -20.188 16.641 8.68 1 97.31 199 VAL A O 1
ATOM 1544 N N . ALA A 1 200 ? -18.75 17.797 7.43 1 96.94 200 ALA A N 1
ATOM 1545 C CA . ALA A 1 200 ? -19.578 19 7.375 1 96.94 200 ALA A CA 1
ATOM 1546 C C . ALA A 1 200 ? -20.719 18.844 6.363 1 96.94 200 ALA A C 1
ATOM 1548 O O . ALA A 1 200 ? -21.547 19.75 6.203 1 96.94 200 ALA A O 1
ATOM 1549 N N . ASN A 1 201 ? -20.734 17.797 5.684 1 97.44 201 ASN A N 1
ATOM 1550 C CA . ASN A 1 201 ? -21.75 17.5 4.684 1 97.44 201 ASN A CA 1
ATOM 1551 C C . ASN A 1 201 ? -21.719 18.484 3.527 1 97.44 201 ASN A C 1
ATOM 1553 O O . ASN A 1 201 ? -22.75 19.047 3.146 1 97.44 201 ASN A O 1
ATOM 1557 N N . LYS A 1 202 ? -20.5 18.672 3.053 1 97.19 202 LYS A N 1
ATOM 1558 C CA . LYS A 1 202 ? -20.297 19.609 1.952 1 97.19 202 LYS A CA 1
ATOM 1559 C C . LYS A 1 202 ? -19.594 18.938 0.781 1 97.19 202 LYS A C 1
ATOM 1561 O O . LYS A 1 202 ? -18.781 18.016 0.978 1 97.19 202 LYS A O 1
ATOM 1566 N N . GLY A 1 203 ? -19.891 19.438 -0.373 1 95.69 203 GLY A N 1
ATOM 1567 C CA . GLY A 1 203 ? -19.25 18.922 -1.582 1 95.69 203 GLY A CA 1
ATOM 1568 C C . GLY A 1 203 ? -17.969 19.656 -1.934 1 95.69 203 GLY A C 1
ATOM 1569 O O . GLY A 1 203 ? -17.406 20.375 -1.103 1 95.69 203 GLY A O 1
ATOM 1570 N N . VAL A 1 204 ? -17.469 19.422 -3.1 1 93.25 204 VAL A N 1
ATOM 1571 C CA . VAL A 1 204 ? -16.172 19.891 -3.564 1 93.25 204 VAL A CA 1
ATOM 1572 C C . VAL A 1 204 ? -16.141 21.406 -3.592 1 93.25 204 VAL A C 1
ATOM 1574 O O . VAL A 1 204 ? -15.156 22.031 -3.197 1 93.25 204 VAL A O 1
ATOM 1577 N N . GLN A 1 205 ? -17.312 22.016 -3.922 1 94.19 205 GLN A N 1
ATOM 1578 C CA . GLN A 1 205 ? -17.391 23.469 -3.992 1 94.19 205 GLN A CA 1
ATOM 1579 C C . GLN A 1 205 ? -18.172 24.031 -2.801 1 94.19 205 GLN A C 1
ATOM 1581 O O . GLN A 1 205 ? -18.812 25.062 -2.91 1 94.19 205 GLN A O 1
ATOM 1586 N N . ASP A 1 206 ? -18.25 23.297 -1.796 1 93.56 206 ASP A N 1
ATOM 1587 C CA . ASP A 1 206 ? -18.891 23.703 -0.548 1 93.56 206 ASP A CA 1
ATOM 1588 C C . ASP A 1 206 ? -20.406 23.719 -0.69 1 93.56 206 ASP A C 1
ATOM 1590 O O . ASP A 1 206 ? -21.109 24.328 0.122 1 93.56 206 ASP A O 1
ATOM 1594 N N . GLU A 1 207 ? -20.906 23.125 -1.713 1 96.25 207 GLU A N 1
ATOM 1595 C CA . GLU A 1 207 ? -22.344 22.953 -1.813 1 96.25 207 GLU A CA 1
ATOM 1596 C C . GLU A 1 207 ? -22.859 21.922 -0.819 1 96.25 207 GLU A C 1
ATOM 1598 O O . GLU A 1 207 ? -22.109 21.031 -0.408 1 96.25 207 GLU A O 1
ATOM 1603 N N . PRO A 1 208 ? -24.078 22.094 -0.462 1 95.75 208 PRO A N 1
ATOM 1604 C CA . PRO A 1 208 ? -24.609 21.078 0.435 1 95.75 208 PRO A CA 1
ATOM 1605 C C . PRO A 1 208 ? -24.578 19.672 -0.179 1 95.75 208 PRO A C 1
ATOM 1607 O O . PRO A 1 208 ? -24.891 19.5 -1.36 1 95.75 208 PRO A O 1
ATOM 1610 N N . ALA A 1 209 ? -24.141 18.688 0.606 1 96.25 209 ALA A N 1
ATOM 1611 C CA . ALA A 1 209 ? -24.109 17.297 0.202 1 96.25 209 AL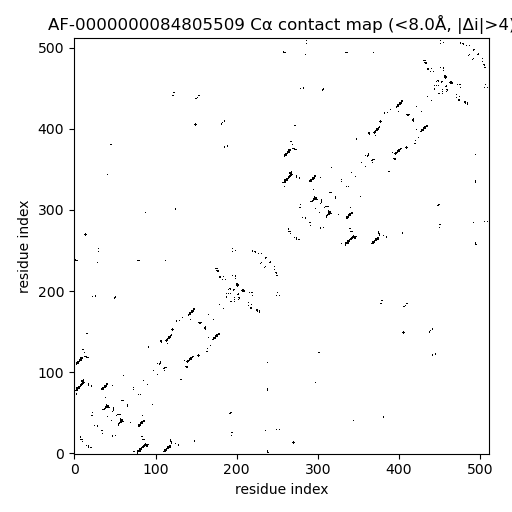A A CA 1
ATOM 1612 C C . ALA A 1 209 ? -25.172 16.484 0.955 1 96.25 209 ALA A C 1
ATOM 1614 O O . ALA A 1 209 ? -26.031 17.047 1.626 1 96.25 209 ALA A O 1
ATOM 1615 N N . ASN A 1 210 ? -25.281 15.188 0.654 1 95.31 210 ASN A N 1
ATOM 1616 C CA . ASN A 1 210 ? -26.219 14.281 1.31 1 95.31 210 ASN A CA 1
ATOM 1617 C C . ASN A 1 210 ? -25.516 12.992 1.761 1 95.31 210 ASN A C 1
ATOM 1619 O O . ASN A 1 210 ? -25.969 11.898 1.439 1 95.31 210 ASN A O 1
ATOM 1623 N N . TYR A 1 211 ? -24.453 13.258 2.449 1 95.38 211 TYR A N 1
ATOM 1624 C CA . TYR A 1 211 ? -23.75 12.102 2.982 1 95.38 211 TYR A CA 1
ATOM 1625 C C . TYR A 1 211 ? -24.516 11.477 4.141 1 95.38 211 TYR A C 1
ATOM 1627 O O . TYR A 1 211 ? -25.25 12.164 4.855 1 95.38 211 TYR A O 1
ATOM 1635 N N . SER A 1 212 ? -24.391 10.211 4.398 1 94.56 212 SER A N 1
ATOM 1636 C CA . SER A 1 212 ? -25.031 9.484 5.492 1 94.56 212 SER A CA 1
ATOM 1637 C C . SER A 1 212 ? -24.641 10.07 6.848 1 94.56 212 SER A C 1
ATOM 1639 O O . SER A 1 212 ? -23.453 10.242 7.141 1 94.56 212 SER A O 1
ATOM 1641 N N . PHE A 1 213 ? -25.672 10.367 7.738 1 94.62 213 PHE A N 1
ATOM 1642 C CA . PHE A 1 213 ? -25.438 10.898 9.078 1 94.62 213 PHE A CA 1
ATOM 1643 C C . PHE A 1 213 ? -24.547 9.961 9.883 1 94.62 213 PHE A C 1
ATOM 1645 O O . PHE A 1 213 ? -23.641 10.414 10.586 1 94.62 213 PHE A O 1
ATOM 1652 N N . VAL A 1 214 ? -24.781 8.656 9.727 1 95.62 214 VAL A N 1
ATOM 1653 C CA . VAL A 1 214 ? -24.047 7.641 10.477 1 95.62 214 VAL A CA 1
ATOM 1654 C C . VAL A 1 214 ? -22.594 7.617 10.039 1 95.62 214 VAL A C 1
ATOM 1656 O O . VAL A 1 214 ? -21.688 7.617 10.867 1 95.62 214 VAL A O 1
ATOM 1659 N N . LEU A 1 215 ? -22.328 7.625 8.789 1 95.69 215 LEU A N 1
ATOM 1660 C CA . LEU A 1 215 ? -20.969 7.547 8.25 1 95.69 215 LEU A CA 1
ATOM 1661 C C . LEU A 1 215 ? -20.188 8.82 8.578 1 95.69 215 LEU A C 1
ATOM 1663 O O . LEU A 1 215 ? -18.984 8.758 8.844 1 95.69 215 LEU A O 1
ATOM 1667 N N . ARG A 1 216 ? -20.875 9.992 8.516 1 97.12 216 ARG A N 1
ATOM 1668 C CA . ARG A 1 216 ? -20.234 11.227 8.961 1 97.12 216 ARG A CA 1
ATOM 1669 C C . ARG A 1 216 ? -19.828 11.133 10.43 1 97.12 216 ARG A C 1
ATOM 1671 O O . ARG A 1 216 ? -18.781 11.656 10.82 1 97.12 216 ARG A O 1
ATOM 1678 N N . GLY A 1 217 ? -20.641 10.484 11.234 1 96.88 217 GLY A N 1
ATOM 1679 C CA . GLY A 1 217 ? -20.328 10.273 12.633 1 96.88 217 GLY A CA 1
ATOM 1680 C C . GLY A 1 217 ? -19.078 9.438 12.844 1 96.88 217 GLY A C 1
ATOM 1681 O O . GLY A 1 217 ? -18.234 9.75 13.688 1 96.88 217 GLY A O 1
ATOM 1682 N N . TYR A 1 218 ? -18.938 8.352 12.062 1 96.5 218 TYR A N 1
ATOM 1683 C CA . TYR A 1 218 ? -17.75 7.512 12.117 1 96.5 218 TYR A CA 1
ATOM 1684 C C . TYR A 1 218 ? -16.5 8.32 11.781 1 96.5 218 TYR A C 1
ATOM 1686 O O . TYR A 1 218 ? -15.484 8.227 12.477 1 96.5 218 TYR A O 1
ATOM 1694 N N . VAL A 1 219 ? -16.578 9.133 10.734 1 97.94 219 VAL A N 1
ATOM 1695 C CA . VAL A 1 219 ? -15.43 9.914 10.289 1 97.94 219 VAL A CA 1
ATOM 1696 C C . VAL A 1 219 ? -15.094 10.984 11.328 1 97.94 219 VAL A C 1
ATOM 1698 O O . VAL A 1 219 ? -13.922 11.203 11.641 1 97.94 219 VAL A O 1
ATOM 1701 N N . ARG A 1 220 ? -16.078 11.641 11.875 1 97.56 220 ARG A N 1
ATOM 1702 C CA . ARG A 1 220 ? -15.875 12.672 12.898 1 97.56 220 ARG A CA 1
ATOM 1703 C C . ARG A 1 220 ? -15.156 12.094 14.117 1 97.56 220 ARG A C 1
ATOM 1705 O O . ARG A 1 220 ? -14.203 12.688 14.617 1 97.56 220 ARG A O 1
ATOM 1712 N N . HIS A 1 221 ? -15.672 10.992 14.594 1 97.19 221 HIS A N 1
ATOM 1713 C CA . HIS A 1 221 ? -15.094 10.344 15.766 1 97.19 221 HIS A CA 1
ATOM 1714 C C . HIS A 1 221 ? -13.656 9.914 15.492 1 97.19 221 HIS A C 1
ATOM 1716 O O . HIS A 1 221 ? -12.773 10.117 16.328 1 97.19 221 HIS A O 1
ATOM 1722 N N . TRP A 1 222 ? -13.43 9.305 14.383 1 98.19 222 TRP A N 1
ATOM 1723 C CA . TRP A 1 222 ? -12.094 8.875 13.992 1 98.19 222 TRP A CA 1
ATOM 1724 C C . TRP A 1 222 ? -11.141 10.062 13.914 1 98.19 222 TRP A C 1
ATOM 1726 O O . TRP A 1 222 ? -10.039 10.023 14.461 1 98.19 222 TRP A O 1
ATOM 1736 N N . LEU A 1 223 ? -11.602 11.125 13.195 1 97.94 223 LEU A N 1
ATOM 1737 C CA . LEU A 1 223 ? -10.773 12.312 13.023 1 97.94 223 LEU A CA 1
ATOM 1738 C C . LEU A 1 223 ? -10.453 12.953 14.367 1 97.94 223 LEU A C 1
ATOM 1740 O O . LEU A 1 223 ? -9.336 13.438 14.578 1 97.94 223 LEU A O 1
ATOM 1744 N N . ALA A 1 224 ? -11.375 12.953 15.273 1 96.88 224 ALA A N 1
ATOM 1745 C CA . ALA A 1 224 ? -11.141 13.469 16.625 1 96.88 224 ALA A CA 1
ATOM 1746 C C . ALA A 1 224 ? -10.031 12.695 17.328 1 96.88 224 ALA A C 1
ATOM 1748 O O . ALA A 1 224 ? -9.203 13.273 18.016 1 96.88 224 ALA A O 1
ATOM 1749 N N . ASN A 1 225 ? -10.055 11.414 17.203 1 97.31 225 ASN A N 1
ATOM 1750 C CA . ASN A 1 225 ? -9.008 10.586 17.781 1 97.31 225 ASN A CA 1
ATOM 1751 C C . ASN A 1 225 ? -7.645 10.875 17.172 1 97.31 225 ASN A C 1
ATOM 1753 O O . ASN A 1 225 ? -6.641 10.945 17.875 1 97.31 225 ASN A O 1
ATOM 1757 N N . VAL A 1 226 ? -7.594 10.992 15.875 1 98 226 VAL A N 1
ATOM 1758 C CA . VAL A 1 226 ? -6.352 11.312 15.18 1 98 226 VAL A CA 1
ATOM 1759 C C . VAL A 1 226 ? -5.809 12.648 15.688 1 98 226 VAL A C 1
ATOM 1761 O O . VAL A 1 226 ? -4.625 12.766 16 1 98 226 VAL A O 1
ATOM 1764 N N . TRP A 1 227 ? -6.676 13.633 15.789 1 97.12 227 TRP A N 1
ATOM 1765 C CA . TRP A 1 227 ? -6.262 14.969 16.188 1 97.12 227 TRP A CA 1
ATOM 1766 C C . TRP A 1 227 ? -5.848 15 17.656 1 97.12 227 TRP A C 1
ATOM 1768 O O . TRP A 1 227 ? -5.004 15.812 18.047 1 97.12 227 TRP A O 1
ATOM 1778 N N . SER A 1 228 ? -6.441 14.141 18.438 1 97 228 SER A N 1
ATOM 1779 C CA . SER A 1 228 ? -5.977 14.008 19.812 1 97 228 SER A CA 1
ATOM 1780 C C . SER A 1 228 ? -4.512 13.594 19.859 1 97 228 SER A C 1
ATOM 1782 O O . SER A 1 228 ? -3.76 14.062 20.734 1 97 228 SER A O 1
ATOM 1784 N N . GLU A 1 229 ? -4.055 12.742 19.016 1 97.5 229 GLU A N 1
ATOM 1785 C CA . GLU A 1 229 ? -2.648 12.367 18.906 1 97.5 229 GLU A CA 1
ATOM 1786 C C . GLU A 1 229 ? -1.792 13.555 18.469 1 97.5 229 GLU A C 1
ATOM 1788 O O . GLU A 1 229 ? -0.685 13.75 18.984 1 97.5 229 GLU A O 1
ATOM 1793 N N . PHE A 1 230 ? -2.318 14.336 17.516 1 97.56 230 PHE A N 1
ATOM 1794 C CA . PHE A 1 230 ? -1.586 15.5 17.047 1 97.56 230 PHE A CA 1
ATOM 1795 C C . PHE A 1 230 ? -1.444 16.531 18.156 1 97.56 230 PHE A C 1
ATOM 1797 O O . PHE A 1 230 ? -0.394 17.172 18.297 1 97.56 230 PHE A O 1
ATOM 1804 N N . ASP A 1 231 ? -2.477 16.719 18.953 1 96.25 231 ASP A N 1
ATOM 1805 C CA . ASP A 1 231 ? -2.422 17.609 20.109 1 96.25 231 ASP A CA 1
ATOM 1806 C C . ASP A 1 231 ? -1.423 17.109 21.141 1 96.25 231 ASP A C 1
ATOM 1808 O O . ASP A 1 231 ? -0.685 17.906 21.734 1 96.25 231 ASP A O 1
ATOM 1812 N N . ARG A 1 232 ? -1.457 15.836 21.359 1 95.62 232 ARG A N 1
ATOM 1813 C CA . ARG A 1 232 ? -0.569 15.227 22.344 1 95.62 232 ARG A CA 1
ATOM 1814 C C . ARG A 1 232 ? 0.89 15.555 22.047 1 95.62 232 ARG A C 1
ATOM 1816 O O . ARG A 1 232 ? 1.681 15.797 22.953 1 95.62 232 ARG A O 1
ATOM 1823 N N . ILE A 1 233 ? 1.254 15.609 20.812 1 94.69 233 ILE A N 1
ATOM 1824 C CA . ILE A 1 233 ? 2.645 15.867 20.453 1 94.69 233 ILE A CA 1
ATOM 1825 C C . ILE A 1 233 ? 2.838 17.359 20.172 1 94.69 233 ILE A C 1
ATOM 1827 O O . ILE A 1 233 ? 3.883 17.766 19.672 1 94.69 233 ILE A O 1
ATOM 1831 N N . LYS A 1 234 ? 1.828 18.141 20.375 1 93.31 234 LYS A N 1
ATOM 1832 C CA . LYS A 1 234 ? 1.867 19.594 20.172 1 93.31 234 LYS A CA 1
ATOM 1833 C C . LYS A 1 234 ? 2.293 19.953 18.766 1 93.31 234 LYS A C 1
ATOM 1835 O O . LYS A 1 234 ? 3.213 20.734 18.562 1 93.31 234 LYS A O 1
ATOM 1840 N N . LEU A 1 235 ? 1.609 19.438 17.812 1 93.94 235 LEU A N 1
ATOM 1841 C CA . LEU A 1 235 ? 1.975 19.562 16.391 1 93.94 235 LEU A CA 1
ATOM 1842 C C . LEU A 1 235 ? 1.987 21.016 15.953 1 93.94 235 LEU A C 1
ATOM 1844 O O . LEU A 1 235 ? 2.812 21.406 15.133 1 93.94 235 LEU A O 1
ATOM 1848 N N . THR A 1 236 ? 1.126 21.875 16.469 1 89.81 236 THR A N 1
ATOM 1849 C CA . THR A 1 236 ? 1.067 23.281 16.078 1 89.81 236 THR A CA 1
ATOM 1850 C C . THR A 1 236 ? 2.33 24.016 16.516 1 89.81 236 THR A C 1
ATOM 1852 O O . THR A 1 236 ? 2.656 25.078 15.984 1 89.81 236 THR A O 1
ATOM 1855 N N . ASP A 1 237 ? 3.037 23.375 17.469 1 86.38 237 ASP A N 1
ATOM 1856 C CA . ASP A 1 237 ? 4.273 24 17.938 1 86.38 237 ASP A CA 1
ATOM 1857 C C . ASP A 1 237 ? 5.355 23.953 16.859 1 86.38 237 ASP A C 1
ATOM 1859 O O . ASP A 1 237 ? 6.332 24.703 16.906 1 86.38 237 ASP A O 1
ATOM 1863 N N . LEU A 1 238 ? 5.152 23.016 15.984 1 81.88 238 LEU A N 1
ATOM 1864 C CA . LEU A 1 238 ? 6.117 22.938 14.891 1 81.88 238 LEU A CA 1
ATOM 1865 C C . LEU A 1 238 ? 6.188 24.266 14.133 1 81.88 238 LEU A C 1
ATOM 1867 O O . LEU A 1 238 ? 7.211 24.578 13.516 1 81.88 238 LEU A O 1
ATOM 1871 N N . VAL A 1 239 ? 5.012 25.016 14.188 1 75.38 239 VAL A N 1
ATOM 1872 C CA . VAL A 1 239 ? 4.957 26.234 13.398 1 75.38 239 VAL A CA 1
ATOM 1873 C C . VAL A 1 239 ? 4.93 27.453 14.328 1 75.38 239 VAL A C 1
ATOM 1875 O O . VAL A 1 239 ? 4.652 28.578 13.883 1 75.38 239 VAL A O 1
ATOM 1878 N N . GLY A 1 240 ? 5.25 27.297 15.477 1 68.44 240 GLY A N 1
ATOM 1879 C CA . GLY A 1 240 ? 5.391 28.406 16.406 1 68.44 240 GLY A CA 1
ATOM 1880 C C . GLY A 1 240 ? 4.059 28.938 16.906 1 68.44 240 GLY A C 1
ATOM 1881 O O . GLY A 1 240 ? 3.99 30.031 17.453 1 68.44 240 GLY A O 1
ATOM 1882 N N . LYS A 1 241 ? 2.939 28.312 16.484 1 61.69 241 LYS A N 1
ATOM 1883 C CA . LYS A 1 241 ? 1.658 28.766 17.016 1 61.69 241 LYS A CA 1
ATOM 1884 C C . LYS A 1 241 ? 1.33 28.094 18.344 1 61.69 241 LYS A C 1
ATOM 1886 O O . LYS A 1 241 ? 1.177 26.859 18.391 1 61.69 241 LYS A O 1
ATOM 1891 N N . ASP A 1 242 ? 1.688 28.766 19.438 1 59.88 242 ASP A N 1
ATOM 1892 C CA . ASP A 1 242 ? 1.394 28.25 20.766 1 59.88 242 ASP A CA 1
ATOM 1893 C C . ASP A 1 242 ? -0.108 28.266 21.047 1 59.88 242 ASP A C 1
ATOM 1895 O O . ASP A 1 242 ? -0.742 29.328 20.984 1 59.88 242 ASP A O 1
ATOM 1899 N N . LYS A 1 243 ? -0.972 27.281 20.75 1 60.19 243 LYS A N 1
ATOM 1900 C CA . LYS A 1 243 ? -2.402 27.312 21.047 1 60.19 243 LYS A CA 1
ATOM 1901 C C . LYS A 1 243 ? -2.668 27.141 22.531 1 60.19 243 LYS A C 1
ATOM 1903 O O . LYS A 1 243 ? -3.807 27.266 22.984 1 60.19 243 LYS A O 1
ATOM 1908 N N . GLY A 1 244 ? -1.796 27.359 23.438 1 47.91 244 GLY A N 1
ATOM 1909 C CA . GLY A 1 244 ? -2.078 27.375 24.859 1 47.91 244 GLY A CA 1
ATOM 1910 C C . GLY A 1 244 ? -2.857 26.156 25.328 1 47.91 244 GLY A C 1
ATOM 1911 O O . GLY A 1 244 ? -3.77 26.266 26.141 1 47.91 244 GLY A O 1
ATOM 1912 N N . GLY A 1 245 ? -2.572 24.922 24.891 1 52.72 245 GLY A N 1
ATOM 1913 C CA . GLY A 1 245 ? -3.102 23.688 25.438 1 52.72 245 GLY A CA 1
ATOM 1914 C C . GLY A 1 245 ? -4.477 23.328 24.906 1 52.72 245 GLY A C 1
ATOM 1915 O O . GLY A 1 245 ? -5.156 22.453 25.453 1 52.72 245 GLY A O 1
ATOM 1916 N N . ARG A 1 246 ? -5.055 24.078 23.984 1 58.09 246 ARG A N 1
ATOM 1917 C CA . ARG A 1 246 ? -6.441 23.828 23.609 1 58.09 246 ARG A CA 1
ATOM 1918 C C . ARG A 1 246 ? -6.535 22.75 22.531 1 58.09 246 ARG A C 1
ATOM 1920 O O . ARG A 1 246 ? -5.707 22.719 21.625 1 58.09 246 ARG A O 1
ATOM 1927 N N . SER A 1 247 ? -7.453 21.734 22.688 1 63.22 247 SER A N 1
ATOM 1928 C CA . SER A 1 247 ? -7.75 20.641 21.766 1 63.22 247 SER A CA 1
ATOM 1929 C C . SER A 1 247 ? -8.5 21.141 20.531 1 63.22 247 SER A C 1
ATOM 1931 O O . SER A 1 247 ? -9.344 22.031 20.641 1 63.22 247 SER A O 1
ATOM 1933 N N . THR A 1 248 ? -8.094 20.688 19.391 1 75 248 THR A N 1
ATOM 1934 C CA . THR A 1 248 ? -8.789 21.031 18.141 1 75 248 THR A CA 1
ATOM 1935 C C . THR A 1 248 ? -10.078 20.219 18.016 1 75 248 THR A C 1
ATOM 1937 O O . THR A 1 248 ? -10.062 18.984 18.078 1 75 248 THR A O 1
ATOM 1940 N N . ASN A 1 249 ? -11.227 20.875 18 1 77.38 249 ASN A N 1
ATOM 1941 C CA . ASN A 1 249 ? -12.539 20.25 17.891 1 77.38 249 ASN A CA 1
ATOM 1942 C C . ASN A 1 249 ? -12.938 20.016 16.438 1 77.38 249 ASN A C 1
ATOM 1944 O O . ASN A 1 249 ? -13.094 20.969 15.672 1 77.38 249 ASN A O 1
ATOM 1948 N N . VAL A 1 250 ? -13.125 18.828 16.016 1 82.19 250 VAL A N 1
ATOM 1949 C CA . VAL A 1 250 ? -13.445 18.453 14.648 1 82.19 250 VAL A CA 1
ATOM 1950 C C . VAL A 1 250 ? -14.805 19.016 14.258 1 82.19 250 VAL A C 1
ATOM 1952 O O . VAL A 1 250 ? -14.984 19.5 13.133 1 82.19 250 VAL A O 1
ATOM 1955 N N . ALA A 1 251 ? -15.82 18.906 15.188 1 69.75 251 ALA A N 1
ATOM 1956 C CA . ALA A 1 251 ? -17.172 19.375 14.898 1 69.75 251 ALA A CA 1
ATOM 1957 C C . ALA A 1 251 ? -17.188 20.875 14.578 1 69.75 251 ALA A C 1
ATOM 1959 O O . ALA A 1 251 ? -17.875 21.297 13.648 1 69.75 251 ALA A O 1
ATOM 1960 N N . GLU A 1 252 ? -16.438 21.578 15.344 1 72.06 252 GLU A N 1
ATOM 1961 C CA . GLU A 1 252 ? -16.391 23.031 15.148 1 72.06 252 GLU A CA 1
ATOM 1962 C C . GLU A 1 252 ? -15.633 23.391 13.875 1 72.06 252 GLU A C 1
ATOM 1964 O O . GLU A 1 252 ? -15.977 24.344 13.188 1 72.06 252 GLU A O 1
ATOM 1969 N N . ALA A 1 253 ? -14.742 22.594 13.562 1 73.62 253 ALA A N 1
ATOM 1970 C CA . ALA A 1 253 ? -13.883 22.859 12.414 1 73.62 253 ALA A CA 1
ATOM 1971 C C . ALA A 1 253 ? -14.625 22.609 11.109 1 73.62 253 ALA A C 1
ATOM 1973 O O . ALA A 1 253 ? -14.367 23.266 10.102 1 73.62 253 ALA A O 1
ATOM 1974 N N . GLY A 1 254 ? -15.469 21.641 11.062 1 63.44 254 GLY A N 1
ATOM 1975 C CA . GLY A 1 254 ? -16.219 21.297 9.859 1 63.44 254 GLY A CA 1
ATOM 1976 C C . GLY A 1 254 ? -17.234 22.359 9.484 1 63.44 254 GLY A C 1
ATOM 1977 O O . GLY A 1 254 ? -17.734 22.375 8.359 1 63.44 254 GLY A O 1
ATOM 1978 N N . GLU A 1 255 ? -17.688 23.078 10.477 1 56 255 GLU A N 1
ATOM 1979 C CA . GLU A 1 255 ? -18.734 24.062 10.289 1 56 255 GLU A CA 1
ATOM 1980 C C . GLU A 1 255 ? -18.172 25.359 9.711 1 56 255 GLU A C 1
ATOM 1982 O O . GLU A 1 255 ? -18.938 26.219 9.234 1 56 255 GLU A O 1
ATOM 1987 N N . LYS A 1 256 ? -16.828 25.469 9.719 1 54.94 256 LYS A N 1
ATOM 1988 C CA . LYS A 1 256 ? -16.266 26.719 9.195 1 54.94 256 LYS A CA 1
ATOM 1989 C C . LYS A 1 256 ? -15.992 26.609 7.699 1 54.94 256 LYS A C 1
ATOM 1991 O O . LYS A 1 256 ? -15.625 25.547 7.203 1 54.94 256 LYS A O 1
ATOM 1996 N N . MET B 1 1 ? 6.184 -27.875 -27.844 1 50.12 1 MET B N 1
ATOM 1997 C CA . MET B 1 1 ? 6.867 -27.609 -26.578 1 50.12 1 MET B CA 1
ATOM 1998 C C . MET B 1 1 ? 6.121 -26.562 -25.766 1 50.12 1 MET B C 1
ATOM 2000 O O . MET B 1 1 ? 5.43 -25.703 -26.328 1 50.12 1 MET B O 1
ATOM 2004 N N . ALA B 1 2 ? 5.898 -26.812 -24.484 1 63.03 2 ALA B N 1
ATOM 2005 C CA . ALA B 1 2 ? 5.098 -25.875 -23.719 1 63.03 2 ALA B CA 1
ATOM 2006 C C . ALA B 1 2 ? 5.684 -24.469 -23.781 1 63.03 2 ALA B C 1
ATOM 2008 O O . ALA B 1 2 ? 6.906 -24.297 -23.781 1 63.03 2 ALA B O 1
ATOM 2009 N N . LYS B 1 3 ? 4.969 -23.547 -24.312 1 78.69 3 LYS B N 1
ATOM 2010 C CA . LYS B 1 3 ? 5.371 -22.156 -24.422 1 78.69 3 LYS B CA 1
ATOM 2011 C C . LYS B 1 3 ? 5.629 -21.547 -23.047 1 78.69 3 LYS B C 1
ATOM 2013 O O . LYS B 1 3 ? 4.91 -21.828 -22.094 1 78.69 3 LYS B O 1
ATOM 2018 N N . PRO B 1 4 ? 6.734 -20.875 -22.922 1 84.94 4 PRO B N 1
ATOM 2019 C CA . PRO B 1 4 ? 6.977 -20.188 -21.656 1 84.94 4 PRO B CA 1
ATOM 2020 C C . PRO B 1 4 ? 5.875 -19.203 -21.297 1 84.94 4 PRO B C 1
ATOM 2022 O O . PRO B 1 4 ? 5.219 -18.656 -22.188 1 84.94 4 PRO B O 1
ATOM 2025 N N . ALA B 1 5 ? 5.617 -19.109 -20.047 1 89.56 5 ALA B N 1
ATOM 2026 C CA . ALA B 1 5 ? 4.586 -18.188 -19.578 1 89.56 5 ALA B CA 1
ATOM 2027 C C . ALA B 1 5 ? 5.184 -17.109 -18.688 1 89.56 5 ALA B C 1
ATOM 2029 O O . ALA B 1 5 ? 6.055 -17.406 -17.859 1 89.56 5 ALA B O 1
ATOM 2030 N N . VAL B 1 6 ? 4.75 -15.922 -18.922 1 91.19 6 VAL B N 1
ATOM 2031 C CA . VAL B 1 6 ? 5.133 -14.797 -18.078 1 91.19 6 VAL B CA 1
ATOM 2032 C C . VAL B 1 6 ? 3.889 -14.188 -17.422 1 91.19 6 VAL B C 1
ATOM 2034 O O . VAL B 1 6 ? 2.932 -13.836 -18.109 1 91.19 6 VAL B O 1
ATOM 2037 N N . ILE B 1 7 ? 3.938 -14.109 -16.125 1 94.94 7 ILE B N 1
ATOM 2038 C CA . ILE B 1 7 ? 2.844 -13.523 -15.352 1 94.94 7 ILE B CA 1
ATOM 2039 C C . ILE B 1 7 ? 3.334 -12.273 -14.625 1 94.94 7 ILE B C 1
ATOM 2041 O O . ILE B 1 7 ? 4.207 -12.352 -13.758 1 94.94 7 ILE B O 1
ATOM 2045 N N . VAL B 1 8 ? 2.781 -11.195 -14.977 1 95.44 8 VAL B N 1
ATOM 2046 C CA . VAL B 1 8 ? 3.062 -9.945 -14.273 1 95.44 8 VAL B CA 1
ATOM 2047 C C . VAL B 1 8 ? 1.995 -9.695 -13.211 1 95.44 8 VAL B C 1
ATOM 2049 O O . VAL B 1 8 ? 0.798 -9.734 -13.508 1 95.44 8 VAL B O 1
ATOM 2052 N N . VAL B 1 9 ? 2.424 -9.516 -11.977 1 97.69 9 VAL B N 1
ATOM 2053 C CA . VAL B 1 9 ? 1.537 -9.117 -10.891 1 97.69 9 VAL B CA 1
ATOM 2054 C C . VAL B 1 9 ? 1.816 -7.672 -10.484 1 97.69 9 VAL B C 1
ATOM 2056 O O . VAL B 1 9 ? 2.908 -7.355 -10.016 1 97.69 9 VAL B O 1
ATOM 2059 N N . GLY B 1 10 ? 0.745 -6.824 -10.672 1 95.12 10 GLY B N 1
ATOM 2060 C CA . GLY B 1 10 ? 1.075 -5.43 -10.406 1 95.12 10 GLY B CA 1
ATOM 2061 C C . GLY B 1 10 ? -0.146 -4.566 -10.164 1 95.12 10 GLY B C 1
ATOM 2062 O O . GLY B 1 10 ? -1.279 -5.043 -10.234 1 95.12 10 GLY B O 1
ATOM 2063 N N . ALA B 1 11 ? 0.117 -3.408 -9.789 1 91.5 11 ALA B N 1
ATOM 2064 C CA . ALA B 1 11 ? -0.755 -2.254 -9.594 1 91.5 11 ALA B CA 1
ATOM 2065 C C . ALA B 1 11 ? 0.06 -0.99 -9.328 1 91.5 11 ALA B C 1
ATOM 2067 O O . ALA B 1 11 ? 1.15 -1.056 -8.758 1 91.5 11 ALA B O 1
ATOM 2068 N N . ASP B 1 12 ? -0.456 0.078 -9.75 1 82.94 12 ASP B N 1
ATOM 2069 C CA . ASP B 1 12 ? 0.255 1.312 -9.43 1 82.94 12 ASP B CA 1
ATOM 2070 C C . ASP B 1 12 ? 0.031 1.715 -7.977 1 82.94 12 ASP B C 1
ATOM 2072 O O . ASP B 1 12 ? 0.938 2.234 -7.32 1 82.94 12 ASP B O 1
ATOM 2076 N N . LYS B 1 13 ? -1.148 1.425 -7.57 1 79.94 13 LYS B N 1
ATOM 2077 C CA . LYS B 1 13 ? -1.435 1.697 -6.164 1 79.94 13 LYS B CA 1
ATOM 2078 C C . LYS B 1 13 ? -0.673 0.739 -5.254 1 79.94 13 LYS B C 1
ATOM 2080 O O . LYS B 1 13 ? -0.57 -0.454 -5.543 1 79.94 13 LYS B O 1
ATOM 2085 N N . GLY B 1 14 ? -0.103 1.319 -4.16 1 78.69 14 GLY B N 1
ATOM 2086 C CA . GLY B 1 14 ? 0.591 0.498 -3.182 1 78.69 14 GLY B CA 1
ATOM 2087 C C . GLY B 1 14 ? -0.333 -0.086 -2.129 1 78.69 14 GLY B C 1
ATOM 2088 O O . GLY B 1 14 ? -1.413 0.453 -1.877 1 78.69 14 GLY B O 1
ATOM 2089 N N . GLY B 1 15 ? 0.065 -1.233 -1.564 1 80.81 15 GLY B N 1
ATOM 2090 C CA . GLY B 1 15 ? -0.611 -1.784 -0.401 1 80.81 15 GLY B CA 1
ATOM 2091 C C . GLY B 1 15 ? -1.85 -2.586 -0.754 1 80.81 15 GLY B C 1
ATOM 2092 O O . GLY B 1 15 ? -2.66 -2.902 0.119 1 80.81 15 GLY B O 1
ATOM 2093 N N . VAL B 1 16 ? -2.027 -2.918 -2.008 1 88.44 16 VAL B N 1
ATOM 2094 C CA . VAL B 1 16 ? -3.24 -3.613 -2.43 1 88.44 16 VAL B CA 1
ATOM 2095 C C . VAL B 1 16 ? -3.031 -5.121 -2.328 1 88.44 16 VAL B C 1
ATOM 2097 O O . VAL B 1 16 ? -3.975 -5.898 -2.504 1 88.44 16 VAL B O 1
ATOM 2100 N N . GLY B 1 17 ? -1.814 -5.609 -2.072 1 92.19 17 GLY B N 1
ATOM 2101 C CA . GLY B 1 17 ? -1.562 -7.023 -1.841 1 92.19 17 GLY B CA 1
ATOM 2102 C C . GLY B 1 17 ? -0.91 -7.715 -3.023 1 92.19 17 GLY B C 1
ATOM 2103 O O . GLY B 1 17 ? -1.101 -8.914 -3.23 1 92.19 17 GLY B O 1
ATOM 2104 N N . LYS B 1 18 ? -0.19 -7.02 -3.834 1 95.25 18 LYS B N 1
ATOM 2105 C CA . LYS B 1 18 ? 0.485 -7.582 -5 1 95.25 18 LYS B CA 1
ATOM 2106 C C . LYS B 1 18 ? 1.398 -8.742 -4.602 1 95.25 18 LYS B C 1
ATOM 2108 O O . LYS B 1 18 ? 1.292 -9.836 -5.148 1 95.25 18 LYS B O 1
ATOM 2113 N N . THR B 1 19 ? 2.236 -8.531 -3.633 1 94.94 19 THR B N 1
ATOM 2114 C CA . THR B 1 19 ? 3.207 -9.539 -3.217 1 94.94 19 THR B CA 1
ATOM 2115 C C . THR B 1 19 ? 2.506 -10.75 -2.605 1 94.94 19 THR B C 1
ATOM 2117 O O . THR B 1 19 ? 2.936 -11.883 -2.799 1 94.94 19 THR B O 1
ATOM 2120 N N . THR B 1 20 ? 1.503 -10.477 -1.863 1 95.94 20 THR B N 1
ATOM 2121 C CA . THR B 1 20 ? 0.734 -11.578 -1.293 1 95.94 20 THR B CA 1
ATOM 2122 C C . THR B 1 20 ? 0.202 -12.492 -2.393 1 95.94 20 THR B C 1
ATOM 2124 O O . THR B 1 20 ? 0.312 -13.719 -2.295 1 95.94 20 THR B O 1
ATOM 2127 N N . VAL B 1 21 ? -0.337 -11.891 -3.436 1 97.94 21 VAL B N 1
ATOM 2128 C CA . VAL B 1 21 ? -0.874 -12.672 -4.543 1 97.94 21 VAL B CA 1
ATOM 2129 C C . VAL B 1 21 ? 0.26 -13.406 -5.254 1 97.94 21 VAL B C 1
ATOM 2131 O O . VAL B 1 21 ? 0.122 -14.578 -5.613 1 97.94 21 VAL B O 1
ATOM 2134 N N . SER B 1 22 ? 1.334 -12.766 -5.457 1 98.31 22 SER B N 1
ATOM 2135 C CA . SER B 1 22 ? 2.496 -13.414 -6.055 1 98.31 22 SER B CA 1
ATOM 2136 C C . SER B 1 22 ? 2.904 -14.648 -5.266 1 98.31 22 SER B C 1
ATOM 2138 O O . SER B 1 22 ? 3.227 -15.688 -5.848 1 98.31 22 SER B O 1
ATOM 2140 N N . ARG B 1 23 ? 2.906 -14.5 -3.959 1 98.25 23 ARG B N 1
ATOM 2141 C CA . ARG B 1 23 ? 3.266 -15.617 -3.092 1 98.25 23 ARG B CA 1
ATOM 2142 C C . ARG B 1 23 ? 2.309 -16.781 -3.281 1 98.25 23 ARG B C 1
ATOM 2144 O O . ARG B 1 23 ? 2.73 -17.938 -3.309 1 98.25 23 ARG B O 1
ATOM 2151 N N . THR B 1 24 ? 1.033 -16.531 -3.426 1 98.44 24 THR B N 1
ATOM 2152 C CA . THR B 1 24 ? 0.05 -17.594 -3.611 1 98.44 24 THR B CA 1
ATOM 2153 C C . THR B 1 24 ? 0.23 -18.266 -4.969 1 98.44 24 THR B C 1
ATOM 2155 O O . THR B 1 24 ? 0.026 -19.469 -5.102 1 98.44 24 THR B O 1
ATOM 2158 N N . LEU B 1 25 ? 0.597 -17.484 -5.996 1 97.94 25 LEU B N 1
ATOM 2159 C CA . LEU B 1 25 ? 0.878 -18.031 -7.316 1 97.94 25 LEU B CA 1
ATOM 2160 C C . LEU B 1 25 ? 2.047 -19.016 -7.254 1 97.94 25 LEU B C 1
ATOM 2162 O O . LEU B 1 25 ? 1.96 -20.125 -7.781 1 97.94 25 LEU B O 1
ATOM 2166 N N . LEU B 1 26 ? 3.074 -18.625 -6.605 1 97.12 26 LEU B N 1
ATOM 2167 C CA . LEU B 1 26 ? 4.262 -19.469 -6.508 1 97.12 26 LEU B CA 1
ATOM 2168 C C . LEU B 1 26 ? 3.951 -20.75 -5.754 1 97.12 26 LEU B C 1
ATOM 2170 O O . LEU B 1 26 ? 4.379 -21.828 -6.16 1 97.12 26 LEU B O 1
ATOM 2174 N N . ASP B 1 27 ? 3.209 -20.641 -4.664 1 97.06 27 ASP B N 1
ATOM 2175 C CA . ASP B 1 27 ? 2.783 -21.812 -3.92 1 97.06 27 ASP B CA 1
ATOM 2176 C C . ASP B 1 27 ? 1.947 -22.75 -4.793 1 97.06 27 ASP B C 1
ATOM 2178 O O . ASP B 1 27 ? 2.111 -23.969 -4.742 1 97.06 27 ASP B O 1
ATOM 2182 N N . TYR B 1 28 ? 1.092 -22.172 -5.625 1 96.88 28 TYR B N 1
ATOM 2183 C CA . TYR B 1 28 ? 0.197 -22.938 -6.488 1 96.88 28 TYR B CA 1
ATOM 2184 C C . TYR B 1 28 ? 0.982 -23.734 -7.531 1 96.88 28 TYR B C 1
ATOM 2186 O O . TYR B 1 28 ? 0.75 -24.922 -7.723 1 96.88 28 TYR B O 1
ATOM 2194 N N . PHE B 1 29 ? 1.859 -23.094 -8.164 1 94.31 29 PHE B N 1
ATOM 2195 C CA . PHE B 1 29 ? 2.656 -23.75 -9.188 1 94.31 29 PHE B CA 1
ATOM 2196 C C . PHE B 1 29 ? 3.566 -24.797 -8.57 1 94.31 29 PHE B C 1
ATOM 2198 O O . PHE B 1 29 ? 3.754 -25.891 -9.133 1 94.31 29 PHE B O 1
ATOM 2205 N N . SER B 1 30 ? 4.109 -24.469 -7.434 1 92.81 30 SER B N 1
ATOM 2206 C CA . SER B 1 30 ? 4.922 -25.453 -6.719 1 92.81 30 SER B CA 1
ATOM 2207 C C . SER B 1 30 ? 4.117 -26.703 -6.398 1 92.81 30 SER B C 1
ATOM 2209 O O . SER B 1 30 ? 4.578 -27.812 -6.625 1 92.81 30 SER B O 1
ATOM 2211 N N . ALA B 1 31 ? 2.986 -26.5 -5.895 1 92.81 31 ALA B N 1
ATOM 2212 C CA . ALA B 1 31 ? 2.111 -27.609 -5.508 1 92.81 31 ALA B CA 1
ATOM 2213 C C . ALA B 1 31 ? 1.715 -28.438 -6.727 1 92.81 31 ALA B C 1
ATOM 2215 O O . ALA B 1 31 ? 1.392 -29.625 -6.598 1 92.81 31 ALA B O 1
ATOM 2216 N N . ASN B 1 32 ? 1.722 -27.859 -7.871 1 91.94 32 ASN B N 1
ATOM 2217 C CA . ASN B 1 32 ? 1.373 -28.547 -9.102 1 91.94 32 ASN B CA 1
ATOM 2218 C C . ASN B 1 32 ? 2.617 -29.016 -9.859 1 91.94 32 ASN B C 1
ATOM 2220 O O . ASN B 1 32 ? 2.537 -29.359 -11.039 1 91.94 32 ASN B O 1
ATOM 2224 N N . ASN B 1 33 ? 3.764 -28.875 -9.273 1 90 33 ASN B N 1
ATOM 2225 C CA . ASN B 1 33 ? 5.035 -29.328 -9.812 1 90 33 ASN B CA 1
ATOM 2226 C C . ASN B 1 33 ? 5.391 -28.609 -11.109 1 90 33 ASN B C 1
ATOM 2228 O O . ASN B 1 33 ? 5.816 -29.234 -12.086 1 90 33 ASN B O 1
ATOM 2232 N N . ILE B 1 34 ? 5.102 -27.422 -11.18 1 89.94 34 ILE B N 1
ATOM 2233 C CA . ILE B 1 34 ? 5.465 -26.578 -12.312 1 89.94 34 ILE B CA 1
ATOM 2234 C C . ILE B 1 34 ? 6.676 -25.719 -11.953 1 89.94 34 ILE B C 1
ATOM 2236 O O . ILE B 1 34 ? 6.617 -24.922 -11.023 1 89.94 34 ILE B O 1
ATOM 2240 N N . PRO B 1 35 ? 7.785 -25.953 -12.641 1 89.12 35 PRO B N 1
ATOM 2241 C CA . PRO B 1 35 ? 8.961 -25.125 -12.352 1 89.12 35 PRO B CA 1
ATOM 2242 C C . PRO B 1 35 ? 8.711 -23.641 -12.547 1 89.12 35 PRO B C 1
ATOM 2244 O O . PRO B 1 35 ? 8.172 -23.234 -13.578 1 89.12 35 PRO B O 1
ATOM 2247 N N . THR B 1 36 ? 9.062 -22.875 -11.539 1 92.12 36 THR B N 1
ATOM 2248 C CA . THR B 1 36 ? 8.742 -21.453 -11.555 1 92.12 36 THR B CA 1
ATOM 2249 C C . THR B 1 36 ? 9.953 -20.625 -11.125 1 92.12 36 THR B C 1
ATOM 2251 O O . THR B 1 36 ? 10.766 -21.062 -10.32 1 92.12 36 THR B O 1
ATOM 2254 N N . ARG B 1 37 ? 10.094 -19.547 -11.766 1 92.44 37 ARG B N 1
ATOM 2255 C CA . ARG B 1 37 ? 11.023 -18.5 -11.328 1 92.44 37 ARG B CA 1
ATOM 2256 C C . ARG B 1 37 ? 10.289 -17.188 -11.086 1 92.44 37 ARG B C 1
ATOM 2258 O O . ARG B 1 37 ? 9.219 -16.953 -11.648 1 92.44 37 ARG B O 1
ATOM 2265 N N . ALA B 1 38 ? 10.906 -16.344 -10.234 1 95.19 38 ALA B N 1
ATOM 2266 C CA . ALA B 1 38 ? 10.219 -15.102 -9.898 1 95.19 38 ALA B CA 1
ATOM 2267 C C . ALA B 1 38 ? 11.188 -13.93 -9.891 1 95.19 38 ALA B C 1
ATOM 2269 O O . ALA B 1 38 ? 12.383 -14.102 -9.641 1 95.19 38 ALA B O 1
ATOM 2270 N N . PHE B 1 39 ? 10.703 -12.812 -10.242 1 94.31 39 PHE B N 1
ATOM 2271 C CA . PHE B 1 39 ? 11.414 -11.547 -10.141 1 94.31 39 PHE B CA 1
ATOM 2272 C C . PHE B 1 39 ? 10.68 -10.578 -9.227 1 94.31 39 PHE B C 1
ATOM 2274 O O . PHE B 1 39 ? 9.469 -10.383 -9.359 1 94.31 39 PHE B O 1
ATOM 2281 N N . ASP B 1 40 ? 11.383 -10.039 -8.273 1 95.25 40 ASP B N 1
ATOM 2282 C CA . ASP B 1 40 ? 10.922 -9.039 -7.309 1 95.25 40 ASP B CA 1
ATOM 2283 C C . ASP B 1 40 ? 11.461 -7.652 -7.652 1 95.25 40 ASP B C 1
ATOM 2285 O O . ASP B 1 40 ? 12.672 -7.43 -7.629 1 95.25 40 ASP B O 1
ATOM 2289 N N . THR B 1 41 ? 10.57 -6.703 -7.867 1 91.31 41 THR B N 1
ATOM 2290 C CA . THR B 1 41 ? 11.047 -5.395 -8.297 1 91.31 41 THR B CA 1
ATOM 2291 C C . THR B 1 41 ? 11.117 -4.434 -7.113 1 91.31 41 THR B C 1
ATOM 2293 O O . THR B 1 41 ? 11.438 -3.254 -7.281 1 91.31 41 THR B O 1
ATOM 2296 N N . GLU B 1 42 ? 10.727 -4.887 -5.93 1 84.81 42 GLU B N 1
ATOM 2297 C CA . GLU B 1 42 ? 10.945 -4.09 -4.723 1 84.81 42 GLU B CA 1
ATOM 2298 C C . GLU B 1 42 ? 12.422 -4.078 -4.328 1 84.81 42 GLU B C 1
ATOM 2300 O O . GLU B 1 42 ? 12.867 -4.918 -3.545 1 84.81 42 GLU B O 1
ATOM 2305 N N . SER B 1 43 ? 13.195 -3.162 -4.82 1 76.44 43 SER B N 1
ATOM 2306 C CA . SER B 1 43 ? 14.625 -3.021 -4.551 1 76.44 43 SER B CA 1
ATOM 2307 C C . SER B 1 43 ? 14.891 -1.898 -3.555 1 76.44 43 SER B C 1
ATOM 2309 O O . SER B 1 43 ? 14.289 -0.825 -3.646 1 76.44 43 SER B O 1
ATOM 2311 N N . PRO B 1 44 ? 15.672 -2.059 -2.523 1 70.06 44 PRO B N 1
ATOM 2312 C CA . PRO B 1 44 ? 16.641 -3.143 -2.389 1 70.06 44 PRO B CA 1
ATOM 2313 C C . PRO B 1 44 ? 16.156 -4.27 -1.482 1 70.06 44 PRO B C 1
ATOM 2315 O O . PRO B 1 44 ? 16.844 -5.281 -1.318 1 70.06 44 PRO B O 1
ATOM 2318 N N . ARG B 1 45 ? 15.125 -4.172 -0.747 1 73.75 45 ARG B N 1
ATOM 2319 C CA . ARG B 1 45 ? 14.719 -5.152 0.256 1 73.75 45 ARG B CA 1
ATOM 2320 C C . ARG B 1 45 ? 14.109 -6.383 -0.399 1 73.75 45 ARG B C 1
ATOM 2322 O O . ARG B 1 45 ? 14.727 -7.449 -0.428 1 73.75 45 ARG B O 1
ATOM 2329 N N . GLY B 1 46 ? 12.945 -6.285 -1.119 1 86.5 46 GLY B N 1
ATOM 2330 C CA . GLY B 1 46 ? 12.25 -7.363 -1.804 1 86.5 46 GLY B CA 1
ATOM 2331 C C . GLY B 1 46 ? 11.445 -8.242 -0.867 1 86.5 46 GLY B C 1
ATOM 2332 O O . GLY B 1 46 ? 11.953 -9.242 -0.356 1 86.5 46 GLY B O 1
ATOM 2333 N N . THR B 1 47 ? 10.273 -8.086 -0.769 1 88.81 47 THR B N 1
ATOM 2334 C CA . THR B 1 47 ? 9.414 -8.859 0.122 1 88.81 47 THR B CA 1
ATOM 2335 C C . THR B 1 47 ? 9.188 -10.266 -0.422 1 88.81 47 THR B C 1
ATOM 2337 O O . THR B 1 47 ? 9.242 -11.242 0.329 1 88.81 47 THR B O 1
ATOM 2340 N N . LEU B 1 48 ? 9.008 -10.359 -1.714 1 95.88 48 LEU B N 1
ATOM 2341 C CA . LEU B 1 48 ? 8.789 -11.68 -2.297 1 95.88 48 LEU B CA 1
ATOM 2342 C C . LEU B 1 48 ? 10.016 -12.57 -2.098 1 95.88 48 LEU B C 1
ATOM 2344 O O . LEU B 1 48 ? 9.883 -13.75 -1.771 1 95.88 48 LEU B O 1
ATOM 2348 N N . LYS B 1 49 ? 11.156 -12.008 -2.291 1 95.62 49 LYS B N 1
ATOM 2349 C CA . LYS B 1 49 ? 12.406 -12.75 -2.121 1 95.62 49 LYS B CA 1
ATOM 2350 C C . LYS B 1 49 ? 12.531 -13.297 -0.702 1 95.62 49 LYS B C 1
ATOM 2352 O O . LYS B 1 49 ? 13.039 -14.398 -0.5 1 95.62 49 LYS B O 1
ATOM 2357 N N . ARG B 1 50 ? 12.133 -12.602 0.249 1 92.19 50 ARG B N 1
ATOM 2358 C CA . ARG B 1 50 ? 12.195 -13.031 1.641 1 92.19 50 ARG B CA 1
ATOM 2359 C C . ARG B 1 50 ? 11.445 -14.344 1.844 1 92.19 50 ARG B C 1
ATOM 2361 O O . ARG B 1 50 ? 11.891 -15.203 2.607 1 92.19 50 ARG B O 1
ATOM 2368 N N . PHE B 1 51 ? 10.336 -14.508 1.213 1 96 51 PHE B N 1
ATOM 2369 C CA . PHE B 1 51 ? 9.5 -15.68 1.42 1 96 51 PHE B CA 1
ATOM 2370 C C . PHE B 1 51 ? 9.898 -16.812 0.48 1 96 51 PHE B C 1
ATOM 2372 O O . PHE B 1 51 ? 9.68 -17.984 0.781 1 96 51 PHE B O 1
ATOM 2379 N N . HIS B 1 52 ? 10.445 -16.422 -0.664 1 96.69 52 HIS B N 1
ATOM 2380 C CA . HIS B 1 52 ? 10.859 -17.406 -1.667 1 96.69 52 HIS B CA 1
ATOM 2381 C C . HIS B 1 52 ? 12.273 -17.125 -2.164 1 96.69 52 HIS B C 1
ATOM 2383 O O . HIS B 1 52 ? 12.477 -16.891 -3.357 1 96.69 52 HIS B O 1
ATOM 2389 N N . PRO B 1 53 ? 13.195 -17.203 -1.317 1 95.62 53 PRO B N 1
ATOM 2390 C CA . PRO B 1 53 ? 14.555 -16.797 -1.675 1 95.62 53 PRO B CA 1
ATOM 2391 C C . PRO B 1 53 ? 15.195 -17.719 -2.713 1 95.62 53 PRO B C 1
ATOM 2393 O O . PRO B 1 53 ? 16.047 -17.281 -3.494 1 95.62 53 PRO B O 1
ATOM 2396 N N . GLY B 1 54 ? 14.852 -18.906 -2.818 1 94.19 54 GLY B N 1
ATOM 2397 C CA . GLY B 1 54 ? 15.492 -19.875 -3.699 1 94.19 54 GLY B CA 1
ATOM 2398 C C . GLY B 1 54 ? 15.117 -19.688 -5.156 1 94.19 54 GLY B C 1
ATOM 2399 O O . GLY B 1 54 ? 15.867 -20.078 -6.051 1 94.19 54 GLY B O 1
ATOM 2400 N N . ILE B 1 55 ? 14.016 -19.031 -5.41 1 94.25 55 ILE B N 1
ATOM 2401 C CA . ILE B 1 55 ? 13.555 -18.969 -6.797 1 94.25 55 ILE B CA 1
ATOM 2402 C C . ILE B 1 55 ? 13.328 -17.531 -7.211 1 94.25 55 ILE B C 1
ATOM 2404 O O . ILE B 1 55 ? 12.852 -17.25 -8.312 1 94.25 55 ILE B O 1
ATOM 2408 N N . THR B 1 56 ? 13.578 -16.547 -6.297 1 95.94 56 THR B N 1
ATOM 2409 C CA . THR B 1 56 ? 13.258 -15.148 -6.559 1 95.94 56 THR B CA 1
ATOM 2410 C C . THR B 1 56 ? 14.531 -14.312 -6.652 1 95.94 56 THR B C 1
ATOM 2412 O O . THR B 1 56 ? 15.414 -14.422 -5.797 1 95.94 56 THR B O 1
ATOM 2415 N N . GLU B 1 57 ? 14.609 -13.555 -7.672 1 93.94 57 GLU B N 1
ATOM 2416 C CA . GLU B 1 57 ? 15.688 -12.57 -7.816 1 93.94 57 GLU B CA 1
ATOM 2417 C C . GLU B 1 57 ? 15.141 -11.148 -7.777 1 93.94 57 GLU B C 1
ATOM 2419 O O . GLU B 1 57 ? 14.094 -10.859 -8.367 1 93.94 57 GLU B O 1
ATOM 2424 N N . ILE B 1 58 ? 15.836 -10.305 -7.07 1 93.69 58 ILE B N 1
ATOM 2425 C CA . ILE B 1 58 ? 15.477 -8.891 -7.062 1 93.69 58 ILE B CA 1
ATOM 2426 C C . ILE B 1 58 ? 15.992 -8.219 -8.328 1 93.69 58 ILE B C 1
ATOM 2428 O O . ILE B 1 58 ? 17.156 -8.406 -8.711 1 93.69 58 ILE B O 1
ATOM 2432 N N . VAL B 1 59 ? 15.109 -7.469 -8.992 1 90.94 59 VAL B N 1
ATOM 2433 C CA . VAL B 1 59 ? 15.508 -6.801 -10.234 1 90.94 59 VAL B CA 1
ATOM 2434 C C . VAL B 1 59 ? 14.984 -5.367 -10.234 1 90.94 59 VAL B C 1
ATOM 2436 O O . VAL B 1 59 ? 14 -5.055 -9.562 1 90.94 59 VAL B O 1
ATOM 2439 N N . ASP B 1 60 ? 15.688 -4.547 -10.945 1 85.44 60 ASP B N 1
ATOM 2440 C CA . ASP B 1 60 ? 15.25 -3.189 -11.258 1 85.44 60 ASP B CA 1
ATOM 2441 C C . ASP B 1 60 ? 14.875 -3.064 -12.734 1 85.44 60 ASP B C 1
ATOM 2443 O O . ASP B 1 60 ? 15.75 -2.947 -13.594 1 85.44 60 ASP B O 1
ATOM 2447 N N . MET B 1 61 ? 13.594 -2.965 -13.039 1 81.12 61 MET B N 1
ATOM 2448 C CA . MET B 1 61 ? 13.094 -3.01 -14.406 1 81.12 61 MET B CA 1
ATOM 2449 C C . MET B 1 61 ? 13.477 -1.747 -15.172 1 81.12 61 MET B C 1
ATOM 2451 O O . MET B 1 61 ? 13.336 -1.685 -16.391 1 81.12 61 MET B O 1
ATOM 2455 N N . THR B 1 62 ? 13.977 -0.767 -14.469 1 75.31 62 THR B N 1
ATOM 2456 C CA . THR B 1 62 ? 14.367 0.468 -15.141 1 75.31 62 THR B CA 1
ATOM 2457 C C . THR B 1 62 ? 15.773 0.346 -15.719 1 75.31 62 THR B C 1
ATOM 2459 O O . THR B 1 62 ? 16.203 1.202 -16.5 1 75.31 62 THR B O 1
ATOM 2462 N N . THR B 1 63 ? 16.438 -0.708 -15.406 1 84 63 THR B N 1
ATOM 2463 C CA . THR B 1 63 ? 17.797 -0.887 -15.914 1 84 63 THR B CA 1
ATOM 2464 C C . THR B 1 63 ? 17.812 -1.887 -17.062 1 84 63 THR B C 1
ATOM 2466 O O . THR B 1 63 ? 17.078 -2.877 -17.047 1 84 63 THR B O 1
ATOM 2469 N N . THR B 1 64 ? 18.688 -1.681 -18 1 82.88 64 THR B N 1
ATOM 2470 C CA . THR B 1 64 ? 18.812 -2.549 -19.156 1 82.88 64 THR B CA 1
ATOM 2471 C C . THR B 1 64 ? 19.359 -3.918 -18.75 1 82.88 64 THR B C 1
ATOM 2473 O O . THR B 1 64 ? 18.906 -4.945 -19.266 1 82.88 64 THR B O 1
ATOM 2476 N N . ALA B 1 65 ? 20.297 -3.865 -17.844 1 86.62 65 ALA B N 1
ATOM 2477 C CA . ALA B 1 65 ? 20.906 -5.117 -17.406 1 86.62 65 ALA B CA 1
ATOM 2478 C C . ALA B 1 65 ? 19.859 -6.062 -16.828 1 86.62 65 ALA B C 1
ATOM 2480 O O . ALA B 1 65 ? 19.844 -7.254 -17.141 1 86.62 65 ALA B O 1
ATOM 2481 N N . ASP B 1 66 ? 18.984 -5.543 -16.016 1 86 66 ASP B N 1
ATOM 2482 C CA . ASP B 1 66 ? 17.969 -6.375 -15.383 1 86 66 ASP B CA 1
ATOM 2483 C C . ASP B 1 66 ? 16.875 -6.758 -16.359 1 86 66 ASP B C 1
ATOM 2485 O O . ASP B 1 66 ? 16.297 -7.848 -16.281 1 86 66 ASP B O 1
ATOM 2489 N N . GLN B 1 67 ? 16.594 -5.867 -17.297 1 81.69 67 GLN B N 1
ATOM 2490 C CA . GLN B 1 67 ? 15.672 -6.223 -18.375 1 81.69 67 GLN B CA 1
ATOM 2491 C C . GLN B 1 67 ? 16.188 -7.426 -19.172 1 81.69 67 GLN B C 1
ATOM 2493 O O . GLN B 1 67 ? 15.438 -8.352 -19.453 1 81.69 67 GLN B O 1
ATOM 2498 N N . MET B 1 68 ? 17.438 -7.41 -19.453 1 82.25 68 MET B N 1
ATOM 2499 C CA . MET B 1 68 ? 18.062 -8.516 -20.156 1 82.25 68 MET B CA 1
ATOM 2500 C C . MET B 1 68 ? 17.969 -9.805 -19.359 1 82.25 68 MET B C 1
ATOM 2502 O O . MET B 1 68 ? 17.719 -10.875 -19.906 1 82.25 68 MET B O 1
ATOM 2506 N N . LYS B 1 69 ? 18.203 -9.672 -18.125 1 81.69 69 LYS B N 1
ATOM 2507 C CA . LYS B 1 69 ? 18.125 -10.836 -17.25 1 81.69 69 LYS B CA 1
ATOM 2508 C C . LYS B 1 69 ? 16.734 -11.477 -17.312 1 81.69 69 LYS B C 1
ATOM 2510 O O . LYS B 1 69 ? 16.625 -12.703 -17.391 1 81.69 69 LYS B O 1
ATOM 2515 N N . ILE B 1 70 ? 15.727 -10.703 -17.219 1 80.25 70 ILE B N 1
ATOM 2516 C CA . ILE B 1 70 ? 14.352 -11.188 -17.266 1 80.25 70 ILE B CA 1
ATOM 2517 C C . ILE B 1 70 ? 14.086 -11.883 -18.594 1 80.25 70 ILE B C 1
ATOM 2519 O O . ILE B 1 70 ? 13.547 -12.992 -18.625 1 80.25 70 ILE B O 1
ATOM 2523 N N . PHE B 1 71 ? 14.57 -11.336 -19.656 1 74.62 71 PHE B N 1
ATOM 2524 C CA . PHE B 1 71 ? 14.266 -11.852 -20.984 1 74.62 71 PHE B CA 1
ATOM 2525 C C . PHE B 1 71 ? 15.141 -13.062 -21.312 1 74.62 71 PHE B C 1
ATOM 2527 O O . PHE B 1 71 ? 14.688 -14 -21.969 1 74.62 71 PHE B O 1
ATOM 2534 N N . ASP B 1 72 ? 16.375 -12.969 -21.016 1 76.12 72 ASP B N 1
ATOM 2535 C CA . ASP B 1 72 ? 17.297 -14.047 -21.344 1 76.12 72 ASP B CA 1
ATOM 2536 C C . ASP B 1 72 ? 16.891 -15.352 -20.656 1 76.12 72 ASP B C 1
ATOM 2538 O O . ASP B 1 72 ? 17.094 -16.438 -21.188 1 76.12 72 ASP B O 1
ATOM 2542 N N . THR B 1 73 ? 16.344 -15.195 -19.609 1 71.75 73 THR B N 1
ATOM 2543 C CA . THR B 1 73 ? 15.945 -16.391 -18.875 1 71.75 73 THR B CA 1
ATOM 2544 C C . THR B 1 73 ? 14.703 -17.016 -19.484 1 71.75 73 THR B C 1
ATOM 2546 O O . THR B 1 73 ? 14.477 -18.234 -19.344 1 71.75 73 THR B O 1
ATOM 2549 N N . LEU B 1 74 ? 13.945 -16.25 -20.125 1 71.06 74 LEU B N 1
ATOM 2550 C CA . LEU B 1 74 ? 12.719 -16.766 -20.734 1 71.06 74 LEU B CA 1
ATOM 2551 C C . LEU B 1 74 ? 13.031 -17.766 -21.844 1 71.06 74 LEU B C 1
ATOM 2553 O O . LEU B 1 74 ? 12.242 -18.672 -22.109 1 71.06 74 LEU B O 1
ATOM 2557 N N . ASN B 1 75 ? 14.141 -17.516 -22.5 1 63.62 75 ASN B N 1
ATOM 2558 C CA . ASN B 1 75 ? 14.523 -18.375 -23.625 1 63.62 75 ASN B CA 1
ATOM 2559 C C . ASN B 1 75 ? 15.234 -19.641 -23.141 1 63.62 75 ASN B C 1
ATOM 2561 O O . ASN B 1 75 ? 15.555 -20.516 -23.938 1 63.62 75 ASN B O 1
ATOM 2565 N N . THR B 1 76 ? 15.562 -19.547 -21.953 1 61.09 76 THR B N 1
ATOM 2566 C CA . THR B 1 76 ? 16.219 -20.766 -21.516 1 61.09 76 THR B CA 1
ATOM 2567 C C . THR B 1 76 ? 15.227 -21.922 -21.375 1 61.09 76 THR B C 1
ATOM 2569 O O . THR B 1 76 ? 14.016 -21.688 -21.312 1 61.09 76 THR B O 1
ATOM 2572 N N . ALA B 1 77 ? 15.703 -23.328 -21.453 1 54.19 77 ALA B N 1
ATOM 2573 C CA . ALA B 1 77 ? 15.141 -24.641 -21.75 1 54.19 77 ALA B CA 1
ATOM 2574 C C . ALA B 1 77 ? 13.766 -24.812 -21.125 1 54.19 77 ALA B C 1
ATOM 2576 O O . ALA B 1 77 ? 12.82 -25.234 -21.781 1 54.19 77 ALA B O 1
ATOM 2577 N N . THR B 1 78 ? 13.672 -25.438 -19.844 1 56.03 78 THR B N 1
ATOM 2578 C CA . THR B 1 78 ? 12.469 -26.078 -19.344 1 56.03 78 THR B CA 1
ATOM 2579 C C . THR B 1 78 ? 11.375 -25.047 -19.078 1 56.03 78 THR B C 1
ATOM 2581 O O . THR B 1 78 ? 11.641 -24 -18.484 1 56.03 78 THR B O 1
ATOM 2584 N N . PRO B 1 79 ? 10.25 -25.203 -19.984 1 58.22 79 PRO B N 1
ATOM 2585 C CA . PRO B 1 79 ? 9.055 -24.359 -20.078 1 58.22 79 PRO B CA 1
ATOM 2586 C C . PRO B 1 79 ? 8.633 -23.781 -18.719 1 58.22 79 PRO B C 1
ATOM 2588 O O . PRO B 1 79 ? 8.117 -24.516 -17.875 1 58.22 79 PRO B O 1
ATOM 2591 N N . SER B 1 80 ? 9.273 -22.766 -18.188 1 79.12 80 SER B N 1
ATOM 2592 C CA . SER B 1 80 ? 9.219 -22.266 -16.812 1 79.12 80 SER B CA 1
ATOM 2593 C C . SER B 1 80 ? 8.289 -21.062 -16.703 1 79.12 80 SER B C 1
ATOM 2595 O O . SER B 1 80 ? 7.984 -20.406 -17.703 1 79.12 80 SER B O 1
ATOM 2597 N N . VAL B 1 81 ? 7.324 -21.078 -15.812 1 89.38 81 VAL B N 1
ATOM 2598 C CA . VAL B 1 81 ? 6.531 -19.922 -15.43 1 89.38 81 VAL B CA 1
ATOM 2599 C C . VAL B 1 81 ? 7.426 -18.875 -14.75 1 89.38 81 VAL B C 1
ATOM 2601 O O . VAL B 1 81 ? 8.219 -19.219 -13.867 1 89.38 81 VAL B O 1
ATOM 2604 N N . THR B 1 82 ? 7.391 -17.719 -15.422 1 91.88 82 THR B N 1
ATOM 2605 C CA . THR B 1 82 ? 8.047 -16.578 -14.789 1 91.88 82 THR B CA 1
ATOM 2606 C C . THR B 1 82 ? 7.027 -15.641 -14.156 1 91.88 82 THR B C 1
ATOM 2608 O O . THR B 1 82 ? 6.105 -15.172 -14.828 1 91.88 82 THR B O 1
ATOM 2611 N N . VAL B 1 83 ? 7.148 -15.406 -12.867 1 95.5 83 VAL B N 1
ATOM 2612 C CA . VAL B 1 83 ? 6.285 -14.461 -12.164 1 95.5 83 VAL B CA 1
ATOM 2613 C C . VAL B 1 83 ? 7.059 -13.188 -11.844 1 95.5 83 VAL B C 1
ATOM 2615 O O . VAL B 1 83 ? 8.141 -13.242 -11.258 1 95.5 83 VAL B O 1
ATOM 2618 N N . ILE B 1 84 ? 6.535 -12.07 -12.258 1 94.94 84 ILE B N 1
ATOM 2619 C CA . ILE B 1 84 ? 7.156 -10.781 -11.969 1 94.94 84 ILE B CA 1
ATOM 2620 C C . ILE B 1 84 ? 6.27 -9.984 -11.008 1 94.94 84 ILE B C 1
ATOM 2622 O O . ILE B 1 84 ? 5.172 -9.562 -11.383 1 94.94 84 ILE B O 1
ATOM 2626 N N . ASP B 1 85 ? 6.719 -9.805 -9.797 1 96.56 85 ASP B N 1
ATOM 2627 C CA . ASP B 1 85 ? 6.051 -8.961 -8.805 1 96.56 85 ASP B CA 1
ATOM 2628 C C . ASP B 1 85 ? 6.484 -7.504 -8.945 1 96.56 85 ASP B C 1
ATOM 2630 O O . ASP B 1 85 ? 7.586 -7.137 -8.531 1 96.56 85 ASP B O 1
ATOM 2634 N N . VAL B 1 86 ? 5.562 -6.719 -9.391 1 93.38 86 VAL B N 1
ATOM 2635 C CA . VAL B 1 86 ? 5.898 -5.34 -9.719 1 93.38 86 VAL B CA 1
ATOM 2636 C C . VAL B 1 86 ? 5.531 -4.426 -8.555 1 93.38 86 VAL B C 1
ATOM 2638 O O . VAL B 1 86 ? 4.391 -4.441 -8.078 1 93.38 86 VAL B O 1
ATOM 2641 N N . ARG B 1 87 ? 6.43 -3.639 -8.078 1 87.56 87 ARG B N 1
ATOM 2642 C CA . ARG B 1 87 ? 6.199 -2.752 -6.945 1 87.56 87 ARG B CA 1
ATOM 2643 C C . ARG B 1 87 ? 5.234 -1.629 -7.316 1 87.56 87 ARG B C 1
ATOM 2645 O O . ARG B 1 87 ? 4.93 -1.428 -8.492 1 87.56 87 ARG B O 1
ATOM 2652 N N . ALA B 1 88 ? 4.84 -0.908 -6.352 1 83.56 88 ALA B N 1
ATOM 2653 C CA . ALA B 1 88 ? 3.869 0.171 -6.523 1 83.56 88 ALA B CA 1
ATOM 2654 C C . ALA B 1 88 ? 4.402 1.243 -7.469 1 83.56 88 ALA B C 1
ATOM 2656 O O . ALA B 1 88 ? 5.59 1.584 -7.422 1 83.56 88 ALA B O 1
ATOM 2657 N N . GLY B 1 89 ? 3.492 1.704 -8.336 1 79.88 89 GLY B N 1
ATOM 2658 C CA . GLY B 1 89 ? 3.826 2.816 -9.211 1 79.88 89 GLY B CA 1
ATOM 2659 C C . GLY B 1 89 ? 4.523 2.383 -10.484 1 79.88 89 GLY B C 1
ATOM 2660 O O . GLY B 1 89 ? 4.797 3.207 -11.359 1 79.88 89 GLY B O 1
ATOM 2661 N N . LEU B 1 90 ? 4.734 1.08 -10.656 1 83.88 90 LEU B N 1
ATOM 2662 C CA . LEU B 1 90 ? 5.602 0.693 -11.766 1 83.88 90 LEU B CA 1
ATOM 2663 C C . LEU B 1 90 ? 4.879 -0.259 -12.711 1 83.88 90 LEU B C 1
ATOM 2665 O O . LEU B 1 90 ? 5.488 -0.805 -13.633 1 83.88 90 LEU B O 1
ATOM 2669 N N . LEU B 1 91 ? 3.604 -0.458 -12.516 1 90.06 91 LEU B N 1
ATOM 2670 C CA . LEU B 1 91 ? 2.932 -1.406 -13.398 1 90.06 91 LEU B CA 1
ATOM 2671 C C . LEU B 1 91 ? 2.951 -0.915 -14.844 1 90.06 91 LEU B C 1
ATOM 2673 O O . LEU B 1 91 ? 3.432 -1.616 -15.734 1 90.06 91 LEU B O 1
ATOM 2677 N N . SER B 1 92 ? 2.561 0.309 -15.07 1 87.19 92 SER B N 1
ATOM 2678 C CA . SER B 1 92 ? 2.467 0.833 -16.422 1 87.19 92 SER B CA 1
ATOM 2679 C C . SER B 1 92 ? 3.844 0.947 -17.078 1 87.19 92 SER B C 1
ATOM 2681 O O . SER B 1 92 ? 4.055 0.463 -18.188 1 87.19 92 SER B O 1
ATOM 2683 N N . PRO B 1 93 ? 4.805 1.479 -16.359 1 85.19 93 PRO B N 1
ATOM 2684 C CA . PRO B 1 93 ? 6.156 1.507 -16.922 1 85.19 93 PRO B CA 1
ATOM 2685 C C . PRO B 1 93 ? 6.695 0.112 -17.219 1 85.19 93 PRO B C 1
ATOM 2687 O O . PRO B 1 93 ? 7.387 -0.079 -18.234 1 85.19 93 PRO B O 1
ATOM 2690 N N . ALA B 1 94 ? 6.402 -0.798 -16.344 1 89.06 94 ALA B N 1
ATOM 2691 C CA . ALA B 1 94 ? 6.871 -2.164 -16.578 1 89.06 94 ALA B CA 1
ATOM 2692 C C . ALA B 1 94 ? 6.262 -2.754 -17.844 1 89.06 94 ALA B C 1
ATOM 2694 O O . ALA B 1 94 ? 6.969 -3.363 -18.641 1 89.06 94 ALA B O 1
ATOM 2695 N N . LEU B 1 95 ? 5.008 -2.545 -18.047 1 90.31 95 LEU B N 1
ATOM 2696 C CA . LEU B 1 95 ? 4.332 -3.064 -19.234 1 90.31 95 LEU B CA 1
ATOM 2697 C C . LEU B 1 95 ? 4.844 -2.373 -20.5 1 90.31 95 LEU B C 1
ATOM 2699 O O . LEU B 1 95 ? 5.012 -3.016 -21.531 1 90.31 95 LEU B O 1
ATOM 2703 N N . ALA B 1 96 ? 5.082 -1.109 -20.359 1 87.44 96 ALA B N 1
ATOM 2704 C CA . ALA B 1 96 ? 5.652 -0.373 -21.484 1 87.44 96 ALA B CA 1
ATOM 2705 C C . ALA B 1 96 ? 7.035 -0.908 -21.859 1 87.44 96 ALA B C 1
ATOM 2707 O O . ALA B 1 96 ? 7.359 -1.058 -23.031 1 87.44 96 ALA B O 1
ATOM 2708 N N . SER B 1 97 ? 7.785 -1.178 -20.828 1 85.25 97 SER B N 1
ATOM 2709 C CA . SER B 1 97 ? 9.117 -1.728 -21.047 1 85.25 97 SER B CA 1
ATOM 2710 C C . SER B 1 97 ? 9.055 -3.094 -21.719 1 85.25 97 SER B C 1
ATOM 2712 O O . SER B 1 97 ? 9.82 -3.373 -22.641 1 85.25 97 SER B O 1
ATOM 2714 N N . LEU B 1 98 ? 8.172 -3.904 -21.25 1 84.5 98 LEU B N 1
ATOM 2715 C CA . LEU B 1 98 ? 8.008 -5.23 -21.828 1 84.5 98 LEU B CA 1
ATOM 2716 C C . LEU B 1 98 ? 7.523 -5.137 -23.281 1 84.5 98 LEU B C 1
ATOM 2718 O O . LEU B 1 98 ? 7.945 -5.922 -24.125 1 84.5 98 LEU B O 1
ATOM 2722 N N . ARG B 1 99 ? 6.723 -4.199 -23.516 1 84.06 99 ARG B N 1
ATOM 2723 C CA . ARG B 1 99 ? 6.27 -3.941 -24.891 1 84.06 99 ARG B CA 1
ATOM 2724 C C . ARG B 1 99 ? 7.43 -3.512 -25.781 1 84.06 99 ARG B C 1
ATOM 2726 O O . ARG B 1 99 ? 7.598 -4.031 -26.875 1 84.06 99 ARG B O 1
ATOM 2733 N N . ASP B 1 100 ? 8.195 -2.646 -25.344 1 83.44 100 ASP B N 1
ATOM 2734 C CA . ASP B 1 100 ? 9.289 -2.068 -26.109 1 83.44 100 ASP B CA 1
ATOM 2735 C C . ASP B 1 100 ? 10.336 -3.125 -26.453 1 83.44 100 ASP B C 1
ATOM 2737 O O . ASP B 1 100 ? 10.992 -3.037 -27.5 1 83.44 100 ASP B O 1
ATOM 2741 N N . ILE B 1 101 ? 10.422 -4.082 -25.656 1 79.62 101 ILE B N 1
ATOM 2742 C CA . ILE B 1 101 ? 11.438 -5.094 -25.922 1 79.62 101 ILE B CA 1
ATOM 2743 C C . ILE B 1 101 ? 10.82 -6.262 -26.688 1 79.62 101 ILE B C 1
ATOM 2745 O O . ILE B 1 101 ? 11.469 -7.285 -26.906 1 79.62 101 ILE B O 1
ATOM 2749 N N . GLY B 1 102 ? 9.531 -6.215 -26.984 1 78.44 102 GLY B N 1
ATOM 2750 C CA . GLY B 1 102 ? 8.93 -7.148 -27.922 1 78.44 102 GLY B CA 1
ATOM 2751 C C . GLY B 1 102 ? 8.188 -8.281 -27.234 1 78.44 102 GLY B C 1
ATOM 2752 O O . GLY B 1 102 ? 7.777 -9.242 -27.891 1 78.44 102 GLY B O 1
ATOM 2753 N N . PHE B 1 103 ? 8.008 -8.18 -25.938 1 76.69 103 PHE B N 1
ATOM 2754 C CA . PHE B 1 103 ? 7.32 -9.242 -25.219 1 76.69 103 PHE B CA 1
ATOM 2755 C C . PHE B 1 103 ? 5.871 -9.359 -25.672 1 76.69 103 PHE B C 1
ATOM 2757 O O . PHE B 1 103 ? 5.355 -10.469 -25.828 1 76.69 103 PHE B O 1
ATOM 2764 N N . LEU B 1 104 ? 5.32 -8.289 -25.828 1 81.94 104 LEU B N 1
ATOM 2765 C CA . LEU B 1 104 ? 3.914 -8.305 -26.219 1 81.94 104 LEU B CA 1
ATOM 2766 C C . LEU B 1 104 ? 3.746 -8.844 -27.625 1 81.94 104 LEU B C 1
ATOM 2768 O O . LEU B 1 104 ? 2.773 -9.539 -27.922 1 81.94 104 LEU B O 1
ATOM 2772 N N . ASP B 1 105 ? 4.676 -8.539 -28.469 1 83.12 105 ASP B N 1
ATOM 2773 C CA . ASP B 1 105 ? 4.648 -9.094 -29.828 1 83.12 105 ASP B CA 1
ATOM 2774 C C . ASP B 1 105 ? 4.848 -10.609 -29.797 1 83.12 105 ASP B C 1
ATOM 2776 O O . ASP B 1 105 ? 4.199 -11.344 -30.547 1 83.12 105 ASP B O 1
ATOM 2780 N N . ALA B 1 106 ? 5.742 -11.055 -28.953 1 83.69 106 ALA B N 1
ATOM 2781 C CA . ALA B 1 106 ? 5.965 -12.484 -28.781 1 83.69 106 ALA B CA 1
ATOM 2782 C C . ALA B 1 106 ? 4.703 -13.18 -28.281 1 83.69 106 ALA B C 1
ATOM 2784 O O . ALA B 1 106 ? 4.406 -14.312 -28.688 1 83.69 106 ALA B O 1
ATOM 2785 N N . ALA B 1 107 ? 3.967 -12.508 -27.484 1 83.94 107 ALA B N 1
ATOM 2786 C CA . ALA B 1 107 ? 2.713 -13.055 -26.969 1 83.94 107 ALA B CA 1
ATOM 2787 C C . ALA B 1 107 ? 1.653 -13.125 -28.062 1 83.94 107 ALA B C 1
ATOM 2789 O O . ALA B 1 107 ? 0.98 -14.148 -28.219 1 83.94 107 ALA B O 1
ATOM 2790 N N . ARG B 1 108 ? 1.641 -12.109 -28.812 1 84.81 108 ARG B N 1
ATOM 2791 C CA . ARG B 1 108 ? 0.668 -12.031 -29.891 1 84.81 108 ARG B CA 1
ATOM 2792 C C . ARG B 1 108 ? 0.93 -13.117 -30.938 1 84.81 108 ARG B C 1
ATOM 2794 O O . ARG B 1 108 ? -0.008 -13.664 -31.516 1 84.81 108 ARG B O 1
ATOM 2801 N N . SER B 1 109 ? 2.154 -13.375 -31.141 1 86.06 109 SER B N 1
ATOM 2802 C CA . SER B 1 109 ? 2.527 -14.367 -32.125 1 86.06 109 SER B CA 1
ATOM 2803 C C . SER B 1 109 ? 2.473 -15.781 -31.562 1 86.06 109 SER B C 1
ATOM 2805 O O . SER B 1 109 ? 2.756 -16.75 -32.25 1 86.06 109 SER B O 1
ATOM 2807 N N . GLY B 1 110 ? 2.234 -15.867 -30.266 1 82.69 110 GLY B N 1
ATOM 2808 C CA . GLY B 1 110 ? 2.057 -17.172 -29.656 1 82.69 110 GLY B CA 1
ATOM 2809 C C . GLY B 1 110 ? 3.361 -17.797 -29.188 1 82.69 110 GLY B C 1
ATOM 2810 O O . GLY B 1 110 ? 3.408 -18.984 -28.875 1 82.69 110 GLY B O 1
ATOM 2811 N N . GLN B 1 111 ? 4.41 -17.031 -29.141 1 82.81 111 GLN B N 1
ATOM 2812 C CA . GLN B 1 111 ? 5.703 -17.547 -28.703 1 82.81 111 GLN B CA 1
ATOM 2813 C C . GLN B 1 111 ? 5.762 -17.672 -27.188 1 82.81 111 GLN B C 1
ATOM 2815 O O . GLN B 1 111 ? 6.484 -18.516 -26.656 1 82.81 111 GLN B O 1
ATOM 2820 N N . ILE B 1 112 ? 5.047 -16.797 -26.562 1 85.12 112 ILE B N 1
ATOM 2821 C CA . ILE B 1 112 ? 4.98 -16.797 -25.109 1 85.12 112 ILE B CA 1
ATOM 2822 C C . ILE B 1 112 ? 3.539 -16.578 -24.656 1 85.12 112 ILE B C 1
ATOM 2824 O O . ILE B 1 112 ? 2.742 -15.977 -25.375 1 85.12 112 ILE B O 1
ATOM 2828 N N . THR B 1 113 ? 3.225 -17.188 -23.562 1 89.06 113 THR B N 1
ATOM 2829 C CA . THR B 1 113 ? 1.976 -16.828 -22.891 1 89.06 113 THR B CA 1
ATOM 2830 C C . THR B 1 113 ? 2.188 -15.672 -21.922 1 89.06 113 THR B C 1
ATOM 2832 O O . THR B 1 113 ? 3.1 -15.711 -21.094 1 89.06 113 THR B O 1
ATOM 2835 N N . PHE B 1 114 ? 1.416 -14.664 -22.141 1 91.31 114 PHE B N 1
ATOM 2836 C CA . PHE B 1 114 ? 1.562 -13.469 -21.312 1 91.31 114 PHE B CA 1
ATOM 2837 C C . PHE B 1 114 ? 0.275 -13.172 -20.562 1 91.31 114 PHE B C 1
ATOM 2839 O O . PHE B 1 114 ? -0.8 -13.094 -21.156 1 91.31 114 PHE B O 1
ATOM 2846 N N . ALA B 1 115 ? 0.405 -13.039 -19.25 1 93.94 115 ALA B N 1
ATOM 2847 C CA . ALA B 1 115 ? -0.747 -12.742 -18.406 1 93.94 115 ALA B CA 1
ATOM 2848 C C . ALA B 1 115 ? -0.427 -11.625 -17.422 1 93.94 115 ALA B C 1
ATOM 2850 O O . ALA B 1 115 ? 0.712 -11.5 -16.969 1 93.94 115 ALA B O 1
ATOM 2851 N N . VAL B 1 116 ? -1.443 -10.867 -17.125 1 95.31 116 VAL B N 1
ATOM 2852 C CA . VAL B 1 116 ? -1.315 -9.805 -16.141 1 95.31 116 VAL B CA 1
ATOM 2853 C C . VAL B 1 116 ? -2.361 -9.992 -15.039 1 95.31 116 VAL B C 1
ATOM 2855 O O . VAL B 1 116 ? -3.557 -10.094 -15.328 1 95.31 116 VAL B O 1
ATOM 2858 N N . PHE B 1 117 ? -1.872 -10.141 -13.859 1 97.25 117 PHE B N 1
ATOM 2859 C CA . PHE B 1 117 ? -2.715 -10.016 -12.672 1 97.25 117 PHE B CA 1
ATOM 2860 C C . PHE B 1 117 ? -2.695 -8.594 -12.141 1 97.25 117 PHE B C 1
ATOM 2862 O O . PHE B 1 117 ? -1.737 -8.18 -11.484 1 97.25 117 PHE B O 1
ATOM 2869 N N . HIS B 1 118 ? -3.709 -7.887 -12.414 1 95.75 118 HIS B N 1
ATOM 2870 C CA . HIS B 1 118 ? -3.859 -6.516 -11.938 1 95.75 118 HIS B CA 1
ATOM 2871 C C . HIS B 1 118 ? -4.598 -6.469 -10.602 1 95.75 118 HIS B C 1
ATOM 2873 O O . HIS B 1 118 ? -5.816 -6.656 -10.555 1 95.75 118 HIS B O 1
ATOM 2879 N N . ILE B 1 119 ? -3.861 -6.188 -9.539 1 95.88 119 ILE B N 1
ATOM 2880 C CA . ILE B 1 119 ? -4.422 -6.219 -8.195 1 95.88 119 ILE B CA 1
ATOM 2881 C C . ILE B 1 119 ? -5.129 -4.895 -7.898 1 95.88 119 ILE B C 1
ATOM 2883 O O . ILE B 1 119 ? -4.531 -3.824 -8.031 1 95.88 119 ILE B O 1
ATOM 2887 N N . LEU B 1 120 ? -6.355 -5.055 -7.504 1 91.12 120 LEU B N 1
ATOM 2888 C CA . LEU B 1 120 ? -7.191 -3.877 -7.297 1 91.12 120 LEU B CA 1
ATOM 2889 C C . LEU B 1 120 ? -7.438 -3.641 -5.809 1 91.12 120 LEU B C 1
ATOM 2891 O O . LEU B 1 120 ? -7.648 -4.59 -5.051 1 91.12 120 LEU B O 1
ATOM 2895 N N . GLY B 1 121 ? -7.227 -2.393 -5.406 1 83.69 121 GLY B N 1
ATOM 2896 C CA . GLY B 1 121 ? -7.648 -1.968 -4.078 1 83.69 121 GLY B CA 1
ATOM 2897 C C . GLY B 1 121 ? -8.977 -1.231 -4.082 1 83.69 121 GLY B C 1
ATOM 2898 O O . GLY B 1 121 ? -9.531 -0.951 -5.145 1 83.69 121 GLY B O 1
ATOM 2899 N N . PRO B 1 122 ? -9.492 -1.01 -2.875 1 80.19 122 PRO B N 1
ATOM 2900 C CA . PRO B 1 122 ? -10.766 -0.3 -2.756 1 80.19 122 PRO B CA 1
ATOM 2901 C C . PRO B 1 122 ? -10.609 1.215 -2.877 1 80.19 122 PRO B C 1
ATOM 2903 O O . PRO B 1 122 ? -10.977 1.951 -1.957 1 80.19 122 PRO B O 1
ATOM 2906 N N . SER B 1 123 ? -10.141 1.693 -3.932 1 82.25 123 SER B N 1
ATOM 2907 C CA . SER B 1 123 ? -9.945 3.121 -4.164 1 82.25 123 SER B CA 1
ATOM 2908 C C . SER B 1 123 ? -10.242 3.492 -5.613 1 82.25 123 SER B C 1
ATOM 2910 O O . SER B 1 123 ? -10.164 2.645 -6.504 1 82.25 123 SER B O 1
ATOM 2912 N N . ILE B 1 124 ? -10.516 4.699 -5.785 1 77.19 124 ILE B N 1
ATOM 2913 C CA . ILE B 1 124 ? -10.805 5.211 -7.117 1 77.19 124 ILE B CA 1
ATOM 2914 C C . ILE B 1 124 ? -9.539 5.168 -7.973 1 77.19 124 ILE B C 1
ATOM 2916 O O . ILE B 1 124 ? -9.609 4.914 -9.18 1 77.19 124 ILE B O 1
ATOM 2920 N N . ALA B 1 125 ? -8.422 5.387 -7.332 1 79.31 125 ALA B N 1
ATOM 2921 C CA . ALA B 1 125 ? -7.148 5.316 -8.039 1 79.31 125 ALA B CA 1
ATOM 2922 C C . ALA B 1 125 ? -6.988 3.973 -8.742 1 79.31 125 ALA B C 1
ATOM 2924 O O . ALA B 1 125 ? -6.453 3.906 -9.852 1 79.31 125 ALA B O 1
ATOM 2925 N N . SER B 1 126 ? -7.438 2.949 -8.141 1 83.5 126 SER B N 1
ATOM 2926 C CA . SER B 1 126 ? -7.359 1.622 -8.742 1 83.5 126 SER B CA 1
ATOM 2927 C C . SER B 1 126 ? -8.219 1.531 -10 1 83.5 126 SER B C 1
ATOM 2929 O O . SER B 1 126 ? -7.836 0.883 -10.977 1 83.5 126 SER B O 1
ATOM 2931 N N . LEU B 1 127 ? -9.352 2.215 -10.016 1 79.38 127 LEU B N 1
ATOM 2932 C CA . LEU B 1 127 ? -10.227 2.246 -11.188 1 79.38 127 LEU B CA 1
ATOM 2933 C C . LEU B 1 127 ? -9.547 2.945 -12.359 1 79.38 127 LEU B C 1
ATOM 2935 O O . LEU B 1 127 ? -9.586 2.449 -13.484 1 79.38 127 LEU B O 1
ATOM 2939 N N . ASP B 1 128 ? -8.984 3.998 -12.109 1 81.31 128 ASP B N 1
ATOM 2940 C CA . ASP B 1 128 ? -8.305 4.77 -13.148 1 81.31 128 ASP B CA 1
ATOM 2941 C C . ASP B 1 128 ? -7.152 3.977 -13.758 1 81.31 128 ASP B C 1
ATOM 2943 O O . ASP B 1 128 ? -6.883 4.09 -14.953 1 81.31 128 ASP B O 1
ATOM 2947 N N . GLU B 1 129 ? -6.539 3.203 -12.953 1 86.81 129 GLU B N 1
ATOM 2948 C CA . GLU B 1 129 ? -5.414 2.385 -13.406 1 86.81 129 GLU B CA 1
ATOM 2949 C C . GLU B 1 129 ? -5.867 1.345 -14.43 1 86.81 129 GLU B C 1
ATOM 2951 O O . GLU B 1 129 ? -5.109 0.987 -15.336 1 86.81 129 GLU B O 1
ATOM 2956 N N . ILE B 1 130 ? -7.055 0.876 -14.266 1 87.12 130 ILE B N 1
ATOM 2957 C CA . ILE B 1 130 ? -7.57 -0.165 -15.148 1 87.12 130 ILE B CA 1
ATOM 2958 C C . ILE B 1 130 ? -7.59 0.344 -16.594 1 87.12 130 ILE B C 1
ATOM 2960 O O . ILE B 1 130 ? -7.145 -0.352 -17.5 1 87.12 130 ILE B O 1
ATOM 2964 N N . ALA B 1 131 ? -8.047 1.551 -16.75 1 81.5 131 ALA B N 1
ATOM 2965 C CA . ALA B 1 131 ? -8.117 2.129 -18.094 1 81.5 131 ALA B CA 1
ATOM 2966 C C . ALA B 1 131 ? -6.73 2.242 -18.719 1 81.5 131 ALA B C 1
ATOM 2968 O O . ALA B 1 131 ? -6.547 1.94 -19.891 1 81.5 131 ALA B O 1
ATOM 2969 N N . GLU B 1 132 ? -5.832 2.59 -17.984 1 83.38 132 GLU B N 1
ATOM 2970 C CA . GLU B 1 132 ? -4.465 2.764 -18.453 1 83.38 132 GLU B CA 1
ATOM 2971 C C . GLU B 1 132 ? -3.83 1.423 -18.812 1 83.38 132 GLU B C 1
ATOM 2973 O O . GLU B 1 132 ? -3.137 1.309 -19.828 1 83.38 132 GLU B O 1
ATOM 2978 N N . THR B 1 133 ? -4.078 0.448 -18.047 1 88.75 133 THR B N 1
ATOM 2979 C CA . THR B 1 133 ? -3.463 -0.864 -18.219 1 88.75 133 THR B CA 1
ATOM 2980 C C . THR B 1 133 ? -4.105 -1.607 -19.391 1 88.75 133 THR B C 1
ATOM 2982 O O . THR B 1 133 ? -3.438 -2.379 -20.078 1 88.75 133 THR B O 1
ATOM 2985 N N . ALA B 1 134 ? -5.367 -1.302 -19.625 1 84.94 134 ALA B N 1
ATOM 2986 C CA . ALA B 1 134 ? -6.129 -1.992 -20.656 1 84.94 134 ALA B CA 1
ATOM 2987 C C . ALA B 1 134 ? -5.469 -1.822 -22.031 1 84.94 134 ALA B C 1
ATOM 2989 O O . ALA B 1 134 ? -5.516 -2.729 -22.859 1 84.94 134 ALA B O 1
ATOM 2990 N N . ASN B 1 135 ? -4.758 -0.807 -22.188 1 83.62 135 ASN B N 1
ATOM 2991 C CA . ASN B 1 135 ? -4.113 -0.502 -23.469 1 83.62 135 ASN B CA 1
ATOM 2992 C C . ASN B 1 135 ? -2.973 -1.471 -23.766 1 83.62 135 ASN B C 1
ATOM 2994 O O . ASN B 1 135 ? -2.562 -1.617 -24.906 1 83.62 135 ASN B O 1
ATOM 2998 N N . PHE B 1 136 ? -2.553 -2.164 -22.797 1 85.94 136 PHE B N 1
ATOM 2999 C CA . PHE B 1 136 ? -1.431 -3.082 -22.953 1 85.94 136 PHE B CA 1
ATOM 3000 C C . PHE B 1 136 ? -1.922 -4.52 -23.094 1 85.94 136 PHE B C 1
ATOM 3002 O O . PHE B 1 136 ? -1.125 -5.434 -23.312 1 85.94 136 PHE B O 1
ATOM 3009 N N . MET B 1 137 ? -3.178 -4.738 -23.047 1 87.31 137 MET B N 1
ATOM 3010 C CA . MET B 1 137 ? -3.637 -6.098 -22.781 1 87.31 137 MET B CA 1
ATOM 3011 C C . MET B 1 137 ? -4.105 -6.77 -24.062 1 87.31 137 MET B C 1
ATOM 3013 O O . MET B 1 137 ? -4.617 -7.891 -24.031 1 87.31 137 MET B O 1
ATOM 3017 N N . ILE B 1 138 ? -3.834 -6.18 -25.141 1 82.12 138 ILE B N 1
ATOM 3018 C CA . ILE B 1 138 ? -4.172 -6.844 -26.391 1 82.12 138 ILE B CA 1
ATOM 3019 C C . ILE B 1 138 ? -3.299 -8.086 -26.562 1 82.12 138 ILE B C 1
ATOM 3021 O O . ILE B 1 138 ? -2.068 -7.988 -26.562 1 82.12 138 ILE B O 1
ATOM 3025 N N . GLY B 1 139 ? -3.896 -9.281 -26.688 1 80.12 139 GLY B N 1
ATOM 3026 C CA . GLY B 1 139 ? -3.17 -10.531 -26.875 1 80.12 139 GLY B CA 1
ATOM 3027 C C . GLY B 1 139 ? -2.707 -11.148 -25.578 1 80.12 139 GLY B C 1
ATOM 3028 O O . GLY B 1 139 ? -1.99 -12.148 -25.578 1 80.12 139 GLY B O 1
ATOM 3029 N N . ALA B 1 140 ? -3.021 -10.555 -24.5 1 86.88 140 ALA B N 1
ATOM 3030 C CA . ALA B 1 140 ? -2.615 -11.047 -23.188 1 86.88 140 ALA B CA 1
ATOM 3031 C C . ALA B 1 140 ? -3.83 -11.422 -22.344 1 86.88 140 ALA B C 1
ATOM 3033 O O . ALA B 1 140 ? -4.945 -10.977 -22.625 1 86.88 140 ALA B O 1
ATOM 3034 N N . LYS B 1 141 ? -3.619 -12.289 -21.5 1 91.44 141 LYS B N 1
ATOM 3035 C CA . LYS B 1 141 ? -4.652 -12.578 -20.5 1 91.44 141 LYS B CA 1
ATOM 3036 C C . LYS B 1 141 ? -4.668 -11.516 -19.406 1 91.44 141 LYS B C 1
ATOM 3038 O O . LYS B 1 141 ? -3.623 -11.195 -18.844 1 91.44 141 LYS B O 1
ATOM 3043 N N . TYR B 1 142 ? -5.793 -11 -19.25 1 93.5 142 TYR B N 1
ATOM 3044 C CA . TYR B 1 142 ? -5.93 -9.914 -18.297 1 93.5 142 TYR B CA 1
ATOM 3045 C C . TYR B 1 142 ? -6.828 -10.32 -17.125 1 93.5 142 TYR B C 1
ATOM 3047 O O . TYR B 1 142 ? -8.031 -10.531 -17.312 1 93.5 142 TYR B O 1
ATOM 3055 N N . TYR B 1 143 ? -6.262 -10.461 -15.984 1 95.31 143 TYR B N 1
ATOM 3056 C CA . TYR B 1 143 ? -7 -10.812 -14.773 1 95.31 143 TYR B CA 1
ATOM 3057 C C . TYR B 1 143 ? -7.125 -9.609 -13.844 1 95.31 143 TYR B C 1
ATOM 3059 O O . TYR B 1 143 ? -6.121 -9.07 -13.375 1 95.31 143 TYR B O 1
ATOM 3067 N N . LEU B 1 144 ? -8.32 -9.156 -13.617 1 94.19 144 LEU B N 1
ATOM 3068 C CA . LEU B 1 144 ? -8.625 -8.133 -12.617 1 94.19 144 LEU B CA 1
ATOM 3069 C C . LEU B 1 144 ? -8.898 -8.766 -11.258 1 94.19 144 LEU B C 1
ATOM 3071 O O . LEU B 1 144 ? -9.922 -9.422 -11.062 1 94.19 144 LEU B O 1
ATOM 3075 N N . VAL B 1 145 ? -7.98 -8.539 -10.281 1 95.56 145 VAL B N 1
ATOM 3076 C CA . VAL B 1 145 ? -8.016 -9.273 -9.023 1 95.56 145 VAL B CA 1
ATOM 3077 C C . VAL B 1 145 ? -8.5 -8.367 -7.902 1 95.56 145 VAL B C 1
ATOM 3079 O O . VAL B 1 145 ? -7.805 -7.422 -7.516 1 95.56 145 VAL B O 1
ATOM 3082 N N . LYS B 1 146 ? -9.656 -8.633 -7.414 1 92.75 146 LYS B N 1
ATOM 3083 C CA . LYS B 1 146 ? -10.133 -8.008 -6.184 1 92.75 146 LYS B CA 1
ATOM 3084 C C . LYS B 1 146 ? -9.523 -8.68 -4.957 1 92.75 146 LYS B C 1
ATOM 3086 O O . LYS B 1 146 ? -9.969 -9.758 -4.551 1 92.75 146 LYS B O 1
ATOM 3091 N N . ASN B 1 147 ? -8.562 -8 -4.363 1 93.5 147 ASN B N 1
ATOM 3092 C CA . ASN B 1 147 ? -7.891 -8.578 -3.201 1 93.5 147 ASN B CA 1
ATOM 3093 C C . ASN B 1 147 ? -8.344 -7.914 -1.904 1 93.5 147 ASN B C 1
ATOM 3095 O O . ASN B 1 147 ? -8.125 -6.719 -1.704 1 93.5 147 ASN B O 1
ATOM 3099 N N . PHE B 1 148 ? -8.977 -8.719 -1.034 1 91.44 148 PHE B N 1
ATOM 3100 C CA . PHE B 1 148 ? -9.469 -8.18 0.23 1 91.44 148 PHE B CA 1
ATOM 3101 C C . PHE B 1 148 ? -8.375 -8.211 1.294 1 91.44 148 PHE B C 1
ATOM 3103 O O . PHE B 1 148 ? -7.961 -9.289 1.733 1 91.44 148 PHE B O 1
ATOM 3110 N N . ILE B 1 149 ? -7.945 -7.027 1.646 1 88.12 149 ILE B N 1
ATOM 3111 C CA . ILE B 1 149 ? -6.961 -6.914 2.717 1 88.12 149 ILE B CA 1
ATOM 3112 C C . ILE B 1 149 ? -7.645 -6.434 3.996 1 88.12 149 ILE B C 1
ATOM 3114 O O . ILE B 1 149 ? -7.016 -6.363 5.055 1 88.12 149 ILE B O 1
ATOM 3118 N N . ASN B 1 150 ? -8.859 -5.988 3.855 1 87.44 150 ASN B N 1
ATOM 3119 C CA . ASN B 1 150 ? -9.75 -5.574 4.93 1 87.44 150 ASN B CA 1
ATOM 3120 C C . ASN B 1 150 ? -11.211 -5.84 4.582 1 87.44 150 ASN B C 1
ATOM 3122 O O . ASN B 1 150 ? -11.5 -6.602 3.658 1 87.44 150 ASN B O 1
ATOM 3126 N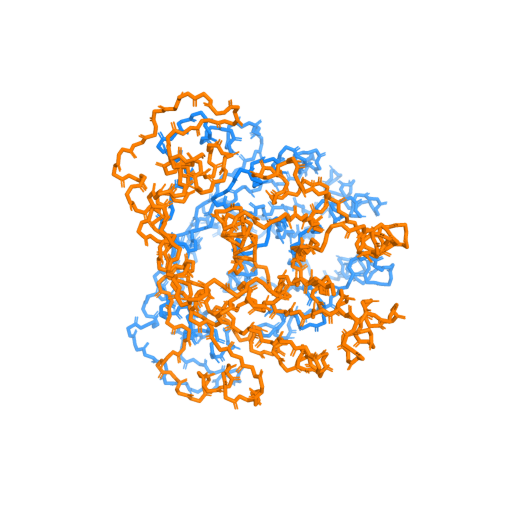 N . ASN B 1 151 ? -12.07 -5.254 5.363 1 85.81 151 ASN B N 1
ATOM 3127 C CA . ASN B 1 151 ? -13.484 -5.578 5.191 1 85.81 151 ASN B CA 1
ATOM 3128 C C . ASN B 1 151 ? -14.18 -4.582 4.27 1 85.81 151 ASN B C 1
ATOM 3130 O O . ASN B 1 151 ? -15.367 -4.301 4.434 1 85.81 151 ASN B O 1
ATOM 3134 N N . THR B 1 152 ? -13.5 -4.035 3.342 1 84.88 152 THR B N 1
ATOM 3135 C CA . THR B 1 152 ? -14.086 -3.145 2.348 1 84.88 152 THR B CA 1
ATOM 3136 C C . THR B 1 152 ? -15.055 -3.902 1.447 1 84.88 152 THR B C 1
ATOM 3138 O O . THR B 1 152 ? -15.047 -5.137 1.409 1 84.88 152 THR B O 1
ATOM 3141 N N . SER B 1 153 ? -15.867 -3.166 0.724 1 83.06 153 SER B N 1
ATOM 3142 C CA . SER B 1 153 ? -16.844 -3.799 -0.147 1 83.06 153 SER B CA 1
ATOM 3143 C C . SER B 1 153 ? -16.516 -3.57 -1.617 1 83.06 153 SER B C 1
ATOM 3145 O O . SER B 1 153 ? -17.219 -4.051 -2.504 1 83.06 153 SER B O 1
ATOM 3147 N N . PHE B 1 154 ? -15.445 -2.791 -1.854 1 85.81 154 PHE B N 1
ATOM 3148 C CA . PHE B 1 154 ? -15.094 -2.41 -3.217 1 85.81 154 PHE B CA 1
ATOM 3149 C C . PHE B 1 154 ? -16.25 -1.69 -3.891 1 85.81 154 PHE B C 1
ATOM 3151 O O . PHE B 1 154 ? -16.578 -1.964 -5.051 1 85.81 154 PHE B O 1
ATOM 3158 N N . PHE B 1 155 ? -16.969 -0.893 -3.191 1 81.06 155 PHE B N 1
ATOM 3159 C CA . PHE B 1 155 ? -18.016 0.018 -3.645 1 81.06 155 PHE B CA 1
ATOM 3160 C C . PHE B 1 155 ? -19.234 -0.756 -4.145 1 81.06 155 PHE B C 1
ATOM 3162 O O . PHE B 1 155 ? -19.953 -0.29 -5.031 1 81.06 155 PHE B O 1
ATOM 3169 N N . GLU B 1 156 ? -19.422 -1.88 -3.725 1 83.69 156 GLU B N 1
ATOM 3170 C CA . GLU B 1 156 ? -20.578 -2.664 -4.133 1 83.69 156 GLU B CA 1
ATOM 3171 C C . GLU B 1 156 ? -21.875 -1.89 -3.906 1 83.69 156 GLU B C 1
ATOM 3173 O O . GLU B 1 156 ? -22.859 -2.104 -4.613 1 83.69 156 GLU B O 1
ATOM 3178 N N . TRP B 1 157 ? -21.844 -0.996 -2.932 1 81.88 157 TRP B N 1
ATOM 3179 C CA . TRP B 1 157 ? -23 -0.188 -2.582 1 81.88 157 TRP B CA 1
ATOM 3180 C C . TRP B 1 157 ? -23.25 0.888 -3.633 1 81.88 157 TRP B C 1
ATOM 3182 O O . TRP B 1 157 ? -24.328 1.495 -3.664 1 81.88 157 TRP B O 1
ATOM 3192 N N . ASP B 1 158 ? -22.344 1.161 -4.453 1 84.81 158 ASP B N 1
ATOM 3193 C CA . ASP B 1 158 ? -22.453 2.084 -5.578 1 84.81 158 ASP B CA 1
ATOM 3194 C C . ASP B 1 158 ? -22.25 1.356 -6.906 1 84.81 158 ASP B C 1
ATOM 3196 O O . ASP B 1 158 ? -21.125 1.251 -7.406 1 84.81 158 ASP B O 1
ATOM 3200 N N . GLN B 1 159 ? -23.312 1.085 -7.539 1 82.44 159 GLN B N 1
ATOM 3201 C CA . GLN B 1 159 ? -23.297 0.217 -8.711 1 82.44 159 GLN B CA 1
ATOM 3202 C C . GLN B 1 159 ? -22.5 0.852 -9.859 1 82.44 159 GLN B C 1
ATOM 3204 O O . GLN B 1 159 ? -21.812 0.156 -10.609 1 82.44 159 GLN B O 1
ATOM 3209 N N . ALA B 1 160 ? -22.656 2.1 -9.953 1 82.38 160 ALA B N 1
ATOM 3210 C CA . ALA B 1 160 ? -21.953 2.789 -11.031 1 82.38 160 ALA B CA 1
ATOM 3211 C C . ALA B 1 160 ? -20.438 2.652 -10.875 1 82.38 160 ALA B C 1
ATOM 3213 O O . ALA B 1 160 ? -19.734 2.303 -11.828 1 82.38 160 ALA B O 1
ATOM 3214 N N . THR B 1 161 ? -20 2.893 -9.742 1 81.06 161 THR B N 1
ATOM 3215 C CA . THR B 1 161 ? -18.562 2.779 -9.461 1 81.06 161 THR B CA 1
ATOM 3216 C C . THR B 1 161 ? -18.109 1.327 -9.57 1 81.06 161 THR B C 1
ATOM 3218 O O . THR B 1 161 ? -17.062 1.043 -10.156 1 81.06 161 THR B O 1
ATOM 3221 N N . TYR B 1 162 ? -18.906 0.487 -9.055 1 79.19 162 TYR B N 1
ATOM 3222 C CA . TYR B 1 162 ? -18.578 -0.935 -9.102 1 79.19 162 TYR B CA 1
ATOM 3223 C C . TYR B 1 162 ? -18.438 -1.419 -10.539 1 79.19 162 TYR B C 1
ATOM 3225 O O . TYR B 1 162 ? -17.484 -2.123 -10.875 1 79.19 162 TYR B O 1
ATOM 3233 N N . ASN B 1 163 ? -19.297 -1.006 -11.367 1 80.62 163 ASN B N 1
ATOM 3234 C CA . ASN B 1 163 ? -19.312 -1.435 -12.758 1 80.62 163 ASN B CA 1
ATOM 3235 C C . ASN B 1 163 ? -18.109 -0.894 -13.531 1 80.62 163 ASN B C 1
ATOM 3237 O O . ASN B 1 163 ? -17.672 -1.508 -14.5 1 80.62 163 ASN B O 1
ATOM 3241 N N . SER B 1 164 ? -17.656 0.186 -13.062 1 77.5 164 SER B N 1
ATOM 3242 C CA . SER B 1 164 ? -16.5 0.78 -13.719 1 77.5 164 SER B CA 1
ATOM 3243 C C . SER B 1 164 ? -15.258 -0.077 -13.516 1 77.5 164 SER B C 1
ATOM 3245 O O . SER B 1 164 ? -14.32 -0.019 -14.32 1 77.5 164 SER B O 1
ATOM 3247 N N . TYR B 1 165 ? -15.195 -0.835 -12.461 1 71.94 165 TYR B N 1
ATOM 3248 C CA . TYR B 1 165 ? -14.086 -1.747 -12.195 1 71.94 165 TYR B CA 1
ATOM 3249 C C . TYR B 1 165 ? -14.102 -2.918 -13.172 1 71.94 165 TYR B C 1
ATOM 3251 O O . TYR B 1 165 ? -13.07 -3.264 -13.75 1 71.94 165 TYR B O 1
ATOM 3259 N N . PHE B 1 166 ? -15.234 -3.479 -13.508 1 72.38 166 PHE B N 1
ATOM 3260 C CA . PHE B 1 166 ? -15.219 -4.832 -14.047 1 72.38 166 PHE B CA 1
ATOM 3261 C C . PHE B 1 166 ? -15.914 -4.891 -15.398 1 72.38 166 PHE B C 1
ATOM 3263 O O . PHE B 1 166 ? -15.688 -5.812 -16.188 1 72.38 166 PHE B O 1
ATOM 3270 N N . HIS B 1 167 ? -16.641 -4 -15.75 1 72.88 167 HIS B N 1
ATOM 3271 C CA . HIS B 1 167 ? -17.453 -4.188 -16.953 1 72.88 167 HIS B CA 1
ATOM 3272 C C . HIS B 1 167 ? -16.906 -3.357 -18.109 1 72.88 167 HIS B C 1
ATOM 3274 O O . HIS B 1 167 ? -17.375 -3.486 -19.25 1 72.88 167 HIS B O 1
ATOM 3280 N N . ARG B 1 168 ? -15.844 -2.77 -17.812 1 66.81 168 ARG B N 1
ATOM 3281 C CA . ARG B 1 168 ? -15.383 -1.893 -18.891 1 66.81 168 ARG B CA 1
ATOM 3282 C C . ARG B 1 168 ? -14.398 -2.617 -19.812 1 66.81 168 ARG B C 1
ATOM 3284 O O . ARG B 1 168 ? -14.242 -2.246 -20.969 1 66.81 168 ARG B O 1
ATOM 3291 N N . ILE B 1 169 ? -13.945 -3.646 -19.266 1 75.5 169 ILE B N 1
ATOM 3292 C CA . ILE B 1 169 ? -12.875 -4.238 -20.078 1 75.5 169 ILE B CA 1
ATOM 3293 C C . ILE B 1 169 ? -13.32 -5.605 -20.594 1 75.5 169 ILE B C 1
ATOM 3295 O O . ILE B 1 169 ? -13.453 -6.559 -19.812 1 75.5 169 ILE B O 1
ATOM 3299 N N . LYS B 1 170 ? -13.672 -5.707 -21.781 1 70.38 170 LYS B N 1
ATOM 3300 C CA . LYS B 1 170 ? -14.297 -6.855 -22.438 1 70.38 170 LYS B CA 1
ATOM 3301 C C . LYS B 1 170 ? -13.5 -8.133 -22.188 1 70.38 170 LYS B C 1
ATOM 3303 O O . LYS B 1 170 ? -14.078 -9.18 -21.891 1 70.38 170 LYS B O 1
ATOM 3308 N N . ASP B 1 171 ? -12.227 -8.141 -22.234 1 79.44 171 ASP B N 1
ATOM 3309 C CA . ASP B 1 171 ? -11.492 -9.406 -22.188 1 79.44 171 ASP B CA 1
ATOM 3310 C C . ASP B 1 171 ? -10.758 -9.562 -20.859 1 79.44 171 ASP B C 1
ATOM 3312 O O . ASP B 1 171 ? -9.852 -10.391 -20.75 1 79.44 171 ASP B O 1
ATOM 3316 N N . ALA B 1 172 ? -11.328 -8.938 -19.969 1 89.19 172 ALA B N 1
ATOM 3317 C CA . ALA B 1 172 ? -10.734 -9.117 -18.656 1 89.19 172 ALA B CA 1
ATOM 3318 C C . ALA B 1 172 ? -11.531 -10.117 -17.812 1 89.19 172 ALA B C 1
ATOM 3320 O O . ALA B 1 172 ? -12.75 -10.203 -17.938 1 89.19 172 ALA B O 1
ATOM 3321 N N . THR B 1 173 ? -10.867 -10.984 -17.109 1 92.56 173 THR B N 1
ATOM 3322 C CA . THR B 1 173 ? -11.492 -11.922 -16.172 1 92.56 173 THR B CA 1
ATOM 3323 C C . THR B 1 173 ? -11.32 -11.461 -14.734 1 92.56 173 THR B C 1
ATOM 3325 O O . THR B 1 173 ? -10.219 -11.086 -14.328 1 92.56 173 THR B O 1
ATOM 3328 N N . GLU B 1 174 ? -12.375 -11.516 -14.008 1 92.12 174 GLU B N 1
ATOM 3329 C CA . GLU B 1 174 ? -12.328 -11.07 -12.625 1 92.12 174 GLU B CA 1
ATOM 3330 C C . GLU B 1 174 ? -12 -12.227 -11.68 1 92.12 174 GLU B C 1
ATOM 3332 O O . GLU B 1 174 ? -12.523 -13.336 -11.844 1 92.12 174 GLU B O 1
ATOM 3337 N N . LEU B 1 175 ? -11.133 -11.984 -10.727 1 95.19 175 LEU B N 1
ATOM 3338 C CA . LEU B 1 175 ? -10.828 -12.898 -9.625 1 95.19 175 LEU B CA 1
ATOM 3339 C C . LEU B 1 175 ? -11.07 -12.227 -8.281 1 95.19 175 LEU B C 1
ATOM 3341 O O . LEU B 1 175 ? -10.898 -11.008 -8.148 1 95.19 175 LEU B O 1
ATOM 3345 N N . THR B 1 176 ? -11.469 -13.039 -7.297 1 94.75 176 THR B N 1
ATOM 3346 C CA . THR B 1 176 ? -11.641 -12.547 -5.938 1 94.75 176 THR B CA 1
ATOM 3347 C C . THR B 1 176 ? -10.773 -13.336 -4.961 1 94.75 176 THR B C 1
ATOM 3349 O O . THR B 1 176 ? -10.836 -14.57 -4.926 1 94.75 176 THR B O 1
ATOM 3352 N N . ILE B 1 177 ? -9.992 -12.641 -4.246 1 96.75 177 ILE B N 1
ATOM 3353 C CA . ILE B 1 177 ? -9.195 -13.227 -3.172 1 96.75 177 ILE B CA 1
ATOM 3354 C C . ILE B 1 177 ? -9.719 -12.742 -1.821 1 96.75 177 ILE B C 1
ATOM 3356 O O . ILE B 1 177 ? -9.656 -11.555 -1.511 1 96.75 177 ILE B O 1
ATOM 3360 N N . PRO B 1 178 ? -10.227 -13.672 -1.075 1 96.25 178 PRO B N 1
ATOM 3361 C CA . PRO B 1 178 ? -10.812 -13.258 0.2 1 96.25 178 PRO B CA 1
ATOM 3362 C C . PRO B 1 178 ? -9.773 -12.773 1.204 1 96.25 178 PRO B C 1
ATOM 3364 O O . PRO B 1 178 ? -8.57 -12.992 1.011 1 96.25 178 PRO B O 1
ATOM 3367 N N . LYS B 1 179 ? -10.258 -12.18 2.207 1 95.25 179 LYS B N 1
ATOM 3368 C CA . LYS B 1 179 ? -9.391 -11.664 3.266 1 95.25 179 LYS B CA 1
ATOM 3369 C C . LYS B 1 179 ? -8.867 -12.797 4.145 1 95.25 179 LYS B C 1
ATOM 3371 O O . LYS B 1 179 ? -9.625 -13.688 4.535 1 95.25 179 LYS B O 1
ATOM 3376 N N . LEU B 1 180 ? -7.617 -12.797 4.391 1 96.31 180 LEU B N 1
ATOM 3377 C CA . LEU B 1 180 ? -7.023 -13.695 5.383 1 96.31 180 LEU B CA 1
ATOM 3378 C C . LEU B 1 180 ? -7.109 -13.094 6.781 1 96.31 180 LEU B C 1
ATOM 3380 O O . LEU B 1 180 ? -6.949 -11.883 6.949 1 96.31 180 LEU B O 1
ATOM 3384 N N . ASN B 1 181 ? -7.371 -14.023 7.695 1 94.12 181 ASN B N 1
ATOM 3385 C CA . ASN B 1 181 ? -7.34 -13.578 9.086 1 94.12 181 ASN B CA 1
ATOM 3386 C C . ASN B 1 181 ? -6.074 -12.781 9.391 1 94.12 181 ASN B C 1
ATOM 3388 O O . ASN B 1 181 ? -4.969 -13.203 9.039 1 94.12 181 ASN B O 1
ATOM 3392 N N . GLU B 1 182 ? -6.184 -11.656 10.094 1 91 182 GLU B N 1
ATOM 3393 C CA . GLU B 1 182 ? -5.078 -10.727 10.281 1 91 182 GLU B CA 1
ATOM 3394 C C . GLU B 1 182 ? -3.988 -11.336 11.164 1 91 182 GLU B C 1
ATOM 3396 O O . GLU B 1 182 ? -2.797 -11.156 10.898 1 91 182 GLU B O 1
ATOM 3401 N N . MET B 1 183 ? -4.449 -11.945 12.18 1 88.44 183 MET B N 1
ATOM 3402 C CA . MET B 1 183 ? -3.459 -12.57 13.055 1 88.44 183 MET B CA 1
ATOM 3403 C C . MET B 1 183 ? -2.693 -13.664 12.32 1 88.44 183 MET B C 1
ATOM 3405 O O . MET B 1 183 ? -1.48 -13.797 12.492 1 88.44 183 MET B O 1
ATOM 3409 N N . ALA B 1 184 ? -3.41 -14.469 11.57 1 94.44 184 ALA B N 1
ATOM 3410 C CA . ALA B 1 184 ? -2.756 -15.484 10.758 1 94.44 184 ALA B CA 1
ATOM 3411 C C . ALA B 1 184 ? -1.741 -14.859 9.805 1 94.44 184 ALA B C 1
ATOM 3413 O O . ALA B 1 184 ? -0.613 -15.344 9.688 1 94.44 184 ALA B O 1
ATOM 3414 N N . TYR B 1 185 ? -2.129 -13.781 9.195 1 94.44 185 TYR B N 1
ATOM 3415 C CA . TYR B 1 185 ? -1.226 -13.109 8.266 1 94.44 185 TYR B CA 1
ATOM 3416 C C . TYR B 1 185 ? 0.032 -12.633 8.984 1 94.44 185 TYR B C 1
ATOM 3418 O O . TYR B 1 185 ? 1.142 -12.773 8.469 1 94.44 185 TYR B O 1
ATOM 3426 N N . GLU B 1 186 ? -0.113 -12.062 10.125 1 90.12 186 GLU B N 1
ATOM 3427 C CA . GLU B 1 186 ? 1.021 -11.562 10.898 1 90.12 186 GLU B CA 1
ATOM 3428 C C . GLU B 1 186 ? 1.974 -12.695 11.273 1 90.12 186 GLU B C 1
ATOM 3430 O O . GLU B 1 186 ? 3.193 -12.523 11.258 1 90.12 186 GLU B O 1
ATOM 3435 N N . GLN B 1 187 ? 1.378 -13.812 11.609 1 91.81 187 GLN B N 1
ATOM 3436 C CA . GLN B 1 187 ? 2.223 -14.938 12 1 91.81 187 GLN B CA 1
ATOM 3437 C C . GLN B 1 187 ? 3.012 -15.477 10.805 1 91.81 187 GLN B C 1
ATOM 3439 O O . GLN B 1 187 ? 4.18 -15.836 10.945 1 91.81 187 GLN B O 1
ATOM 3444 N N . VAL B 1 188 ? 2.359 -15.523 9.711 1 94.38 188 VAL B N 1
ATOM 3445 C CA . VAL B 1 188 ? 3.078 -15.953 8.516 1 94.38 188 VAL B CA 1
ATOM 3446 C C . VAL B 1 188 ? 4.195 -14.961 8.203 1 94.38 188 VAL B C 1
ATOM 3448 O O . VAL B 1 188 ? 5.305 -15.359 7.84 1 94.38 188 VAL B O 1
ATOM 3451 N N . GLU B 1 189 ? 3.914 -13.68 8.344 1 90.81 189 GLU B N 1
ATOM 3452 C CA . GLU B 1 189 ? 4.895 -12.633 8.094 1 90.81 189 GLU B CA 1
ATOM 3453 C C . GLU B 1 189 ? 6.145 -12.828 8.945 1 90.81 189 GLU B C 1
ATOM 3455 O O . GLU B 1 189 ? 7.266 -12.711 8.453 1 90.81 189 GLU B O 1
ATOM 3460 N N . VAL B 1 190 ? 5.934 -13.156 10.148 1 88.06 190 VAL B N 1
ATOM 3461 C CA . VAL B 1 190 ? 7.047 -13.281 11.086 1 88.06 190 VAL B CA 1
ATOM 3462 C C . VAL B 1 190 ? 7.82 -14.562 10.805 1 88.06 190 VAL B C 1
ATOM 3464 O O . VAL B 1 190 ? 9.047 -14.609 10.961 1 88.06 190 VAL B O 1
ATOM 3467 N N . SER B 1 191 ? 7.188 -15.562 10.336 1 92 191 SER B N 1
ATOM 3468 C CA . SER B 1 191 ? 7.824 -16.859 10.117 1 92 191 SER B CA 1
ATOM 3469 C C . SER B 1 191 ? 8.758 -16.812 8.914 1 92 191 SER B C 1
ATOM 3471 O O . SER B 1 191 ? 9.641 -17.656 8.773 1 92 191 SER B O 1
ATOM 3473 N N . SER B 1 192 ? 8.422 -15.953 7.938 1 92.31 192 SER B N 1
ATOM 3474 C CA . SER B 1 192 ? 9.219 -15.734 6.738 1 92.31 192 SER B CA 1
ATOM 3475 C C . SER B 1 192 ? 9.273 -16.984 5.871 1 92.31 192 SER B C 1
ATOM 3477 O O . SER B 1 192 ? 10.297 -17.281 5.258 1 92.31 192 SER B O 1
ATOM 3479 N N . VAL B 1 193 ? 8.25 -17.797 5.898 1 96.5 193 VAL B N 1
ATOM 3480 C CA . VAL B 1 193 ? 8.141 -18.969 5.039 1 96.5 193 VAL B CA 1
ATOM 3481 C C . VAL B 1 193 ? 6.949 -18.812 4.098 1 96.5 193 VAL B C 1
ATOM 3483 O O . VAL B 1 193 ? 6.039 -18.031 4.367 1 96.5 193 VAL B O 1
ATOM 3486 N N . PRO B 1 194 ? 6.945 -19.531 2.975 1 97.75 194 PRO B N 1
ATOM 3487 C CA . PRO B 1 194 ? 5.754 -19.547 2.123 1 97.75 194 PRO B CA 1
ATOM 3488 C C . PRO B 1 194 ? 4.5 -20 2.867 1 97.75 194 PRO B C 1
ATOM 3490 O O . PRO B 1 194 ? 4.602 -20.641 3.92 1 97.75 194 PRO B O 1
ATOM 3493 N N . PHE B 1 195 ? 3.311 -19.625 2.355 1 98.12 195 PHE B N 1
ATOM 3494 C CA . PHE B 1 195 ? 2.057 -20.016 2.984 1 98.12 195 PHE B CA 1
ATOM 3495 C C . PHE B 1 195 ? 1.974 -21.531 3.131 1 98.12 195 PHE B C 1
ATOM 3497 O O . PHE B 1 195 ? 1.547 -22.047 4.168 1 98.12 195 PHE B O 1
ATOM 3504 N N . LEU B 1 196 ? 2.359 -22.281 2.082 1 96.62 196 LEU B N 1
ATOM 3505 C CA . LEU B 1 196 ? 2.293 -23.734 2.07 1 96.62 196 LEU B CA 1
ATOM 3506 C C . LEU B 1 196 ? 3.152 -24.328 3.182 1 96.62 196 LEU B C 1
ATOM 3508 O O . LEU B 1 196 ? 2.74 -25.281 3.85 1 96.62 196 LEU B O 1
ATOM 3512 N N . LYS B 1 197 ? 4.281 -23.797 3.332 1 96.44 197 LYS B N 1
ATOM 3513 C CA . LYS B 1 197 ? 5.184 -24.297 4.367 1 96.44 197 LYS B CA 1
ATOM 3514 C C . LYS B 1 197 ? 4.641 -24 5.762 1 96.44 197 LYS B C 1
ATOM 3516 O O . LYS B 1 197 ? 4.797 -24.812 6.68 1 96.44 197 LYS B O 1
ATOM 3521 N N . PHE B 1 198 ? 4.043 -22.812 5.906 1 97.88 198 PHE B N 1
ATOM 3522 C CA . PHE B 1 198 ? 3.398 -22.469 7.168 1 97.88 198 PHE B CA 1
ATOM 3523 C C . PHE B 1 198 ? 2.301 -23.484 7.5 1 97.88 198 PHE B C 1
ATOM 3525 O O . PHE B 1 198 ? 2.219 -23.969 8.633 1 97.88 198 PHE B O 1
ATOM 3532 N N . VAL B 1 199 ? 1.526 -23.812 6.551 1 97.25 199 VAL B N 1
ATOM 3533 C CA . VAL B 1 199 ? 0.435 -24.766 6.719 1 97.25 199 VAL B CA 1
ATOM 3534 C C . VAL B 1 199 ? 0.998 -26.141 7.09 1 97.25 199 VAL B C 1
ATOM 3536 O O . VAL B 1 199 ? 0.432 -26.844 7.934 1 97.25 199 VAL B O 1
ATOM 3539 N N . ALA B 1 200 ? 2.123 -26.469 6.547 1 97 200 ALA B N 1
ATOM 3540 C CA . ALA B 1 200 ? 2.752 -27.766 6.77 1 97 200 ALA B CA 1
ATOM 3541 C C . ALA B 1 200 ? 3.514 -27.781 8.094 1 97 200 ALA B C 1
ATOM 3543 O O . ALA B 1 200 ? 4.078 -28.812 8.469 1 97 200 ALA B O 1
ATOM 3544 N N . ASN B 1 201 ? 3.582 -26.719 8.734 1 97.44 201 ASN B N 1
ATOM 3545 C CA . ASN B 1 201 ? 4.27 -26.578 10.016 1 97.44 201 ASN B CA 1
ATOM 3546 C C . ASN B 1 201 ? 5.77 -26.812 9.875 1 97.44 201 ASN B C 1
ATOM 3548 O O . ASN B 1 201 ? 6.352 -27.594 10.633 1 97.44 201 ASN B O 1
ATOM 3552 N N . LYS B 1 202 ? 6.301 -26.156 8.867 1 97.19 202 LYS B N 1
ATOM 3553 C CA . LYS B 1 202 ? 7.727 -26.281 8.586 1 97.19 202 LYS B CA 1
ATOM 3554 C C . LYS B 1 202 ? 8.414 -24.922 8.586 1 97.19 202 LYS B C 1
ATOM 3556 O O . LYS B 1 202 ? 7.809 -23.922 8.211 1 97.19 202 LYS B O 1
ATOM 3561 N N . GLY B 1 203 ? 9.656 -24.953 8.938 1 95.62 203 GLY B N 1
ATOM 3562 C CA . GLY B 1 203 ? 10.469 -23.75 8.93 1 95.62 203 GLY B CA 1
ATOM 3563 C C . GLY B 1 203 ? 11.164 -23.516 7.605 1 95.62 203 GLY B C 1
ATOM 3564 O O . GLY B 1 203 ? 10.82 -24.125 6.594 1 95.62 203 GLY B O 1
ATOM 3565 N N . VAL B 1 204 ? 12.078 -22.594 7.598 1 93.12 204 VAL B N 1
ATOM 3566 C CA . VAL B 1 204 ? 12.75 -22.094 6.402 1 93.12 204 VAL B CA 1
ATOM 3567 C C . VAL B 1 204 ? 13.539 -23.234 5.742 1 93.12 204 VAL B C 1
ATOM 3569 O O . VAL B 1 204 ? 13.531 -23.359 4.516 1 93.12 204 VAL B O 1
ATOM 3572 N N . GLN B 1 205 ? 14.086 -24.125 6.578 1 94.12 205 GLN B N 1
ATOM 3573 C CA . GLN B 1 205 ? 14.875 -25.234 6.059 1 94.12 205 GLN B CA 1
ATOM 3574 C C . GLN B 1 205 ? 14.102 -26.547 6.164 1 94.12 205 GLN B C 1
ATOM 3576 O O . GLN B 1 205 ? 14.703 -27.625 6.309 1 94.12 205 GLN B O 1
ATOM 3581 N N . ASP B 1 206 ? 12.867 -26.469 6.277 1 93.62 206 ASP B N 1
ATOM 3582 C CA . ASP B 1 206 ? 11.969 -27.625 6.32 1 93.62 206 ASP B CA 1
ATOM 3583 C C . ASP B 1 206 ? 12.062 -28.328 7.668 1 93.62 206 ASP B C 1
ATOM 3585 O O . ASP B 1 206 ? 11.641 -29.484 7.797 1 93.62 206 ASP B O 1
ATOM 3589 N N . GLU B 1 207 ? 12.648 -27.703 8.609 1 96.25 207 GLU B N 1
ATOM 3590 C CA . GLU B 1 207 ? 12.617 -28.266 9.961 1 96.25 207 GLU B CA 1
ATOM 3591 C C . GLU B 1 207 ? 11.219 -28.141 10.57 1 96.25 207 GLU B C 1
ATOM 3593 O O . GLU B 1 207 ? 10.438 -27.266 10.188 1 96.25 207 GLU B O 1
ATOM 3598 N N . PRO B 1 208 ? 10.969 -29.047 11.445 1 95.75 208 PRO B N 1
ATOM 3599 C CA . PRO B 1 208 ? 9.664 -28.922 12.102 1 95.75 208 PRO B CA 1
ATOM 3600 C C . PRO B 1 208 ? 9.5 -27.594 12.836 1 95.75 208 PRO B C 1
ATOM 3602 O O . PRO B 1 208 ? 10.43 -27.125 13.5 1 95.75 208 PRO B O 1
ATOM 3605 N N . ALA B 1 209 ? 8.344 -26.953 12.664 1 96.25 209 ALA B N 1
ATOM 3606 C CA . ALA B 1 209 ? 7.992 -25.719 13.344 1 96.25 209 ALA B CA 1
ATOM 3607 C C . ALA B 1 209 ? 6.91 -25.953 14.391 1 96.25 209 ALA B C 1
ATOM 3609 O O . ALA B 1 209 ? 6.598 -27.094 14.727 1 96.25 209 ALA B O 1
ATOM 3610 N N . ASN B 1 210 ? 6.52 -24.906 15.125 1 95.31 210 ASN B N 1
ATOM 3611 C CA . ASN B 1 210 ? 5.473 -24.969 16.141 1 95.31 210 ASN B CA 1
ATOM 3612 C C . ASN B 1 210 ? 4.453 -23.844 15.961 1 95.31 210 ASN B C 1
ATOM 3614 O O . ASN B 1 210 ? 4.164 -23.109 16.906 1 95.31 210 ASN B O 1
ATOM 3618 N N . TYR B 1 211 ? 4.016 -23.797 14.75 1 95.31 211 TYR B N 1
ATOM 3619 C CA . TYR B 1 211 ? 2.994 -22.797 14.477 1 95.31 211 TYR B CA 1
ATOM 3620 C C . TYR B 1 211 ? 1.657 -23.188 15.086 1 95.31 211 TYR B C 1
ATOM 3622 O O . TYR B 1 211 ? 1.368 -24.391 15.234 1 95.31 211 TYR B O 1
ATOM 3630 N N . SER B 1 212 ? 0.799 -22.281 15.445 1 94.62 212 SER B N 1
ATOM 3631 C CA . SER B 1 212 ? -0.524 -22.516 16.016 1 94.62 212 SER B CA 1
ATOM 3632 C C . SER B 1 212 ? -1.393 -23.344 15.062 1 94.62 212 SER B C 1
ATOM 3634 O O . SER B 1 212 ? -1.524 -23 13.883 1 94.62 212 SER B O 1
ATOM 3636 N N . PHE B 1 213 ? -2.035 -24.469 15.578 1 94.94 213 PHE B N 1
ATOM 3637 C CA . PHE B 1 213 ? -2.92 -25.312 14.797 1 94.94 213 PHE B CA 1
ATOM 3638 C C . PHE B 1 213 ? -4.066 -24.516 14.203 1 94.94 213 PHE B C 1
ATOM 3640 O O . PHE B 1 213 ? -4.422 -24.688 13.031 1 94.94 213 PHE B O 1
ATOM 3647 N N . VAL B 1 214 ? -4.594 -23.578 15.008 1 95.75 214 VAL B N 1
ATOM 3648 C CA . VAL B 1 214 ? -5.734 -22.766 14.609 1 95.75 214 VAL B CA 1
ATOM 3649 C C . VAL B 1 214 ? -5.328 -21.828 13.477 1 95.75 214 VAL B C 1
ATOM 3651 O O . VAL B 1 214 ? -6.027 -21.719 12.469 1 95.75 214 VAL B O 1
ATOM 3654 N N . LEU B 1 215 ? -4.234 -21.156 13.578 1 95.75 215 LEU B N 1
ATOM 3655 C CA . LEU B 1 215 ? -3.777 -20.188 12.578 1 95.75 215 LEU B CA 1
ATOM 3656 C C . LEU B 1 215 ? -3.398 -20.891 11.281 1 95.75 215 LEU B C 1
ATOM 3658 O O . LEU B 1 215 ? -3.635 -20.359 10.195 1 95.75 215 LEU B O 1
ATOM 3662 N N . ARG B 1 216 ? -2.785 -22.094 11.398 1 97.19 216 ARG B N 1
ATOM 3663 C CA . ARG B 1 216 ? -2.533 -22.891 10.195 1 97.19 216 ARG B CA 1
ATOM 3664 C C . ARG B 1 216 ? -3.836 -23.25 9.484 1 97.19 216 ARG B C 1
ATOM 3666 O O . ARG B 1 216 ? -3.889 -23.281 8.258 1 97.19 216 ARG B O 1
ATOM 3673 N N . GLY B 1 217 ? -4.883 -23.516 10.242 1 97 217 GLY B N 1
ATOM 3674 C CA . GLY B 1 217 ? -6.191 -23.781 9.672 1 97 217 GLY B CA 1
ATOM 3675 C C . GLY B 1 217 ? -6.758 -22.609 8.891 1 97 217 GLY B C 1
ATOM 3676 O O . GLY B 1 217 ? -7.312 -22.781 7.809 1 97 217 GLY B O 1
ATOM 3677 N N . TYR B 1 218 ? -6.625 -21.391 9.453 1 96.56 218 TYR B N 1
ATOM 3678 C CA . TYR B 1 218 ? -7.062 -20.188 8.766 1 96.56 218 TYR B CA 1
ATOM 3679 C C . TYR B 1 218 ? -6.336 -20.031 7.434 1 96.56 218 TYR B C 1
ATOM 3681 O O . TYR B 1 218 ? -6.961 -19.75 6.41 1 96.56 218 TYR B O 1
ATOM 3689 N N . VAL B 1 219 ? -5.02 -20.25 7.438 1 97.94 219 VAL B N 1
ATOM 3690 C CA . VAL B 1 219 ? -4.211 -20.062 6.238 1 97.94 219 VAL B CA 1
ATOM 3691 C C . VAL B 1 219 ? -4.57 -21.141 5.211 1 97.94 219 VAL B C 1
ATOM 3693 O O . VAL B 1 219 ? -4.699 -20.859 4.02 1 97.94 219 VAL B O 1
ATOM 3696 N N . ARG B 1 220 ? -4.727 -22.359 5.629 1 97.56 220 ARG B N 1
ATOM 3697 C CA . ARG B 1 220 ? -5.09 -23.469 4.742 1 97.56 220 ARG B CA 1
ATOM 3698 C C . ARG B 1 220 ? -6.414 -23.188 4.039 1 97.56 220 ARG B C 1
ATOM 3700 O O . ARG B 1 220 ? -6.527 -23.375 2.826 1 97.56 220 ARG B O 1
ATOM 3707 N N . HIS B 1 221 ? -7.398 -22.828 4.828 1 97.31 221 HIS B N 1
ATOM 3708 C CA . HIS B 1 221 ? -8.719 -22.547 4.281 1 97.31 221 HIS B CA 1
ATOM 3709 C C . HIS B 1 221 ? -8.672 -21.391 3.293 1 97.31 221 HIS B C 1
ATOM 3711 O O . HIS B 1 221 ? -9.266 -21.453 2.217 1 97.31 221 HIS B O 1
ATOM 3717 N N . TRP B 1 222 ? -8.016 -20.328 3.662 1 98.25 222 TRP B N 1
ATOM 3718 C CA . TRP B 1 222 ? -7.855 -19.172 2.795 1 98.25 222 TRP B CA 1
ATOM 3719 C C . TRP B 1 222 ? -7.164 -19.562 1.49 1 98.25 222 TRP B C 1
ATOM 3721 O O . TRP B 1 222 ? -7.637 -19.203 0.405 1 98.25 222 TRP B O 1
ATOM 3731 N N . LEU B 1 223 ? -6.031 -20.281 1.625 1 97.94 223 LEU B N 1
ATOM 3732 C CA . LEU B 1 223 ? -5.262 -20.688 0.453 1 97.94 223 LEU B CA 1
ATOM 3733 C C . LEU B 1 223 ? -6.098 -21.578 -0.463 1 97.94 223 LEU B C 1
ATOM 3735 O O . LEU B 1 223 ? -6.008 -21.469 -1.688 1 97.94 223 LEU B O 1
ATOM 3739 N N . ALA B 1 224 ? -6.895 -22.438 0.093 1 96.94 224 ALA B N 1
ATOM 3740 C CA . ALA B 1 224 ? -7.789 -23.281 -0.69 1 96.94 224 ALA B CA 1
ATOM 3741 C C . ALA B 1 224 ? -8.766 -22.438 -1.505 1 96.94 224 ALA B C 1
ATOM 3743 O O . ALA B 1 224 ? -9.055 -22.75 -2.662 1 96.94 224 ALA B O 1
ATOM 3744 N N . ASN B 1 225 ? -9.297 -21.422 -0.918 1 97.38 225 ASN B N 1
ATOM 3745 C CA . ASN B 1 225 ? -10.203 -20.516 -1.628 1 97.38 225 ASN B CA 1
ATOM 3746 C C . ASN B 1 225 ? -9.484 -19.797 -2.764 1 97.38 225 ASN B C 1
ATOM 3748 O O . ASN B 1 225 ? -10.039 -19.641 -3.855 1 97.38 225 ASN B O 1
ATOM 3752 N N . VAL B 1 226 ? -8.312 -19.328 -2.514 1 98 226 VAL B N 1
ATOM 3753 C CA . VAL B 1 226 ? -7.52 -18.641 -3.537 1 98 226 VAL B CA 1
ATOM 3754 C C . VAL B 1 226 ? -7.266 -19.594 -4.707 1 98 226 VAL B C 1
ATOM 3756 O O . VAL B 1 226 ? -7.457 -19.219 -5.867 1 98 226 VAL B O 1
ATOM 3759 N N . TRP B 1 227 ? -6.887 -20.797 -4.395 1 97.06 227 TRP B N 1
ATOM 3760 C CA . TRP B 1 227 ? -6.543 -21.766 -5.43 1 97.06 227 TRP B CA 1
ATOM 3761 C C . TRP B 1 227 ? -7.785 -22.203 -6.199 1 97.06 227 TRP B C 1
ATOM 3763 O O . TRP B 1 227 ? -7.703 -22.562 -7.379 1 97.06 227 TRP B O 1
ATOM 3773 N N . SER B 1 228 ? -8.906 -22.188 -5.531 1 97.06 228 SER B N 1
ATOM 3774 C CA . SER B 1 228 ? -10.148 -22.453 -6.25 1 97.06 228 SER B CA 1
ATOM 3775 C C . SER B 1 228 ? -10.367 -21.422 -7.352 1 97.06 228 SER B C 1
ATOM 3777 O O . SER B 1 228 ? -10.867 -21.75 -8.43 1 97.06 228 SER B O 1
ATOM 3779 N N . GLU B 1 229 ? -10.055 -20.188 -7.148 1 97.5 229 GLU B N 1
ATOM 3780 C CA . GLU B 1 229 ? -10.117 -19.141 -8.172 1 97.5 229 GLU B CA 1
ATOM 3781 C C . GLU B 1 229 ? -9.125 -19.422 -9.297 1 97.5 229 GLU B C 1
ATOM 3783 O O . GLU B 1 229 ? -9.438 -19.219 -10.477 1 97.5 229 GLU B O 1
ATOM 3788 N N . PHE B 1 230 ? -7.926 -19.875 -8.922 1 97.56 230 PHE B N 1
ATOM 3789 C CA . PHE B 1 230 ? -6.91 -20.188 -9.93 1 97.56 230 PHE B CA 1
ATOM 3790 C C . PHE B 1 230 ? -7.344 -21.359 -10.789 1 97.56 230 PHE B C 1
ATOM 3792 O O . PHE B 1 230 ? -7.121 -21.359 -12 1 97.56 230 PHE B O 1
ATOM 3799 N N . ASP B 1 231 ? -7.965 -22.359 -10.18 1 96.25 231 ASP B N 1
ATOM 3800 C CA . ASP B 1 231 ? -8.508 -23.484 -10.922 1 96.25 231 ASP B CA 1
ATOM 3801 C C . ASP B 1 231 ? -9.633 -23.047 -11.852 1 96.25 231 ASP B C 1
ATOM 3803 O O . ASP B 1 231 ? -9.727 -23.531 -12.984 1 96.25 231 ASP B O 1
ATOM 3807 N N . ARG B 1 232 ? -10.461 -22.203 -11.336 1 95.69 232 ARG B N 1
ATOM 3808 C CA . ARG B 1 232 ? -11.594 -21.719 -12.117 1 95.69 232 ARG B CA 1
ATOM 3809 C C . ARG B 1 232 ? -11.141 -21.094 -13.43 1 95.69 232 ARG B C 1
ATOM 3811 O O . ARG B 1 232 ? -11.789 -21.266 -14.461 1 95.69 232 ARG B O 1
ATOM 3818 N N . ILE B 1 233 ? -10.031 -20.438 -13.445 1 94.69 233 ILE B N 1
ATOM 3819 C CA . ILE B 1 233 ? -9.555 -19.797 -14.664 1 94.69 233 ILE B CA 1
ATOM 3820 C C . ILE B 1 233 ? -8.562 -20.703 -15.383 1 94.69 233 ILE B C 1
ATOM 3822 O O . ILE B 1 233 ? -7.895 -20.266 -16.328 1 94.69 233 ILE B O 1
ATOM 3826 N N . LYS B 1 234 ? -8.359 -21.875 -14.898 1 93.25 234 LYS B N 1
ATOM 3827 C CA . LYS B 1 234 ? -7.469 -22.875 -15.492 1 93.25 234 LYS B CA 1
ATOM 3828 C C . LYS B 1 234 ? -6.051 -22.328 -15.625 1 93.25 234 LYS B C 1
ATOM 3830 O O . LYS B 1 234 ? -5.457 -22.391 -16.703 1 93.25 234 LYS B O 1
ATOM 3835 N N . LEU B 1 235 ? -5.512 -21.891 -14.562 1 93.94 235 LEU B N 1
ATOM 3836 C CA . LEU B 1 235 ? -4.227 -21.188 -14.547 1 93.94 235 LEU B CA 1
ATOM 3837 C C . LEU B 1 235 ? -3.111 -22.109 -15.047 1 93.94 235 LEU B C 1
ATOM 3839 O O . LEU B 1 235 ? -2.172 -21.641 -15.703 1 93.94 235 LEU B O 1
ATOM 3843 N N . THR B 1 236 ? -3.143 -23.406 -14.797 1 89.69 236 THR B N 1
ATOM 3844 C CA . THR B 1 236 ? -2.104 -24.328 -15.227 1 89.69 236 THR B CA 1
ATOM 3845 C C . THR B 1 236 ? -2.08 -24.438 -16.75 1 89.69 236 THR B C 1
ATOM 3847 O O . THR B 1 236 ? -1.08 -24.859 -17.328 1 89.69 236 THR B O 1
ATOM 3850 N N . ASP B 1 237 ? -3.193 -24.016 -17.344 1 86.25 237 ASP B N 1
ATOM 3851 C CA . ASP B 1 237 ? -3.26 -24.062 -18.797 1 86.25 237 ASP B CA 1
ATOM 3852 C C . ASP B 1 237 ? -2.324 -23.031 -19.422 1 86.25 237 ASP B C 1
ATOM 3854 O O . ASP B 1 237 ? -1.975 -23.141 -20.609 1 86.25 237 ASP B O 1
ATOM 3858 N N . LEU B 1 238 ? -2.037 -22.062 -18.625 1 81.75 238 LEU B N 1
ATOM 3859 C CA . LEU B 1 238 ? -1.106 -21.062 -19.141 1 81.75 238 LEU B CA 1
ATOM 3860 C C . LEU B 1 238 ? 0.21 -21.703 -19.562 1 81.75 238 LEU B C 1
ATOM 3862 O O . LEU B 1 238 ? 0.923 -21.172 -20.406 1 81.75 238 LEU B O 1
ATOM 3866 N N . VAL B 1 239 ? 0.509 -22.875 -18.875 1 75.25 239 VAL B N 1
ATOM 3867 C CA . VAL B 1 239 ? 1.802 -23.5 -19.141 1 75.25 239 VAL B CA 1
ATOM 3868 C C . VAL B 1 239 ? 1.599 -24.828 -19.875 1 75.25 239 VAL B C 1
ATOM 3870 O O . VAL B 1 239 ? 2.531 -25.625 -20 1 75.25 239 VAL B O 1
ATOM 3873 N N . GLY B 1 240 ? 0.519 -25.031 -20.375 1 68.5 240 GLY B N 1
ATOM 3874 C CA . GLY B 1 240 ? 0.266 -26.188 -21.219 1 68.5 240 GLY B CA 1
ATOM 3875 C C . GLY B 1 240 ? 0.072 -27.469 -20.406 1 68.5 240 GLY B C 1
ATOM 3876 O O . GLY B 1 240 ? 0.148 -28.578 -20.969 1 68.5 240 GLY B O 1
ATOM 3877 N N . LYS B 1 241 ? 0.108 -27.375 -19.062 1 61.31 241 LYS B N 1
ATOM 3878 C CA . LYS B 1 241 ? -0.138 -28.578 -18.297 1 61.31 241 LYS B CA 1
ATOM 3879 C C . LYS B 1 241 ? -1.633 -28.812 -18.094 1 61.31 241 LYS B C 1
ATOM 3881 O O . LYS B 1 241 ? -2.314 -27.984 -17.484 1 61.31 241 LYS B O 1
ATOM 3886 N N . ASP B 1 242 ? -2.225 -29.641 -18.969 1 59.47 242 ASP B N 1
ATOM 3887 C CA . ASP B 1 242 ? -3.643 -29.969 -18.859 1 59.47 242 ASP B CA 1
ATOM 3888 C C . ASP B 1 242 ? -3.91 -30.828 -17.641 1 59.47 242 ASP B C 1
ATOM 3890 O O . ASP B 1 242 ? -3.334 -31.906 -17.484 1 59.47 242 ASP B O 1
ATOM 3894 N N . LYS B 1 243 ? -4.125 -30.391 -16.406 1 59.84 243 LYS B N 1
ATOM 3895 C CA . LYS B 1 243 ? -4.398 -31.25 -15.258 1 59.84 243 LYS B CA 1
ATOM 3896 C C . LYS B 1 243 ? -5.789 -31.859 -15.352 1 59.84 243 LYS B C 1
ATOM 3898 O O . LYS B 1 243 ? -6.141 -32.719 -14.539 1 59.84 243 LYS B O 1
ATOM 3903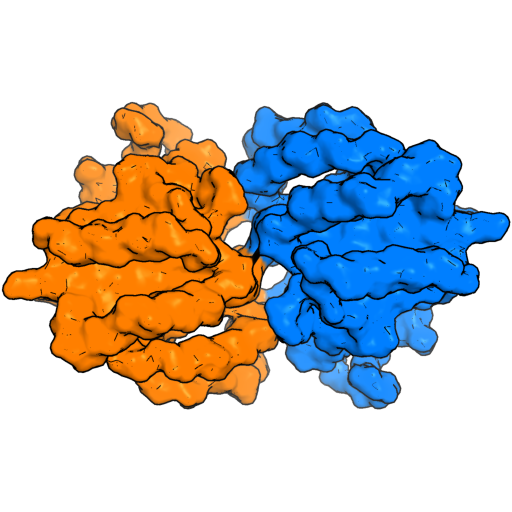 N N . GLY B 1 244 ? -6.418 -32.031 -16.438 1 48.41 244 GLY B N 1
ATOM 3904 C CA . GLY B 1 244 ? -7.645 -32.812 -16.562 1 48.41 244 GLY B CA 1
ATOM 3905 C C . GLY B 1 244 ? -8.648 -32.5 -15.461 1 48.41 244 GLY B C 1
ATOM 3906 O O . GLY B 1 244 ? -9.297 -33.406 -14.93 1 48.41 244 GLY B O 1
ATOM 3907 N N . GLY B 1 245 ? -9.023 -31.234 -15.156 1 52.91 245 GLY B N 1
ATOM 3908 C CA . GLY B 1 245 ? -10.141 -30.812 -14.328 1 52.91 245 GLY B CA 1
ATOM 3909 C C . GLY B 1 245 ? -9.891 -31 -12.844 1 52.91 245 GLY B C 1
ATOM 3910 O O . GLY B 1 245 ? -10.82 -30.938 -12.039 1 52.91 245 GLY B O 1
ATOM 3911 N N . ARG B 1 246 ? -8.711 -31.422 -12.406 1 57.72 246 ARG B N 1
ATOM 3912 C CA . ARG B 1 246 ? -8.555 -31.75 -11 1 57.72 246 ARG B CA 1
ATOM 3913 C C . ARG B 1 246 ? -8.172 -30.516 -10.18 1 57.72 246 ARG B C 1
ATOM 3915 O O . ARG B 1 246 ? -7.391 -29.688 -10.641 1 57.72 246 ARG B O 1
ATOM 3922 N N . SER B 1 247 ? -8.82 -30.281 -8.984 1 62.78 247 SER B N 1
ATOM 3923 C CA . SER B 1 247 ? -8.586 -29.219 -8.016 1 62.78 247 SER B CA 1
ATOM 3924 C C . SER B 1 247 ? -7.301 -29.438 -7.234 1 62.78 247 SER B C 1
ATOM 3926 O O . SER B 1 247 ? -6.973 -30.578 -6.891 1 62.78 247 SER B O 1
ATOM 3928 N N . THR B 1 248 ? -6.52 -28.406 -7.086 1 74.62 248 THR B N 1
ATOM 3929 C CA . THR B 1 248 ? -5.301 -28.484 -6.293 1 74.62 248 THR B CA 1
ATOM 3930 C C . THR B 1 248 ? -5.621 -28.469 -4.801 1 74.62 248 THR B C 1
ATOM 3932 O O . THR B 1 248 ? -6.32 -27.562 -4.32 1 74.62 248 THR B O 1
ATOM 3935 N N . ASN B 1 249 ? -5.293 -29.516 -4.078 1 77.19 249 ASN B N 1
ATOM 3936 C CA . ASN B 1 249 ? -5.543 -29.656 -2.646 1 77.19 249 ASN B CA 1
ATOM 3937 C C . ASN B 1 249 ? -4.406 -29.047 -1.824 1 77.19 249 ASN B C 1
ATOM 3939 O O . ASN B 1 249 ? -3.271 -29.531 -1.886 1 77.19 249 ASN B O 1
ATOM 3943 N N . VAL B 1 250 ? -4.66 -28.062 -1.091 1 81.88 250 VAL B N 1
ATOM 3944 C CA . VAL B 1 250 ? -3.672 -27.344 -0.286 1 81.88 250 VAL B CA 1
ATOM 3945 C C . VAL B 1 250 ? -3.076 -28.297 0.756 1 81.88 250 VAL B C 1
ATOM 3947 O O . VAL B 1 250 ? -1.871 -28.266 1.016 1 81.88 250 VAL B O 1
ATOM 3950 N N . ALA B 1 251 ? -3.969 -29.203 1.489 1 71.56 251 ALA B N 1
ATOM 3951 C CA . ALA B 1 251 ? -3.527 -30.109 2.551 1 71.56 251 ALA B CA 1
ATOM 3952 C C . ALA B 1 251 ? -2.51 -31.125 2.025 1 71.56 251 ALA B C 1
ATOM 3954 O O . ALA B 1 251 ? -1.525 -31.422 2.701 1 71.56 251 ALA B O 1
ATOM 3955 N N . GLU B 1 252 ? -2.787 -31.484 0.845 1 71.88 252 GLU B N 1
ATOM 3956 C CA . GLU B 1 252 ? -1.903 -32.469 0.23 1 71.88 252 GLU B CA 1
ATOM 3957 C C . GLU B 1 252 ? -0.604 -31.828 -0.243 1 71.88 252 GLU B C 1
ATOM 3959 O O . GLU B 1 252 ? 0.46 -32.438 -0.184 1 71.88 252 GLU B O 1
ATOM 3964 N N . ALA B 1 253 ? -0.693 -30.656 -0.603 1 76.06 253 ALA B N 1
ATOM 3965 C CA . ALA B 1 253 ? 0.456 -29.953 -1.151 1 76.06 253 ALA B CA 1
ATOM 3966 C C . ALA B 1 253 ? 1.448 -29.578 -0.051 1 76.06 253 ALA B C 1
ATOM 3968 O O . ALA B 1 253 ? 2.656 -29.516 -0.292 1 76.06 253 ALA B O 1
ATOM 3969 N N . GLY B 1 254 ? 1.01 -29.25 1.069 1 63.47 254 GLY B N 1
ATOM 3970 C CA . GLY B 1 254 ? 1.869 -28.875 2.182 1 63.47 254 GLY B CA 1
ATOM 3971 C C . GLY B 1 254 ? 2.693 -30.031 2.717 1 63.47 254 GLY B C 1
ATOM 3972 O O . GLY B 1 254 ? 3.666 -29.828 3.445 1 63.47 254 GLY B O 1
ATOM 3973 N N . GLU B 1 255 ? 2.16 -31.219 2.566 1 55.84 255 GLU B N 1
ATOM 3974 C CA . GLU B 1 255 ? 2.795 -32.406 3.102 1 55.84 255 GLU B CA 1
ATOM 3975 C C . GLU B 1 255 ? 3.955 -32.875 2.219 1 55.84 255 GLU B C 1
ATOM 3977 O O . GLU B 1 255 ? 4.77 -33.688 2.631 1 55.84 255 GLU B O 1
ATOM 3982 N N . LYS B 1 256 ? 4 -32.281 1.051 1 54.97 256 LYS B N 1
ATOM 3983 C CA . LYS B 1 256 ? 5.074 -32.719 0.172 1 54.97 256 LYS B CA 1
ATOM 3984 C C . LYS B 1 256 ? 6.332 -31.875 0.361 1 54.97 256 LYS B C 1
ATOM 3986 O O . LYS B 1 256 ? 6.242 -30.672 0.612 1 54.97 256 LYS B O 1
#